Protein AF-A0A7Y5KNK7-F1 (afdb_monomer_lite)

Radius of gyration: 25.95 Å; chains: 1; bounding box: 78×53×106 Å

Sequence (503 aa):
MPRATDPRSALVSPGSLLRAWRRASGLTQAELGEQVHVSAAAVSAWETGARGIPARALDRLDTALGAGGCLVGLSRAIGTSILEPRTRWGHAFHASSGPVWAWIRPQRTGRVHGLARFRVFAFDIDHEVGPEGLFMQAPGLDPNWAVTVHTQTPVWVDFGQGVPPDWLGVPKVSSAALRDVVLSHPSDPMLGLVVDSVRRFAGGSAAALRTRVRGLVDARRWDLLEEQWRRGQDAVVPVAPPGGPRPPRTPEEQRALHRRLRNARGLSQAEAAVAVTELLRDRSVPAIPRGTPPVSKMQIHNYESGRRGRVPHLPALLDRAYDAYGFSCFEPVRTWRVRHDSVATVFPDFWLGPVTLVVRASGEEPEPGPLRLSWRHRRIEVPLPSVPLSSAPLSVGCLRLPDDGDLTVQLPPGWTVDVRMGFDPDAMELITDWVPVSPQAARAVVDRVVCSLGLAVGVSESDLRWAALTGDVGPARCVAAAAPTLPTGSTGRCTSRPQAPRP

pLDDT: mean 81.43, std 17.26, range [32.59, 98.56]

Secondary structure (DSSP, 8-state):
------GGGGGG-HHHHHHHHHHHTT--HHHHHHHTTS-HHHHHHHHTTSSPPPHHHHHHHHHHTT-TTHHHHHHHHHGGGGSPPEEEEEEE--SSSEEEEEEEEESSSEEEEEEEEETTEEEEEEEEE-TT-EEEEEEE--TT-EEEEEEEEEEEEEEEES---GGG---EEESGGGSSEEEPPTTSHHHHHHHHHHHHHTT--HHHHHHHHHTTS-HHHHHHHHHHHHH--------PPTTPPPPP-SHHHHHHHHHHHHHHTT--HHHHHHHHHHHHH-TTSTTSPTTPPPPPHHHHHHHHTT-----TTHHHHHHHHTT-TTSS-EEE--EEEEETTEEEEPPPTT--EEEEEEEEE-SSSPPPEEEEEEETTEEEEEEEP---TTSPPEEEEEEE-TT---EEEE--TTEEEEEEEE--TTSEE-TT-PEESSHHHHHHHHHHHHHHHHHHHH--HHHHHHHHHHS-----S--------------------------

Foldseek 3Di:
DPPLDPLQQLLQALLSVLVVLCVVLVHQLQRLCVQLVHHSVVNVCCNVVVDPQPLSSQVSSCLSSLQLWVSLQSNLQSLPPLDWFFQKDKFQAQDFWFKKKKFKAAPAFAWKFWWKDDFQKIFTGTDRAHRRGEMEMATRLDSFDMIMIGIQHGIDMTMIGGDDDCSSVHHYDYLFQPPGIQGAACVLQQNVLLQVLCCVVVVDDSVVVLVLLPLLFDPVSSVVNVVSRVVDDRPDGNPHPPPTDAFDPDLLVLLVVLVSLCVSSVHQLARLQVQLQVLLVPVLFPPRPPPPDGRGSVLNVCSSVVHDDPDPPVSQSSCVSSSVQQSSFWAWFDWDAPDPQKIKTFDDRSQWHKKKKWKAFADQWFDWDWWWKAFPFKIATDTDDRDGRPDGTAIAMETDGRPRGMIMIGHGPRMDITMTRGDGPRHDYCHRGIHTPDSVSSVVSSVSVSLSSSCSNVAHPVNSSVCSSPVDPPVPVSDPPPDPPDPPPDDDDDDDDDDDDDD

Structure (mmCIF, N/CA/C/O backbone):
data_AF-A0A7Y5KNK7-F1
#
_entry.id   AF-A0A7Y5KNK7-F1
#
loop_
_atom_site.group_PDB
_atom_site.id
_atom_site.type_symbol
_atom_site.label_atom_id
_atom_site.label_alt_id
_atom_site.label_comp_id
_atom_site.label_asym_id
_atom_site.label_entity_id
_atom_site.label_seq_id
_atom_site.pdbx_PDB_ins_code
_atom_site.Cartn_x
_atom_site.Cartn_y
_atom_site.Cartn_z
_atom_site.occupancy
_atom_site.B_iso_or_equiv
_atom_site.auth_seq_id
_atom_site.auth_comp_id
_atom_site.auth_asym_id
_atom_site.auth_atom_id
_atom_site.pdbx_PDB_model_num
ATOM 1 N N . MET A 1 1 ? -23.957 17.417 26.876 1.00 45.84 1 MET A N 1
ATOM 2 C CA . MET A 1 1 ? -23.118 17.498 25.660 1.00 45.84 1 MET A CA 1
ATOM 3 C C . MET A 1 1 ? -21.703 17.065 26.037 1.00 45.84 1 MET A C 1
ATOM 5 O O . MET A 1 1 ? -21.091 17.759 26.844 1.00 45.84 1 MET A O 1
ATOM 9 N N . PRO A 1 2 ? -21.209 15.898 25.591 1.00 48.72 2 PRO A N 1
ATOM 10 C CA . PRO A 1 2 ? -19.827 15.490 25.857 1.00 48.72 2 PRO A CA 1
ATOM 11 C C . PRO A 1 2 ? -18.854 16.536 25.287 1.00 48.72 2 PRO A C 1
ATOM 13 O O . PRO A 1 2 ? -19.079 17.035 24.186 1.00 48.72 2 PRO A O 1
ATOM 16 N N . ARG A 1 3 ? -17.796 16.898 26.035 1.00 59.16 3 ARG A N 1
ATOM 17 C CA . ARG A 1 3 ? -16.738 17.796 25.532 1.00 59.16 3 ARG A CA 1
ATOM 18 C C . ARG A 1 3 ? -16.220 17.243 24.205 1.00 59.16 3 ARG A C 1
ATOM 20 O O . ARG A 1 3 ? -15.841 16.069 24.153 1.00 59.16 3 ARG A O 1
ATOM 27 N N . ALA A 1 4 ? -16.207 18.083 23.167 1.00 65.81 4 ALA A N 1
ATOM 28 C CA . ALA A 1 4 ? -15.580 17.754 21.895 1.00 65.81 4 ALA A CA 1
ATOM 29 C C . ALA A 1 4 ? -14.151 17.292 22.195 1.00 65.81 4 ALA A C 1
ATOM 31 O O . ALA A 1 4 ? -13.359 18.021 22.791 1.00 65.81 4 ALA A O 1
ATOM 32 N N . THR A 1 5 ? -13.878 16.020 21.914 1.00 68.38 5 THR A N 1
ATOM 33 C CA . THR A 1 5 ? -12.533 15.468 22.075 1.00 68.38 5 THR A CA 1
ATOM 34 C C . THR A 1 5 ? -11.665 16.170 21.045 1.00 68.38 5 THR A C 1
ATOM 36 O O . THR A 1 5 ? -12.107 16.289 19.905 1.00 68.38 5 THR A O 1
ATOM 39 N N . ASP A 1 6 ? -10.486 16.660 21.439 1.00 79.88 6 ASP A N 1
ATOM 40 C CA . ASP A 1 6 ? -9.555 17.259 20.483 1.00 79.88 6 ASP A CA 1
ATOM 41 C C . ASP A 1 6 ? -9.329 16.249 19.345 1.00 79.88 6 ASP A C 1
ATOM 43 O O . ASP A 1 6 ? -8.825 15.150 19.620 1.00 79.88 6 ASP A O 1
ATOM 47 N N . PRO A 1 7 ? -9.737 16.562 18.103 1.00 75.62 7 PRO A N 1
ATOM 48 C CA . PRO A 1 7 ? -9.660 15.628 16.985 1.00 75.62 7 PRO A CA 1
ATOM 49 C C . PRO A 1 7 ? -8.226 15.137 16.746 1.00 75.62 7 PRO A C 1
ATOM 51 O O . PRO A 1 7 ? -8.017 13.982 16.374 1.00 75.62 7 PRO A O 1
ATOM 54 N N . ARG A 1 8 ? -7.222 15.947 17.112 1.00 78.38 8 ARG A N 1
ATOM 55 C CA . ARG A 1 8 ? -5.797 15.601 17.006 1.00 78.38 8 ARG A CA 1
ATOM 56 C C . ARG A 1 8 ? -5.381 14.476 17.951 1.00 78.38 8 ARG A C 1
ATOM 58 O O . ARG A 1 8 ? -4.453 13.728 17.656 1.00 78.38 8 ARG A O 1
ATOM 65 N N . SER A 1 9 ? -6.089 14.302 19.069 1.00 87.19 9 SER A N 1
ATOM 66 C CA . SER A 1 9 ? -5.798 13.233 20.032 1.00 87.19 9 SER A CA 1
ATOM 67 C C . SER A 1 9 ? -6.189 11.837 19.526 1.00 87.19 9 SER A C 1
ATOM 69 O O . SER A 1 9 ? -5.680 10.836 20.039 1.00 87.19 9 SER A O 1
ATOM 71 N N . ALA A 1 10 ? -7.061 11.750 18.511 1.00 91.69 10 ALA A N 1
ATOM 72 C CA . ALA A 1 10 ? -7.526 10.477 17.964 1.00 91.69 10 ALA A CA 1
ATOM 73 C C . ALA A 1 10 ? -6.396 9.688 17.284 1.00 91.69 10 ALA A C 1
ATOM 75 O O . ALA A 1 10 ? -6.359 8.467 17.391 1.00 91.69 10 ALA A O 1
ATOM 76 N N . LEU A 1 11 ? -5.439 10.371 16.653 1.00 92.75 11 LEU A N 1
ATOM 77 C CA . LEU A 1 11 ? -4.347 9.746 15.894 1.00 92.75 11 LEU A CA 1
ATOM 78 C C . LEU A 1 11 ? -3.088 9.467 16.731 1.00 92.75 11 LEU A C 1
ATOM 80 O O . LEU A 1 11 ? -2.064 9.059 16.193 1.00 92.75 11 LEU A O 1
ATOM 84 N N . VAL A 1 12 ? -3.164 9.647 18.053 1.00 93.44 12 VAL A N 1
ATOM 85 C CA . VAL A 1 12 ? -2.048 9.379 18.977 1.00 93.44 12 VAL A CA 1
ATOM 86 C C . VAL A 1 12 ? -1.845 7.879 19.197 1.00 93.44 12 VAL A C 1
ATOM 88 O O . VAL A 1 12 ? -0.719 7.418 19.359 1.00 93.44 12 VAL A O 1
ATOM 91 N N . SER A 1 13 ? -2.932 7.104 19.237 1.00 94.62 13 SER A N 1
ATOM 92 C CA . SER A 1 13 ? -2.878 5.658 19.460 1.00 94.62 13 SER A CA 1
ATOM 93 C C . SER A 1 13 ? -4.072 4.950 18.813 1.00 94.62 13 SER A C 1
ATOM 95 O O . SER A 1 13 ? -5.141 5.558 18.701 1.00 94.62 13 SER A O 1
ATOM 97 N N . PRO A 1 14 ? -3.956 3.654 18.466 1.00 95.75 14 PRO A N 1
ATOM 98 C CA . PRO A 1 14 ? -5.100 2.865 18.006 1.00 95.75 14 PRO A CA 1
ATOM 99 C C . PRO A 1 14 ? -6.283 2.862 18.992 1.00 95.75 14 PRO A C 1
ATOM 101 O O . PRO A 1 14 ? -7.438 2.851 18.578 1.00 95.75 14 PRO A O 1
ATOM 104 N N . GLY A 1 15 ? -6.016 2.924 20.303 1.00 97.12 15 GLY A N 1
ATOM 105 C CA . GLY A 1 15 ? -7.059 3.002 21.331 1.00 97.12 15 GLY A CA 1
ATOM 106 C C . GLY A 1 15 ? -7.828 4.328 21.314 1.00 97.12 15 GLY A C 1
ATOM 107 O O . GLY A 1 15 ? -9.061 4.334 21.365 1.00 97.12 15 GLY A O 1
ATOM 108 N N . SER A 1 16 ? -7.117 5.453 21.178 1.00 96.50 16 SER A N 1
ATOM 109 C CA . SER A 1 16 ? -7.729 6.780 21.013 1.00 96.50 16 SER A CA 1
ATOM 110 C C . SER A 1 16 ? -8.581 6.852 19.747 1.00 96.50 16 SER A C 1
ATOM 112 O O . SER A 1 16 ? -9.687 7.396 19.774 1.00 96.50 16 SER A O 1
ATOM 114 N N . LEU A 1 17 ? -8.081 6.261 18.662 1.00 96.88 17 LEU A N 1
ATOM 115 C CA . LEU A 1 17 ? -8.748 6.187 17.371 1.00 96.88 17 LEU A CA 1
ATOM 116 C C . LEU A 1 17 ? -10.054 5.384 17.460 1.00 96.88 17 LEU A C 1
ATOM 118 O O . LEU A 1 17 ? -11.112 5.881 17.070 1.00 96.88 17 LEU A O 1
ATOM 122 N N . LEU A 1 18 ? -10.004 4.189 18.062 1.00 97.62 18 LEU A N 1
ATOM 123 C CA . LEU A 1 18 ? -11.181 3.355 18.325 1.00 97.62 18 LEU A CA 1
ATOM 124 C C . LEU A 1 18 ? -12.228 4.104 19.162 1.00 97.62 18 LEU A C 1
ATOM 126 O O . LEU A 1 18 ? -13.413 4.114 18.825 1.00 97.62 18 LEU A O 1
ATOM 130 N N . ARG A 1 19 ? -11.791 4.779 20.232 1.00 97.44 19 ARG A N 1
ATOM 131 C CA . ARG A 1 19 ? -12.674 5.575 21.092 1.00 97.44 19 ARG A CA 1
ATOM 132 C C . ARG A 1 19 ? -13.377 6.686 20.317 1.00 97.44 19 ARG A C 1
ATOM 134 O O . ARG A 1 19 ? -14.560 6.933 20.555 1.00 97.44 19 ARG A O 1
ATOM 141 N N . ALA A 1 20 ? -12.655 7.376 19.438 1.00 95.88 20 ALA A N 1
ATOM 142 C CA . ALA A 1 20 ? -13.208 8.458 18.635 1.00 95.88 20 ALA A CA 1
ATOM 143 C C . ALA A 1 20 ? -14.276 7.935 17.660 1.00 95.88 20 ALA A C 1
ATOM 145 O O . ALA A 1 20 ? -15.389 8.463 17.650 1.00 95.88 20 ALA A O 1
ATOM 146 N N . TRP A 1 21 ? -13.999 6.834 16.955 1.00 97.19 21 TRP A N 1
ATOM 147 C CA . TRP A 1 21 ? -14.971 6.183 16.070 1.00 97.19 21 TRP A CA 1
ATOM 148 C C . TRP A 1 21 ? -16.224 5.706 16.800 1.00 97.19 21 TRP A C 1
ATOM 150 O O . TRP A 1 21 ? -17.344 5.972 16.359 1.00 97.19 21 TRP A O 1
ATOM 160 N N . ARG A 1 22 ? -16.052 5.041 17.948 1.00 97.94 22 ARG A N 1
ATOM 161 C CA . ARG A 1 22 ? -17.181 4.578 18.760 1.00 97.94 22 ARG A CA 1
ATOM 162 C C . ARG A 1 22 ? -18.076 5.745 19.178 1.00 97.94 22 ARG A C 1
ATOM 164 O O . ARG A 1 22 ? -19.294 5.663 19.047 1.00 97.94 22 ARG A O 1
ATOM 171 N N . ARG A 1 23 ? -17.481 6.840 19.667 1.00 96.19 23 ARG A N 1
ATOM 172 C CA . ARG A 1 23 ? -18.222 8.045 20.077 1.00 96.19 23 ARG A CA 1
ATOM 173 C C . ARG A 1 23 ? -18.937 8.706 18.904 1.00 96.19 23 ARG A C 1
ATOM 175 O O . ARG A 1 23 ? -20.085 9.103 19.066 1.00 96.19 23 ARG A O 1
ATOM 182 N N . ALA A 1 24 ? -18.283 8.800 17.748 1.00 94.50 24 ALA A N 1
ATOM 183 C CA . ALA A 1 24 ? -18.896 9.319 16.527 1.00 94.50 24 ALA A CA 1
ATOM 184 C C . ALA A 1 24 ? -20.089 8.462 16.068 1.00 94.50 24 ALA A C 1
ATOM 186 O O . ALA A 1 24 ? -21.043 8.995 15.512 1.00 94.50 24 ALA A O 1
ATOM 187 N N . SER A 1 25 ? -20.062 7.161 16.369 1.00 95.19 25 SER A N 1
ATOM 188 C CA . SER A 1 25 ? -21.152 6.216 16.089 1.00 95.19 25 SER A CA 1
ATOM 189 C C . SER A 1 25 ? -22.247 6.204 17.166 1.00 95.19 25 SER A C 1
ATOM 191 O O . SER A 1 25 ? -23.197 5.439 17.061 1.00 95.19 25 SER A O 1
ATOM 193 N N . GLY A 1 26 ? -22.122 7.012 18.227 1.00 96.56 26 GLY A N 1
ATOM 194 C CA . GLY A 1 26 ? -23.106 7.083 19.313 1.00 96.56 26 GLY A CA 1
ATOM 195 C C . GLY A 1 26 ? -23.146 5.865 20.242 1.00 96.56 26 GLY A C 1
ATOM 196 O O . GLY A 1 26 ? -24.041 5.785 21.075 1.00 96.56 26 GLY A O 1
ATOM 197 N N . LEU A 1 27 ? -22.184 4.943 20.140 1.00 97.75 27 LEU A N 1
ATOM 198 C CA . LEU A 1 27 ? -22.180 3.699 20.912 1.00 97.75 27 LEU A CA 1
ATOM 199 C C . LEU A 1 27 ? -21.467 3.855 22.262 1.00 97.75 27 LEU A C 1
ATOM 201 O O . LEU A 1 27 ? -20.424 4.508 22.397 1.00 97.75 27 LEU A O 1
ATOM 205 N N . THR A 1 28 ? -21.975 3.180 23.282 1.00 98.00 28 THR A N 1
ATOM 206 C CA . THR A 1 28 ? -21.274 2.914 24.541 1.00 98.00 28 THR A CA 1
ATOM 207 C C . THR A 1 28 ? -20.268 1.769 24.374 1.00 98.00 28 THR A C 1
ATOM 209 O O . THR A 1 28 ? -20.284 1.023 23.396 1.00 98.00 28 THR A O 1
ATOM 212 N N . GLN A 1 29 ? -19.342 1.615 25.329 1.00 98.56 29 GLN A N 1
ATOM 213 C CA . GLN A 1 29 ? -18.392 0.490 25.308 1.00 98.56 29 GLN A CA 1
ATOM 214 C C . GLN A 1 29 ? -19.099 -0.867 25.453 1.00 98.56 29 GLN A C 1
ATOM 216 O O . GLN A 1 29 ? -18.604 -1.861 24.927 1.00 98.56 29 GLN A O 1
ATOM 221 N N . ALA A 1 30 ? -20.233 -0.908 26.163 1.00 98.50 30 ALA A N 1
ATOM 222 C CA . ALA A 1 30 ? -21.031 -2.116 26.339 1.00 98.50 30 ALA A CA 1
ATOM 223 C C . ALA A 1 30 ? -21.720 -2.526 25.036 1.00 98.50 30 ALA A C 1
ATOM 225 O O . ALA A 1 30 ? -21.554 -3.665 24.616 1.00 98.50 30 ALA A O 1
ATOM 226 N N . GLU A 1 31 ? -22.383 -1.586 24.360 1.00 98.50 31 GLU A N 1
ATOM 227 C CA . GLU A 1 31 ? -23.047 -1.843 23.074 1.00 98.50 31 GLU A CA 1
ATOM 228 C C . GLU A 1 31 ? -22.042 -2.263 21.996 1.00 98.50 31 GLU A C 1
ATOM 230 O O . GLU A 1 31 ? -22.262 -3.247 21.294 1.00 98.50 31 GLU A O 1
ATOM 235 N N . LEU A 1 32 ? -20.893 -1.578 21.896 1.00 98.50 32 LEU A N 1
ATOM 236 C CA . LEU A 1 32 ? -19.846 -1.991 20.955 1.00 98.50 32 LEU A CA 1
ATOM 237 C C . LEU A 1 32 ? -19.295 -3.382 21.304 1.00 98.50 32 LEU A C 1
ATOM 239 O O . LEU A 1 32 ? -19.044 -4.188 20.411 1.00 98.50 32 LEU A O 1
ATOM 243 N N . GLY A 1 33 ? -19.109 -3.668 22.597 1.00 98.31 33 GLY A N 1
ATOM 244 C CA . GLY A 1 33 ? -18.670 -4.978 23.075 1.00 98.31 33 GLY A CA 1
ATOM 245 C C . GLY A 1 33 ? -19.639 -6.090 22.676 1.00 98.31 33 GLY A C 1
ATOM 246 O O . GLY A 1 33 ? -19.208 -7.110 22.140 1.00 98.31 33 GLY A O 1
ATOM 247 N N . GLU A 1 34 ? -20.939 -5.866 22.861 1.00 98.12 34 GLU A N 1
ATOM 248 C CA . GLU A 1 34 ? -21.999 -6.789 22.453 1.00 98.12 34 GLU A CA 1
ATOM 249 C C . GLU A 1 34 ? -21.958 -7.066 20.943 1.00 98.12 34 GLU A C 1
ATOM 251 O O . GLU A 1 34 ? -21.903 -8.233 20.544 1.00 98.12 34 GLU A O 1
ATOM 256 N N . GLN A 1 35 ? -21.865 -6.016 20.115 1.00 98.19 35 GLN A N 1
ATOM 257 C CA . GLN A 1 35 ? -21.804 -6.137 18.652 1.00 98.19 35 GLN A CA 1
ATOM 258 C C . GLN A 1 35 ? -20.603 -6.950 18.152 1.00 98.19 35 GLN A C 1
ATOM 260 O O . GLN A 1 35 ? -20.721 -7.676 17.168 1.00 98.19 35 GLN A O 1
ATOM 265 N N . VAL A 1 36 ? -19.446 -6.862 18.820 1.00 97.81 36 VAL A N 1
ATOM 266 C CA . VAL A 1 36 ? -18.234 -7.613 18.429 1.00 97.81 36 VAL A CA 1
ATOM 267 C C . VAL A 1 36 ? -17.960 -8.837 19.306 1.00 97.81 36 VAL A C 1
ATOM 269 O O . VAL A 1 36 ? -16.884 -9.441 19.219 1.00 97.81 36 VAL A O 1
ATOM 272 N N . HIS A 1 37 ? -18.930 -9.236 20.131 1.00 97.38 37 HIS A N 1
ATOM 273 C CA . HIS A 1 37 ? -18.873 -10.393 21.027 1.00 97.38 37 HIS A CA 1
ATOM 274 C C . HIS A 1 37 ? -17.656 -10.392 21.968 1.00 97.38 37 HIS A C 1
ATOM 276 O O . HIS A 1 37 ? -16.908 -11.371 22.057 1.00 97.38 37 HIS A O 1
ATOM 282 N N . VAL A 1 38 ? -17.434 -9.276 22.664 1.00 98.06 38 VAL A N 1
ATOM 283 C CA . VAL A 1 38 ? -16.433 -9.124 23.733 1.00 98.06 38 VAL A CA 1
ATOM 284 C C . VAL A 1 38 ? -17.011 -8.332 24.905 1.00 98.06 38 VAL A C 1
ATOM 286 O O . VAL A 1 38 ? -18.020 -7.648 24.784 1.00 98.06 38 VAL A O 1
ATOM 289 N N . SER A 1 39 ? -16.368 -8.390 26.069 1.00 98.25 39 SER A N 1
ATOM 290 C CA . SER A 1 39 ? -16.826 -7.607 27.218 1.00 98.25 39 SER A CA 1
ATOM 291 C C . SER A 1 39 ? -16.545 -6.109 27.042 1.00 98.25 39 SER A C 1
ATOM 293 O O . SER A 1 39 ? -15.532 -5.714 26.459 1.00 98.25 39 SER A O 1
ATOM 295 N N . ALA A 1 40 ? -17.380 -5.259 27.647 1.00 98.44 40 ALA A N 1
ATOM 296 C CA . ALA A 1 40 ? -17.134 -3.814 27.732 1.00 98.44 40 ALA A CA 1
ATOM 297 C C . ALA A 1 40 ? -15.752 -3.492 28.335 1.00 98.44 40 ALA A C 1
ATOM 299 O O . ALA A 1 40 ? -15.070 -2.559 27.911 1.00 98.44 40 ALA A O 1
ATOM 300 N N . ALA A 1 41 ? -15.304 -4.308 29.297 1.00 98.19 41 ALA A N 1
ATOM 301 C CA . ALA A 1 41 ? -13.981 -4.198 29.903 1.00 98.19 41 ALA A CA 1
ATOM 302 C C . ALA A 1 41 ? -12.845 -4.429 28.890 1.00 98.19 41 ALA A C 1
ATOM 304 O O . ALA A 1 41 ? -11.824 -3.747 28.964 1.00 98.19 41 ALA A O 1
ATOM 305 N N . ALA A 1 42 ? -13.016 -5.343 27.927 1.00 98.31 42 ALA A N 1
ATOM 306 C CA . ALA A 1 42 ? -12.048 -5.541 26.850 1.00 98.31 42 ALA A CA 1
ATOM 307 C C . ALA A 1 42 ? -11.972 -4.311 25.934 1.00 98.31 42 ALA A C 1
ATOM 309 O O . ALA A 1 42 ? -10.871 -3.831 25.673 1.00 98.31 42 ALA A O 1
ATOM 310 N N . VAL A 1 43 ? -13.122 -3.752 25.532 1.00 98.44 43 VAL A N 1
ATOM 311 C CA . VAL A 1 43 ? -13.183 -2.507 24.742 1.00 98.44 43 VAL A CA 1
ATOM 312 C C . VAL A 1 43 ? -12.511 -1.356 25.490 1.00 98.44 43 VAL A C 1
ATOM 314 O O . VAL A 1 43 ? -11.686 -0.648 24.921 1.00 98.44 43 VAL A O 1
ATOM 317 N N . SER A 1 44 ? -12.798 -1.195 26.785 1.00 98.06 44 SER A N 1
ATOM 318 C CA . SER A 1 44 ? -12.144 -0.183 27.619 1.00 98.06 44 SER A CA 1
ATOM 319 C C . SER A 1 44 ? -10.623 -0.360 27.653 1.00 98.06 44 SER A C 1
ATOM 321 O O . SER A 1 44 ? -9.893 0.603 27.423 1.00 98.06 44 SER A O 1
ATOM 323 N N . ALA A 1 45 ? -10.137 -1.589 27.868 1.00 98.06 45 ALA A N 1
ATOM 324 C CA . ALA A 1 45 ? -8.705 -1.887 27.892 1.00 98.06 45 ALA A CA 1
ATOM 325 C C . ALA A 1 45 ? -8.013 -1.599 26.548 1.00 98.06 45 ALA A C 1
ATOM 327 O O . ALA A 1 45 ? -6.851 -1.192 26.533 1.00 98.06 45 ALA A O 1
ATOM 328 N N . TRP A 1 46 ? -8.718 -1.783 25.431 1.00 98.06 46 TRP A N 1
ATOM 329 C CA . TRP A 1 46 ? -8.241 -1.402 24.103 1.00 98.06 46 TRP A CA 1
ATOM 330 C C . TRP A 1 46 ? -8.183 0.113 23.918 1.00 98.06 46 TRP A C 1
ATOM 332 O O . TRP A 1 46 ? -7.162 0.643 23.491 1.00 98.06 46 TRP A O 1
ATOM 342 N N . GLU A 1 47 ? -9.248 0.828 24.283 1.00 98.06 47 GLU A N 1
ATOM 343 C CA . GLU A 1 47 ? -9.321 2.285 24.137 1.00 98.06 47 GLU A CA 1
ATOM 344 C C . GLU A 1 47 ? -8.307 3.042 24.996 1.00 98.06 47 GLU A C 1
ATOM 346 O O . GLU A 1 47 ? -7.906 4.152 24.651 1.00 98.06 47 GLU A O 1
ATOM 351 N N . THR A 1 48 ? -7.929 2.487 26.148 1.00 96.94 48 THR A N 1
ATOM 352 C CA . THR A 1 48 ? -6.905 3.069 27.026 1.00 96.94 48 THR A CA 1
ATOM 353 C C . THR A 1 48 ? -5.489 2.653 26.643 1.00 96.94 48 THR A C 1
ATOM 355 O O . THR A 1 48 ? -4.538 3.182 27.211 1.00 96.94 48 THR A O 1
ATOM 358 N N . GLY A 1 49 ? -5.332 1.704 25.714 1.00 95.62 49 GLY A N 1
ATOM 359 C CA . GLY A 1 49 ? -4.040 1.111 25.375 1.00 95.62 49 GLY A CA 1
ATOM 360 C C . GLY A 1 49 ? -3.485 0.164 26.446 1.00 95.62 49 GLY A C 1
ATOM 361 O O . GLY A 1 49 ? -2.369 -0.32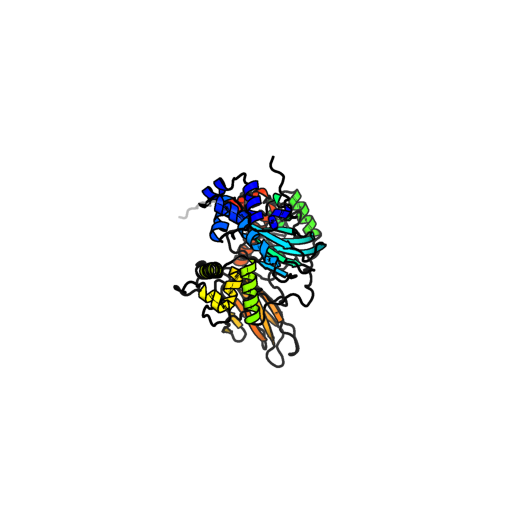4 26.292 1.00 95.62 49 GLY A O 1
ATOM 362 N N . ALA A 1 50 ? -4.248 -0.146 27.504 1.00 96.50 50 ALA A N 1
ATOM 363 C CA . ALA A 1 50 ? -3.854 -1.131 28.516 1.00 96.50 50 ALA A CA 1
ATOM 364 C C . ALA A 1 50 ? -3.660 -2.535 27.915 1.00 96.50 50 ALA A C 1
ATOM 366 O O . ALA A 1 50 ? -2.904 -3.354 28.438 1.00 96.50 50 ALA A O 1
ATOM 367 N N . ARG A 1 51 ? -4.342 -2.818 26.800 1.00 95.94 51 ARG A N 1
ATOM 368 C CA . ARG A 1 51 ? -4.134 -4.005 25.972 1.00 95.94 51 ARG A CA 1
ATOM 369 C C . ARG A 1 51 ? -4.193 -3.614 24.496 1.00 95.94 51 ARG A C 1
ATOM 371 O O . ARG A 1 51 ? -5.066 -2.851 24.102 1.00 95.94 51 ARG A O 1
ATOM 378 N N . GLY A 1 52 ? -3.308 -4.176 23.671 1.00 93.31 52 GLY A N 1
ATOM 379 C CA . GLY A 1 52 ? -3.396 -4.029 22.214 1.00 93.31 52 GLY A CA 1
ATOM 380 C C . GLY A 1 52 ? -4.677 -4.655 21.650 1.00 93.31 52 GLY A C 1
ATOM 381 O O . GLY A 1 52 ? -5.187 -5.633 22.205 1.00 93.31 52 GLY A O 1
ATOM 382 N N . ILE A 1 53 ? -5.194 -4.096 20.555 1.00 95.62 53 ILE A N 1
ATOM 383 C CA . ILE A 1 53 ? -6.357 -4.635 19.839 1.00 95.62 53 ILE A CA 1
ATOM 384 C C . ILE A 1 53 ? -5.879 -5.827 18.996 1.00 95.62 53 ILE A C 1
ATOM 386 O O . ILE A 1 53 ? -5.053 -5.623 18.108 1.00 95.62 53 ILE A O 1
ATOM 390 N N . PRO A 1 54 ? -6.360 -7.062 19.232 1.00 93.81 54 PRO A N 1
ATOM 391 C CA . PRO A 1 54 ? -6.010 -8.197 18.378 1.00 93.81 54 PRO A CA 1
ATOM 392 C C . PRO A 1 54 ? -6.465 -7.964 16.932 1.00 93.81 54 PRO A C 1
ATOM 394 O O . PRO A 1 54 ? -7.564 -7.445 16.735 1.00 93.81 54 PRO A O 1
ATOM 397 N N . ALA A 1 55 ? -5.705 -8.421 15.930 1.00 89.75 55 ALA A N 1
ATOM 398 C CA . ALA A 1 55 ? -6.031 -8.169 14.517 1.00 89.75 55 ALA A CA 1
ATOM 399 C C . ALA A 1 55 ? -7.477 -8.570 14.147 1.00 89.75 55 ALA A C 1
ATOM 401 O O . ALA A 1 55 ? -8.246 -7.757 13.648 1.00 89.75 55 ALA A O 1
ATOM 402 N N . ARG A 1 56 ? -7.908 -9.776 14.540 1.00 91.31 56 ARG A N 1
ATOM 403 C CA . ARG A 1 56 ? -9.287 -10.256 14.307 1.00 91.31 56 ARG A CA 1
ATOM 404 C C . ARG A 1 56 ? -10.365 -9.448 15.033 1.00 91.31 56 ARG A C 1
ATOM 406 O O . ARG A 1 56 ? -11.530 -9.473 14.648 1.00 91.31 56 ARG A O 1
ATOM 413 N N . ALA A 1 57 ? -10.027 -8.817 16.157 1.00 95.81 57 ALA A N 1
ATOM 414 C CA . ALA A 1 57 ? -10.959 -7.925 16.836 1.00 95.81 57 ALA A CA 1
ATOM 415 C C . ALA A 1 57 ? -11.062 -6.596 16.087 1.00 95.81 57 ALA A C 1
ATOM 417 O O . ALA A 1 57 ? -12.165 -6.083 15.950 1.00 95.81 57 ALA A O 1
ATOM 418 N N . LEU A 1 58 ? -9.945 -6.089 15.561 1.00 95.75 58 LEU A N 1
ATOM 419 C CA . LEU A 1 58 ? -9.903 -4.864 14.771 1.00 95.75 58 LEU A CA 1
ATOM 420 C C . LEU A 1 58 ? -10.774 -4.962 13.509 1.00 95.75 58 LEU A C 1
ATOM 422 O O . LEU A 1 58 ? -11.545 -4.044 13.261 1.00 95.75 58 LEU A O 1
ATOM 426 N N . ASP A 1 59 ? -10.746 -6.089 12.790 1.00 94.19 59 ASP A N 1
ATOM 427 C CA . ASP A 1 59 ? -11.599 -6.299 11.604 1.00 94.19 59 ASP A CA 1
ATOM 428 C C . ASP A 1 59 ? -13.102 -6.294 11.955 1.00 94.19 59 ASP A C 1
ATOM 430 O O . ASP A 1 59 ? -13.929 -5.700 11.257 1.00 94.19 59 ASP A O 1
ATOM 434 N N . ARG A 1 60 ? -13.473 -6.919 13.084 1.00 96.88 60 ARG A N 1
ATOM 435 C CA . ARG A 1 60 ? -14.861 -6.919 13.582 1.00 96.88 60 ARG A CA 1
ATOM 436 C C . ARG A 1 60 ? -15.305 -5.534 14.041 1.00 96.88 60 ARG A C 1
ATOM 438 O O . ARG A 1 60 ? -16.447 -5.164 13.801 1.00 96.88 60 ARG A O 1
ATOM 445 N N . LEU A 1 61 ? -14.415 -4.781 14.688 1.00 97.88 61 LEU A N 1
ATOM 446 C CA . LEU A 1 61 ? -14.667 -3.399 15.096 1.00 97.88 61 LEU A CA 1
ATOM 447 C C . LEU A 1 61 ? -14.858 -2.493 13.880 1.00 97.88 61 LEU A C 1
ATOM 449 O O . LEU A 1 61 ? -15.789 -1.699 13.871 1.00 97.88 61 LEU A O 1
ATOM 453 N N . ASP A 1 62 ? -14.019 -2.634 12.854 1.00 97.12 62 ASP A N 1
ATOM 454 C CA . ASP A 1 62 ? -14.134 -1.875 11.607 1.00 97.12 62 ASP A CA 1
ATOM 455 C C . ASP A 1 62 ? -15.485 -2.126 10.923 1.00 97.12 62 ASP A C 1
ATOM 457 O O . ASP A 1 62 ? -16.189 -1.175 10.583 1.00 97.12 62 ASP A O 1
ATOM 461 N N . THR A 1 63 ? -15.899 -3.395 10.854 1.00 95.38 63 THR A N 1
ATOM 462 C CA . THR A 1 63 ? -17.212 -3.789 10.325 1.00 95.38 63 THR A CA 1
ATOM 463 C C . THR A 1 63 ? -18.359 -3.218 11.167 1.00 95.38 63 THR A C 1
ATOM 465 O O . THR A 1 63 ? -19.257 -2.578 10.627 1.00 95.38 63 THR A O 1
ATOM 468 N N . ALA A 1 64 ? -18.328 -3.406 12.493 1.00 96.75 64 ALA A N 1
ATOM 469 C CA . ALA A 1 64 ? -19.385 -2.949 13.402 1.00 96.75 64 ALA A CA 1
ATOM 470 C C . ALA A 1 64 ? -19.545 -1.419 13.417 1.00 96.75 64 ALA A C 1
ATOM 472 O O . ALA A 1 64 ? -20.648 -0.906 13.581 1.00 96.75 64 ALA A O 1
ATOM 473 N N . LEU A 1 65 ? -18.446 -0.688 13.216 1.00 96.50 65 LEU A N 1
ATOM 474 C CA . LEU A 1 65 ? -18.421 0.775 13.181 1.00 96.50 65 LEU A CA 1
ATOM 475 C C . LEU A 1 65 ? -18.609 1.343 11.766 1.00 96.50 65 LEU A C 1
ATOM 477 O O . LEU A 1 65 ? -18.555 2.561 11.596 1.00 96.50 65 LEU A O 1
ATOM 481 N N . GLY A 1 66 ? -18.800 0.490 10.753 1.00 94.81 66 GLY A N 1
ATOM 482 C CA . GLY A 1 66 ? -18.973 0.921 9.369 1.00 94.81 66 GLY A CA 1
ATOM 483 C C . GLY A 1 66 ? -17.778 1.717 8.831 1.00 94.81 66 GLY A C 1
ATOM 484 O O . GLY A 1 66 ? -17.950 2.703 8.117 1.00 94.81 66 GLY A O 1
ATOM 485 N N . ALA A 1 67 ? -16.555 1.347 9.213 1.00 94.62 67 ALA A N 1
ATOM 486 C CA . ALA A 1 67 ? -15.356 2.093 8.835 1.00 94.62 67 ALA A CA 1
ATOM 487 C C . ALA A 1 67 ? -14.808 1.715 7.443 1.00 94.62 67 ALA A C 1
ATOM 489 O O . ALA A 1 67 ? -13.980 2.451 6.900 1.00 94.62 67 ALA A O 1
ATOM 490 N N . GLY A 1 68 ? -15.277 0.612 6.846 1.00 91.94 68 GLY A N 1
ATOM 491 C CA . GLY A 1 68 ? -14.958 0.222 5.466 1.00 91.94 68 GLY A CA 1
ATOM 492 C C . GLY A 1 68 ? -13.461 -0.005 5.225 1.00 91.94 68 GLY A C 1
ATOM 493 O O . GLY A 1 68 ? -12.922 0.424 4.208 1.00 91.94 68 GLY A O 1
ATOM 494 N N . GLY A 1 69 ? -12.769 -0.591 6.201 1.00 93.56 69 GLY A N 1
ATOM 495 C CA . GLY A 1 69 ? -11.324 -0.829 6.226 1.00 93.56 69 GLY A CA 1
ATOM 496 C C . GLY A 1 69 ? -10.492 0.335 6.777 1.00 93.56 69 GLY A C 1
ATOM 497 O O . GLY A 1 69 ? -9.294 0.167 7.038 1.00 93.56 69 GLY A O 1
ATOM 498 N N . CYS A 1 70 ? -11.088 1.516 6.979 1.00 95.69 70 CYS A N 1
ATOM 499 C CA . CYS A 1 70 ? -10.352 2.709 7.394 1.00 95.69 70 CYS A CA 1
ATOM 500 C C . CYS A 1 70 ? -9.830 2.608 8.828 1.00 95.69 70 CYS A C 1
ATOM 502 O O . CYS A 1 70 ? -8.698 3.021 9.094 1.00 95.69 70 CYS A O 1
ATOM 504 N N . LEU A 1 71 ? -10.598 2.017 9.749 1.00 96.69 71 LEU A N 1
ATOM 505 C CA . LEU A 1 71 ? -10.158 1.846 11.133 1.00 96.69 71 LEU A CA 1
ATOM 506 C C . LEU A 1 71 ? -8.991 0.861 11.201 1.00 96.69 71 LEU A C 1
ATOM 508 O O . LEU A 1 71 ? -8.018 1.129 11.913 1.00 96.69 71 LEU A O 1
ATOM 512 N N . VAL A 1 72 ? -9.045 -0.231 10.431 1.00 94.94 72 VAL A N 1
ATOM 513 C CA . VAL A 1 72 ? -7.928 -1.184 10.329 1.00 94.94 72 VAL A CA 1
ATOM 514 C C . VAL A 1 72 ? -6.675 -0.488 9.795 1.00 94.94 72 VAL A C 1
ATOM 516 O O . VAL A 1 72 ? -5.615 -0.549 10.426 1.00 94.94 72 VAL A O 1
ATOM 519 N N . GLY A 1 73 ? -6.796 0.200 8.655 1.00 94.44 73 GLY A N 1
ATOM 520 C CA . GLY A 1 73 ? -5.668 0.850 7.992 1.00 94.44 73 GLY A CA 1
ATOM 521 C C . GLY A 1 73 ? -5.036 1.958 8.840 1.00 94.44 73 GLY A C 1
ATOM 522 O O . GLY A 1 73 ? -3.819 1.968 9.023 1.00 94.44 73 GLY A O 1
ATOM 523 N N . LEU A 1 74 ? -5.838 2.847 9.439 1.00 96.06 74 LEU A N 1
ATOM 524 C CA . LEU A 1 74 ? -5.315 3.918 10.294 1.00 96.06 74 LEU A CA 1
ATOM 525 C C . LEU A 1 74 ? -4.690 3.373 11.579 1.00 96.06 74 LEU A C 1
ATOM 527 O O . LEU A 1 74 ? -3.621 3.834 11.979 1.00 96.06 74 LEU A O 1
ATOM 531 N N . SER A 1 75 ? -5.290 2.353 12.199 1.00 95.00 75 SER A N 1
ATOM 532 C CA . SER A 1 75 ? -4.708 1.719 13.391 1.00 95.00 75 SER A CA 1
ATOM 533 C C . SER A 1 75 ? -3.323 1.137 13.102 1.00 95.00 75 SER A C 1
ATOM 535 O O . SER A 1 75 ? -2.416 1.274 13.922 1.00 95.00 75 SER A O 1
ATOM 537 N N . ARG A 1 76 ? -3.132 0.543 11.915 1.00 92.62 76 ARG A N 1
ATOM 538 C CA . ARG A 1 76 ? -1.824 0.060 11.447 1.00 92.62 76 ARG A CA 1
ATOM 539 C C . ARG A 1 76 ? -0.862 1.195 11.091 1.00 92.62 76 ARG A C 1
ATOM 541 O O . ARG A 1 76 ? 0.345 1.013 11.232 1.00 92.62 76 ARG A O 1
ATOM 548 N N . ALA A 1 77 ? -1.366 2.329 10.607 1.00 93.56 77 ALA A N 1
ATOM 549 C CA . ALA A 1 77 ? -0.564 3.474 10.173 1.00 93.56 77 ALA A CA 1
ATOM 550 C C . ALA A 1 77 ? -0.001 4.318 11.331 1.00 93.56 77 ALA A C 1
ATOM 552 O O . ALA A 1 77 ? 1.080 4.906 11.221 1.00 93.56 77 ALA A O 1
ATOM 553 N N . ILE A 1 78 ? -0.711 4.384 12.463 1.00 92.81 78 ILE A N 1
ATOM 554 C CA . ILE A 1 78 ? -0.290 5.185 13.625 1.00 92.81 78 ILE A CA 1
ATOM 555 C C . ILE A 1 78 ? 1.113 4.777 14.114 1.00 92.81 78 ILE A C 1
ATOM 557 O O . ILE A 1 78 ? 1.902 5.648 14.470 1.00 92.81 78 ILE A O 1
ATOM 561 N N . GLY A 1 79 ? 1.476 3.491 14.056 1.00 82.38 79 GLY A N 1
ATOM 562 C CA . GLY A 1 79 ? 2.784 3.008 14.517 1.00 82.38 79 GLY A CA 1
ATOM 563 C C . GLY A 1 79 ? 3.935 3.089 13.501 1.00 82.38 79 GLY A C 1
ATOM 564 O O . GLY A 1 79 ? 5.076 2.795 13.855 1.00 82.38 79 GLY A O 1
ATOM 565 N N . THR A 1 80 ? 3.684 3.486 12.247 1.00 83.38 80 THR A N 1
ATOM 566 C CA . THR A 1 80 ? 4.665 3.384 11.143 1.00 83.38 80 THR A CA 1
ATOM 567 C C . THR A 1 80 ? 5.728 4.482 11.108 1.00 83.38 80 THR A C 1
ATOM 569 O O . THR A 1 80 ? 6.701 4.360 10.364 1.00 83.38 80 THR A O 1
ATOM 572 N N . SER A 1 81 ? 5.609 5.531 11.925 1.00 79.62 81 SER A N 1
ATOM 573 C CA . SER A 1 81 ? 6.598 6.623 11.996 1.00 79.62 81 SER A CA 1
ATOM 574 C C . SER A 1 81 ? 7.997 6.165 12.434 1.00 79.62 81 SER A C 1
ATOM 576 O O . SER A 1 81 ? 8.956 6.924 12.345 1.00 79.62 81 SER A O 1
ATOM 578 N N . ILE A 1 82 ? 8.140 4.907 12.864 1.00 75.88 82 ILE A N 1
ATOM 579 C CA . ILE A 1 82 ? 9.432 4.285 13.170 1.00 75.88 82 ILE A CA 1
ATOM 580 C C . ILE A 1 82 ? 10.253 3.905 11.927 1.00 75.88 82 ILE A C 1
ATOM 582 O O . ILE A 1 82 ? 11.413 3.510 12.062 1.00 75.88 82 ILE A O 1
ATOM 586 N N . LEU A 1 83 ? 9.654 3.933 10.732 1.00 82.06 83 LEU A N 1
ATOM 587 C CA . LEU A 1 83 ? 10.386 3.737 9.483 1.00 82.06 83 LEU A CA 1
ATOM 588 C C . LEU A 1 83 ? 11.156 5.001 9.111 1.00 82.06 83 LEU A C 1
ATOM 590 O O . LEU A 1 83 ? 10.864 6.092 9.588 1.00 82.06 83 LEU A O 1
ATOM 594 N N . GLU A 1 84 ? 12.131 4.868 8.223 1.00 90.25 84 GLU A N 1
ATOM 595 C CA . GLU A 1 84 ? 12.807 6.039 7.672 1.00 90.25 84 GLU A CA 1
ATOM 596 C C . GLU A 1 84 ? 11.859 6.766 6.702 1.00 90.25 84 GLU A C 1
ATOM 598 O O . GLU A 1 84 ? 11.241 6.110 5.853 1.00 90.25 84 GLU A O 1
ATOM 603 N N . PRO A 1 85 ? 11.701 8.098 6.823 1.00 93.19 85 PRO A N 1
ATOM 604 C CA . PRO A 1 85 ? 10.914 8.865 5.872 1.00 93.19 85 PRO A CA 1
ATOM 605 C C . PRO A 1 85 ? 11.590 8.824 4.498 1.00 93.19 85 PRO A C 1
ATOM 607 O O . PRO A 1 85 ? 12.815 8.798 4.384 1.00 93.19 85 PRO A O 1
ATOM 610 N N . ARG A 1 86 ? 10.789 8.818 3.436 1.00 93.19 86 ARG A N 1
ATOM 611 C CA . ARG A 1 86 ? 11.245 8.684 2.046 1.00 93.19 86 ARG A CA 1
ATOM 612 C C . ARG A 1 86 ? 10.526 9.680 1.158 1.00 93.19 86 ARG A C 1
ATOM 614 O O . ARG A 1 86 ? 9.461 10.179 1.506 1.00 93.19 86 ARG A O 1
ATOM 621 N N . THR A 1 87 ? 11.103 9.937 -0.003 1.00 92.81 87 THR A N 1
ATOM 622 C CA . THR A 1 87 ? 10.514 10.786 -1.045 1.00 92.81 87 THR A CA 1
ATOM 623 C C . THR A 1 87 ? 9.648 10.008 -2.023 1.00 92.81 87 THR A C 1
ATOM 625 O O . THR A 1 87 ? 8.986 10.605 -2.860 1.00 92.81 87 THR A O 1
ATOM 628 N N . ARG A 1 88 ? 9.661 8.673 -1.953 1.00 91.75 88 ARG A N 1
ATOM 629 C CA . ARG A 1 88 ? 8.885 7.797 -2.830 1.00 91.75 88 ARG A CA 1
ATOM 630 C C . ARG A 1 88 ? 8.210 6.714 -2.012 1.00 91.75 88 ARG A C 1
ATOM 632 O O . ARG A 1 88 ? 8.866 5.971 -1.279 1.00 91.75 88 ARG A O 1
ATOM 639 N N . TRP A 1 89 ? 6.902 6.635 -2.175 1.00 93.38 89 TRP A N 1
ATOM 640 C CA . TRP A 1 89 ? 6.046 5.649 -1.546 1.00 93.38 89 TRP A CA 1
ATOM 641 C C . TRP A 1 89 ? 5.103 5.082 -2.586 1.00 93.38 89 TRP A C 1
ATOM 643 O O . TRP A 1 89 ? 4.726 5.768 -3.534 1.00 93.38 89 TRP A O 1
ATOM 653 N N . GLY A 1 90 ? 4.690 3.842 -2.387 1.00 91.19 90 GLY A N 1
ATOM 654 C CA . GLY A 1 90 ? 3.583 3.303 -3.143 1.00 91.19 90 GLY A CA 1
ATOM 655 C C . GLY A 1 90 ? 2.884 2.196 -2.389 1.00 91.19 90 GLY A C 1
ATOM 656 O O . GLY A 1 90 ? 3.389 1.710 -1.376 1.00 91.19 90 GLY A O 1
ATOM 657 N N . HIS A 1 91 ? 1.714 1.830 -2.883 1.00 91.00 91 HIS A N 1
ATOM 658 C CA . HIS A 1 91 ? 0.958 0.683 -2.419 1.00 91.00 91 HIS A CA 1
ATOM 659 C C . HIS A 1 91 ? 0.036 0.206 -3.533 1.00 91.00 91 HIS A C 1
ATOM 661 O O . HIS A 1 91 ? -0.649 1.015 -4.155 1.00 91.00 91 HIS A O 1
ATOM 667 N N . ALA A 1 92 ? 0.005 -1.100 -3.781 1.00 87.12 92 ALA A N 1
ATOM 668 C CA . ALA A 1 92 ? -0.956 -1.706 -4.689 1.00 87.12 92 ALA A CA 1
ATOM 669 C C . ALA A 1 92 ? -2.090 -2.309 -3.859 1.00 87.12 92 ALA A C 1
ATOM 671 O O . ALA A 1 92 ? -1.866 -3.185 -3.028 1.00 87.12 92 ALA A O 1
ATOM 672 N N . PHE A 1 93 ? -3.302 -1.804 -4.068 1.00 85.50 93 PHE A N 1
ATOM 673 C CA . PHE A 1 93 ? -4.495 -2.306 -3.398 1.00 85.50 93 PHE A CA 1
ATOM 674 C C . PHE A 1 93 ? -5.018 -3.511 -4.158 1.00 85.50 93 PHE A C 1
ATOM 676 O O . PHE A 1 93 ? -5.217 -3.400 -5.354 1.00 85.50 93 PHE A O 1
ATOM 683 N N . HIS A 1 94 ? -5.277 -4.631 -3.488 1.00 76.69 94 HIS A N 1
ATOM 684 C CA . HIS A 1 94 ? -5.696 -5.868 -4.167 1.00 76.69 94 HIS A CA 1
ATOM 685 C C . HIS A 1 94 ? -7.100 -6.347 -3.812 1.00 76.69 94 HIS A C 1
ATOM 687 O O . HIS A 1 94 ? -7.561 -7.337 -4.371 1.00 76.69 94 HIS A O 1
ATOM 693 N N . ALA A 1 95 ? -7.775 -5.674 -2.880 1.00 71.00 95 ALA A N 1
ATOM 694 C CA . ALA A 1 95 ? -9.141 -6.030 -2.514 1.00 71.00 95 ALA A CA 1
ATOM 695 C C . ALA A 1 95 ? -10.160 -5.513 -3.545 1.00 71.00 95 ALA A C 1
ATOM 697 O O . ALA A 1 95 ? -9.804 -4.878 -4.539 1.00 71.00 95 ALA A O 1
ATOM 698 N N . SER A 1 96 ? -11.441 -5.767 -3.273 1.00 68.31 96 SER A N 1
ATOM 699 C CA . SER A 1 96 ? -12.567 -5.168 -3.990 1.00 68.31 96 SER A CA 1
ATOM 700 C C . SER A 1 96 ? -12.391 -3.658 -4.159 1.00 68.31 96 SER A C 1
ATOM 702 O O . SER A 1 96 ? -11.854 -2.977 -3.283 1.00 68.31 96 SER A O 1
ATOM 704 N N . SER A 1 97 ? -12.866 -3.141 -5.291 1.00 75.12 97 SER A N 1
ATOM 705 C CA . SER A 1 97 ? -12.928 -1.705 -5.548 1.00 75.12 97 SER A CA 1
ATOM 706 C C . SER A 1 97 ? -13.584 -0.964 -4.381 1.00 75.12 97 SER A C 1
ATOM 708 O O . SER A 1 97 ? -14.544 -1.457 -3.794 1.00 75.12 97 SER A O 1
ATOM 710 N N . GLY A 1 98 ? -13.097 0.227 -4.061 1.00 83.81 98 GLY A N 1
ATOM 711 C CA . GLY A 1 98 ? -13.591 1.026 -2.939 1.00 83.81 98 GLY A CA 1
ATOM 712 C C . GLY A 1 98 ? -12.664 2.204 -2.669 1.00 83.81 98 GLY A C 1
ATOM 713 O O . GLY A 1 98 ? -11.574 2.236 -3.225 1.00 83.81 98 GLY A O 1
ATOM 714 N N . PRO A 1 99 ? -13.052 3.207 -1.872 1.00 87.69 99 PRO A N 1
ATOM 715 C CA . PRO A 1 99 ? -12.172 4.333 -1.579 1.00 87.69 99 PRO A CA 1
ATOM 716 C C . PRO A 1 99 ? -10.869 3.872 -0.931 1.00 87.69 99 PRO A C 1
ATOM 718 O O . PRO A 1 99 ? -10.837 2.937 -0.131 1.00 87.69 99 PRO A O 1
ATOM 721 N N . VAL A 1 100 ? -9.797 4.562 -1.286 1.00 91.88 100 VAL A N 1
ATOM 722 C CA . VAL A 1 100 ? -8.474 4.390 -0.710 1.00 91.88 100 VAL A CA 1
ATOM 723 C C . VAL A 1 100 ? -7.934 5.734 -0.270 1.00 91.88 100 VAL A C 1
ATOM 725 O O . VAL A 1 100 ? -8.344 6.792 -0.757 1.00 91.88 100 VAL A O 1
ATOM 728 N N . TRP A 1 101 ? -6.978 5.692 0.641 1.00 94.88 101 TRP A N 1
ATOM 729 C CA . TRP A 1 101 ? -6.297 6.877 1.117 1.00 94.88 101 TRP A CA 1
ATOM 730 C C . TRP A 1 101 ? -4.794 6.651 1.238 1.00 94.88 101 TRP A C 1
ATOM 732 O O . TRP A 1 101 ? -4.326 5.523 1.405 1.00 94.88 101 TRP A O 1
ATOM 742 N N . ALA A 1 102 ? -4.053 7.753 1.167 1.00 95.62 102 ALA A N 1
ATOM 743 C CA . ALA A 1 102 ? -2.660 7.855 1.568 1.00 95.62 102 ALA A CA 1
ATOM 744 C C . ALA A 1 102 ? -2.544 8.907 2.681 1.00 95.62 102 ALA A C 1
ATOM 746 O O . ALA A 1 102 ? -3.041 10.021 2.534 1.00 95.62 102 ALA A O 1
ATOM 747 N N . TRP A 1 103 ? -1.908 8.566 3.798 1.00 97.19 103 TRP A N 1
ATOM 748 C CA . TRP A 1 103 ? -1.675 9.474 4.917 1.00 97.19 103 TRP A CA 1
ATOM 749 C C . TRP A 1 103 ? -0.233 9.958 4.899 1.00 97.19 103 TRP A C 1
ATOM 751 O O . TRP A 1 103 ? 0.682 9.224 5.270 1.00 97.19 103 TRP A O 1
ATOM 761 N N . ILE A 1 104 ? -0.043 11.189 4.443 1.00 96.56 104 ILE A N 1
ATOM 762 C CA . ILE A 1 104 ? 1.253 11.817 4.210 1.00 96.56 104 ILE A CA 1
ATOM 763 C C . ILE A 1 104 ? 1.633 12.609 5.458 1.00 96.56 104 ILE A C 1
ATOM 765 O O . ILE A 1 104 ? 0.944 13.550 5.840 1.00 96.56 104 ILE A O 1
ATOM 769 N N . ARG A 1 105 ? 2.731 12.235 6.112 1.00 96.06 105 ARG A N 1
ATOM 770 C CA . ARG A 1 105 ? 3.184 12.844 7.367 1.00 96.06 105 ARG A CA 1
ATOM 771 C C . ARG A 1 105 ? 4.604 13.373 7.198 1.00 96.06 105 ARG A C 1
ATOM 773 O O . ARG A 1 105 ? 5.509 12.574 6.946 1.00 96.06 105 ARG A O 1
ATOM 780 N N . PRO A 1 106 ? 4.836 14.687 7.314 1.00 94.75 106 PRO A N 1
ATOM 781 C CA . PRO A 1 106 ? 6.171 15.227 7.155 1.00 94.75 106 PRO A CA 1
ATOM 782 C C . PRO A 1 106 ? 7.023 14.933 8.392 1.00 94.75 106 PRO A C 1
ATOM 784 O O . PRO A 1 106 ? 6.517 14.839 9.510 1.00 94.75 106 PRO A O 1
ATOM 787 N N . GLN A 1 107 ? 8.340 14.822 8.204 1.00 91.38 107 GLN A N 1
ATOM 788 C CA . GLN A 1 107 ? 9.270 14.645 9.326 1.00 91.38 107 GLN A CA 1
ATOM 789 C C . GLN A 1 107 ? 9.249 15.833 10.300 1.00 91.38 107 GLN A C 1
ATOM 791 O O . GLN A 1 107 ? 9.489 15.678 11.497 1.00 91.38 107 GLN A O 1
ATOM 796 N N . ARG A 1 108 ? 8.982 17.028 9.772 1.00 92.62 108 ARG A N 1
ATOM 797 C CA . ARG A 1 108 ? 8.832 18.283 10.507 1.00 92.62 108 ARG A CA 1
ATOM 798 C C . ARG A 1 108 ? 7.638 19.023 9.927 1.00 92.62 108 ARG A C 1
ATOM 800 O O . ARG A 1 108 ? 7.460 18.989 8.715 1.00 92.62 108 ARG A O 1
ATOM 807 N N . THR A 1 109 ? 6.870 19.706 10.770 1.00 94.94 109 THR A N 1
ATOM 808 C CA . THR A 1 109 ? 5.808 20.609 10.312 1.00 94.94 109 THR A CA 1
ATOM 809 C C . THR A 1 109 ? 6.341 21.567 9.252 1.00 94.94 109 THR A C 1
ATOM 811 O O . THR A 1 109 ? 7.415 22.148 9.432 1.00 94.94 109 THR A O 1
ATOM 814 N N . GLY A 1 110 ? 5.585 21.736 8.173 1.00 95.19 110 GLY A N 1
ATOM 815 C CA . GLY A 1 110 ? 5.906 22.667 7.101 1.00 95.19 110 GLY A CA 1
ATOM 816 C C . GLY A 1 110 ? 5.292 22.251 5.773 1.00 95.19 110 GLY A C 1
ATOM 817 O O . GLY A 1 110 ? 4.502 21.306 5.693 1.00 95.19 110 GLY A O 1
ATOM 818 N N . ARG A 1 111 ? 5.687 22.961 4.720 1.00 95.44 111 ARG A N 1
ATOM 819 C CA . ARG A 1 111 ? 5.176 22.743 3.373 1.00 95.44 111 ARG A CA 1
ATOM 820 C C . ARG A 1 111 ? 5.661 21.424 2.776 1.00 95.44 111 ARG A C 1
ATOM 822 O O . ARG A 1 111 ? 6.864 21.164 2.706 1.00 95.44 111 ARG A O 1
ATOM 829 N N . VAL A 1 112 ? 4.723 20.598 2.323 1.00 94.44 112 VAL A N 1
ATOM 830 C CA . VAL A 1 112 ? 4.992 19.383 1.551 1.00 94.44 112 VAL A CA 1
ATOM 831 C C . VAL A 1 112 ? 4.662 19.667 0.097 1.00 94.44 112 VAL A C 1
ATOM 833 O O . VAL A 1 112 ? 3.520 19.982 -0.226 1.00 94.44 112 VAL A O 1
ATOM 836 N N . HIS A 1 113 ? 5.676 19.511 -0.751 1.00 93.06 113 HIS A N 1
ATOM 837 C CA . HIS A 1 113 ? 5.562 19.576 -2.201 1.00 93.06 113 HIS A CA 1
ATOM 838 C C . HIS A 1 113 ? 5.742 18.187 -2.805 1.00 93.06 113 HIS A C 1
ATOM 840 O O . HIS A 1 113 ? 6.711 17.486 -2.481 1.00 93.06 113 HIS A O 1
ATOM 846 N N . GLY A 1 114 ? 4.843 17.784 -3.693 1.00 91.81 114 GLY A N 1
ATOM 847 C CA . GLY A 1 114 ? 4.897 16.465 -4.294 1.00 91.81 114 GLY A CA 1
ATOM 848 C C . GLY A 1 114 ? 3.807 16.190 -5.314 1.00 91.81 114 GLY A C 1
ATOM 849 O O . GLY A 1 114 ? 3.000 17.039 -5.643 1.00 91.81 114 GLY A O 1
ATOM 850 N N . LEU A 1 115 ? 3.788 14.956 -5.790 1.00 90.31 115 LEU A N 1
ATOM 851 C CA . LEU A 1 115 ? 2.802 14.428 -6.705 1.00 90.31 115 LEU A CA 1
ATOM 852 C C . LEU A 1 115 ? 2.367 13.065 -6.191 1.00 90.31 115 LEU A C 1
ATOM 854 O O . LEU A 1 115 ? 3.193 12.161 -6.043 1.00 90.31 115 LEU A O 1
ATOM 858 N N . ALA A 1 116 ? 1.078 12.893 -5.948 1.00 90.62 116 ALA A N 1
ATOM 859 C CA . ALA A 1 116 ? 0.519 11.569 -5.759 1.00 90.62 116 ALA A CA 1
ATOM 860 C C . ALA A 1 116 ? -0.192 11.114 -7.025 1.00 90.62 116 ALA A C 1
ATOM 862 O O . ALA A 1 116 ? -0.880 11.898 -7.666 1.00 90.62 116 ALA A O 1
ATOM 863 N N . ARG A 1 117 ? -0.021 9.852 -7.407 1.00 86.56 117 ARG A N 1
ATOM 864 C CA . ARG A 1 117 ? -0.632 9.285 -8.606 1.00 86.56 117 ARG A CA 1
ATOM 865 C C . ARG A 1 117 ? -1.582 8.167 -8.253 1.00 86.56 117 ARG A C 1
ATOM 867 O O . ARG A 1 117 ? -1.273 7.283 -7.457 1.00 86.56 117 ARG A O 1
ATOM 874 N N . PHE A 1 118 ? -2.722 8.202 -8.922 1.00 81.19 118 PHE A N 1
ATOM 875 C CA . PHE A 1 118 ? -3.734 7.169 -8.918 1.00 81.19 118 PHE A CA 1
ATOM 876 C C . PHE A 1 118 ? -4.109 6.871 -10.375 1.00 81.19 118 PHE A C 1
ATOM 878 O O . PHE A 1 118 ? -4.989 7.508 -10.952 1.00 81.19 118 PHE A O 1
ATOM 885 N N . ARG A 1 119 ? -3.436 5.903 -11.006 1.00 77.00 119 ARG A N 1
ATOM 886 C CA . ARG A 1 119 ? -3.576 5.632 -12.453 1.00 77.00 119 ARG A CA 1
ATOM 887 C C . ARG A 1 119 ? -3.303 6.889 -13.300 1.00 77.00 119 ARG A C 1
ATOM 889 O O . ARG A 1 119 ? -2.216 7.443 -13.237 1.00 77.00 119 ARG A O 1
ATOM 896 N N . VAL A 1 120 ? -4.301 7.308 -14.086 1.00 66.88 120 VAL A N 1
ATOM 897 C CA . VAL A 1 120 ? -4.306 8.498 -14.949 1.00 66.88 120 VAL A CA 1
ATOM 898 C C . VAL A 1 120 ? -4.561 9.796 -14.178 1.00 66.88 120 VAL A C 1
ATOM 900 O O . VAL A 1 120 ? -4.480 10.873 -14.760 1.00 66.88 120 VAL A O 1
ATOM 903 N N . PHE A 1 121 ? -4.900 9.707 -12.890 1.00 72.94 121 PHE A N 1
ATOM 904 C CA . PHE A 1 121 ? -5.041 10.871 -12.029 1.00 72.94 121 PHE A CA 1
ATOM 905 C C . PHE A 1 121 ? -3.730 11.151 -11.330 1.00 72.94 121 PHE A C 1
ATOM 907 O O . PHE A 1 121 ? -3.068 10.232 -10.836 1.00 72.94 121 PHE A O 1
ATOM 914 N N . ALA A 1 122 ? -3.415 12.428 -11.214 1.00 81.62 122 ALA A N 1
ATOM 915 C CA . ALA A 1 122 ? -2.434 12.890 -10.270 1.00 81.62 122 ALA A CA 1
ATOM 916 C C . ALA A 1 122 ? -3.060 13.929 -9.335 1.00 81.62 122 ALA A C 1
ATOM 918 O O . ALA A 1 122 ? -4.079 14.546 -9.636 1.00 81.62 122 ALA A O 1
ATOM 919 N N . PHE A 1 123 ? -2.454 14.089 -8.173 1.00 84.62 123 PHE A N 1
ATOM 920 C CA . PHE A 1 123 ? -2.781 15.105 -7.193 1.00 84.62 123 PHE A CA 1
ATOM 921 C C . PHE A 1 123 ? -1.497 15.867 -6.956 1.00 84.62 123 PHE A C 1
ATOM 923 O O . PHE A 1 123 ? -0.510 15.277 -6.501 1.00 84.62 123 PHE A O 1
ATOM 930 N N . ASP A 1 124 ? -1.505 17.145 -7.313 1.00 85.00 124 ASP A N 1
ATOM 931 C CA . ASP A 1 124 ? -0.434 18.032 -6.896 1.00 85.00 124 ASP A CA 1
ATOM 932 C C . ASP A 1 124 ? -0.562 18.229 -5.387 1.00 85.00 124 ASP A C 1
ATOM 934 O O . ASP A 1 124 ? -1.631 18.556 -4.868 1.00 85.00 124 ASP A O 1
ATOM 938 N N . ILE A 1 125 ? 0.511 17.926 -4.672 1.00 90.00 125 ILE A N 1
ATOM 939 C CA . ILE A 1 125 ? 0.572 18.089 -3.230 1.00 90.00 125 ILE A CA 1
ATOM 940 C C . ILE A 1 125 ? 1.336 19.376 -3.008 1.00 90.00 125 ILE A C 1
ATOM 942 O O . ILE A 1 125 ? 2.553 19.396 -3.153 1.00 90.00 125 ILE A O 1
ATOM 946 N N . ASP A 1 126 ? 0.623 20.428 -2.632 1.00 91.31 126 ASP A N 1
ATOM 947 C CA . ASP A 1 126 ? 1.221 21.693 -2.230 1.00 91.31 126 ASP A CA 1
ATOM 948 C C . ASP A 1 126 ? 0.493 22.254 -1.000 1.00 91.31 126 ASP A C 1
ATOM 950 O O . ASP A 1 126 ? -0.412 23.084 -1.098 1.00 91.31 126 ASP A O 1
ATOM 954 N N . HIS A 1 127 ? 0.851 21.740 0.179 1.00 93.25 127 HIS A N 1
ATOM 955 C CA . HIS A 1 127 ? 0.149 22.047 1.427 1.00 93.25 127 HIS A CA 1
ATOM 956 C C . HIS A 1 127 ? 1.108 22.317 2.581 1.00 93.25 127 HIS A C 1
ATOM 958 O O . HIS A 1 127 ? 2.121 21.638 2.730 1.00 93.25 127 HIS A O 1
ATOM 964 N N . GLU A 1 128 ? 0.745 23.259 3.451 1.00 95.31 128 GLU A N 1
ATOM 965 C CA . GLU A 1 128 ? 1.308 23.347 4.800 1.00 95.31 128 GLU A CA 1
ATOM 966 C C . GLU A 1 128 ? 0.754 22.193 5.637 1.00 95.31 128 GLU A C 1
ATOM 968 O O . GLU A 1 128 ? -0.455 22.105 5.862 1.00 95.31 128 GLU A O 1
ATOM 973 N N . VAL A 1 129 ? 1.633 21.289 6.067 1.00 94.62 129 VAL A N 1
ATOM 974 C CA . VAL A 1 129 ? 1.245 20.061 6.760 1.00 94.62 129 VAL A CA 1
ATOM 975 C C . VAL A 1 129 ? 1.770 20.079 8.193 1.00 94.62 129 VAL A C 1
ATOM 977 O O . VAL A 1 129 ? 2.974 20.202 8.439 1.00 94.62 129 VAL A O 1
ATOM 980 N N . GLY A 1 130 ? 0.848 19.957 9.150 1.00 93.94 130 GLY A N 1
ATOM 981 C CA . GLY A 1 130 ? 1.139 19.838 10.574 1.00 93.94 130 GLY A CA 1
ATOM 982 C C . GLY A 1 130 ? 1.594 18.435 10.999 1.00 93.94 130 GLY A C 1
ATOM 983 O O . GLY A 1 130 ? 1.751 17.536 10.167 1.00 93.94 130 GLY A O 1
ATOM 984 N N . PRO A 1 131 ? 1.795 18.208 12.311 1.00 91.38 131 PRO A N 1
ATOM 985 C CA . PRO A 1 131 ? 2.127 16.883 12.846 1.00 91.38 131 PRO A CA 1
ATOM 986 C C . PRO A 1 131 ? 1.026 15.837 12.600 1.00 91.38 131 PRO A C 1
ATOM 988 O O . PRO A 1 131 ? 1.302 14.639 12.597 1.00 91.38 131 PRO A O 1
ATOM 991 N N . GLU A 1 132 ? -0.217 16.271 12.387 1.00 93.12 132 GLU A N 1
ATOM 992 C CA . GLU A 1 132 ? -1.351 15.415 12.037 1.00 93.12 132 GLU A CA 1
ATOM 993 C C . GLU A 1 132 ? -1.282 14.847 10.610 1.00 93.12 132 GLU A C 1
ATOM 995 O O . GLU A 1 132 ? -1.958 13.861 10.309 1.00 93.12 132 GLU A O 1
ATOM 1000 N N . GLY A 1 133 ? -0.441 15.417 9.744 1.00 95.75 133 GLY A N 1
ATOM 1001 C CA . GLY A 1 133 ? -0.296 14.992 8.357 1.00 95.75 133 GLY A CA 1
ATOM 1002 C C . GLY A 1 133 ? -1.380 15.531 7.420 1.00 95.75 133 GLY A C 1
ATOM 1003 O O . GLY A 1 133 ? -2.116 16.462 7.731 1.00 95.75 133 GLY A O 1
ATOM 1004 N N . LEU A 1 134 ? -1.445 14.930 6.239 1.00 96.19 134 LEU A N 1
ATOM 1005 C CA . LEU A 1 134 ? -2.374 15.226 5.156 1.00 96.19 134 LEU A CA 1
ATOM 1006 C C . LEU A 1 134 ? -2.942 13.902 4.652 1.00 96.19 134 LEU A C 1
ATOM 1008 O O . LEU A 1 134 ? -2.180 12.982 4.346 1.00 96.19 134 LEU A O 1
ATOM 1012 N N . PHE A 1 135 ? -4.261 13.793 4.533 1.00 95.62 135 PHE A N 1
ATOM 1013 C CA . PHE A 1 135 ? -4.852 12.684 3.793 1.00 95.62 135 PHE A CA 1
ATOM 1014 C C . PHE A 1 135 ? -4.977 13.042 2.322 1.00 95.62 135 PHE A C 1
ATOM 1016 O O . PHE A 1 135 ? -5.520 14.080 1.972 1.00 95.62 135 PHE A O 1
ATOM 1023 N N . MET A 1 136 ? -4.544 12.140 1.458 1.00 94.12 136 MET A N 1
ATOM 1024 C CA . MET A 1 136 ? -5.009 12.082 0.084 1.00 94.12 136 MET A CA 1
ATOM 1025 C C . MET A 1 136 ? -6.050 10.970 -0.014 1.00 94.12 136 MET A C 1
ATOM 1027 O O . MET A 1 136 ? -5.798 9.866 0.461 1.00 94.12 136 MET A O 1
ATOM 1031 N N . GLN A 1 137 ? -7.188 11.232 -0.646 1.00 91.25 137 GLN A N 1
ATOM 1032 C CA . GLN A 1 137 ? -8.248 10.255 -0.867 1.00 91.25 137 GLN A CA 1
ATOM 1033 C C . GLN A 1 137 ? -8.573 10.132 -2.355 1.00 91.25 137 GLN A C 1
ATOM 1035 O O . GLN A 1 137 ? -8.771 11.125 -3.054 1.00 91.25 137 GLN A O 1
ATOM 1040 N N . ALA A 1 138 ? -8.676 8.893 -2.824 1.00 86.62 138 ALA A N 1
ATOM 1041 C CA . ALA A 1 138 ? -9.051 8.576 -4.194 1.00 86.62 138 ALA A CA 1
ATOM 1042 C C . ALA A 1 138 ? -9.967 7.345 -4.210 1.00 86.62 138 ALA A C 1
ATOM 1044 O O . ALA A 1 138 ? -9.905 6.512 -3.305 1.00 86.62 138 ALA A O 1
ATOM 1045 N N . PRO A 1 139 ? -10.829 7.173 -5.215 1.00 81.88 139 PRO A N 1
ATOM 1046 C CA . PRO A 1 139 ? -11.511 5.909 -5.414 1.00 81.88 139 PRO A CA 1
ATOM 1047 C C . PRO A 1 139 ? -10.489 4.842 -5.842 1.00 81.88 139 PRO A C 1
ATOM 1049 O O . PRO A 1 139 ? -9.761 5.010 -6.814 1.00 81.88 139 PRO A O 1
ATOM 1052 N N . GLY A 1 140 ? -10.447 3.719 -5.133 1.00 77.38 140 GLY A N 1
ATOM 1053 C CA . GLY A 1 140 ? -9.726 2.500 -5.498 1.00 77.38 140 GLY A CA 1
ATOM 1054 C C . GLY A 1 140 ? -10.464 1.769 -6.612 1.00 77.38 140 GLY A C 1
ATOM 1055 O O . GLY A 1 140 ? -11.261 0.871 -6.361 1.00 77.38 140 GLY A O 1
ATOM 1056 N N . LEU A 1 141 ? -10.258 2.216 -7.846 1.00 67.81 141 LEU A N 1
ATOM 1057 C CA . LEU A 1 141 ? -11.084 1.819 -8.995 1.00 67.81 141 LEU A CA 1
ATOM 1058 C C . LEU A 1 141 ? -10.611 0.545 -9.684 1.00 67.81 141 LEU A C 1
ATOM 1060 O O . LEU A 1 141 ? -11.379 -0.110 -10.382 1.00 67.81 141 LEU A O 1
ATOM 1064 N N . ASP A 1 142 ? -9.334 0.220 -9.523 1.00 68.19 142 ASP A N 1
ATOM 1065 C CA . ASP A 1 142 ? -8.731 -0.954 -10.126 1.00 68.19 142 ASP A CA 1
ATOM 1066 C C . ASP A 1 142 ? -7.733 -1.557 -9.133 1.00 68.19 142 ASP A C 1
ATOM 1068 O O . ASP A 1 142 ? -6.752 -0.884 -8.802 1.00 68.19 142 ASP A O 1
ATOM 1072 N N . PRO A 1 143 ? -7.945 -2.806 -8.675 1.00 63.75 143 PRO A N 1
ATOM 1073 C CA . PRO A 1 143 ? -7.015 -3.496 -7.778 1.00 63.75 143 PRO A CA 1
ATOM 1074 C C . PRO A 1 143 ? -5.652 -3.800 -8.430 1.00 63.75 143 PRO A C 1
ATOM 1076 O O . PRO A 1 143 ? -4.743 -4.383 -7.837 1.00 63.75 143 PRO A O 1
ATOM 1079 N N . ASN A 1 144 ? -5.506 -3.428 -9.699 1.00 65.31 144 ASN A N 1
ATOM 1080 C CA . ASN A 1 144 ? -4.311 -3.640 -10.485 1.00 65.31 144 ASN A CA 1
ATOM 1081 C C . ASN A 1 144 ? -3.505 -2.350 -10.652 1.00 65.31 144 ASN A C 1
ATOM 1083 O O . ASN A 1 144 ? -2.763 -2.237 -11.618 1.00 65.31 144 ASN A O 1
ATOM 1087 N N . TRP A 1 145 ? -3.669 -1.329 -9.812 1.00 75.62 145 TRP A N 1
ATOM 1088 C CA . TRP A 1 145 ? -2.826 -0.138 -9.910 1.00 75.62 145 TRP A CA 1
ATOM 1089 C C . TRP A 1 145 ? -2.344 0.321 -8.552 1.00 75.62 145 TRP A C 1
ATOM 1091 O O . TRP A 1 145 ? -3.085 0.349 -7.570 1.00 75.62 145 TRP A O 1
ATOM 1101 N N . ALA A 1 146 ? -1.067 0.680 -8.520 1.00 84.75 146 ALA A N 1
ATOM 1102 C CA . ALA A 1 146 ? -0.489 1.269 -7.342 1.00 84.75 146 ALA A CA 1
ATOM 1103 C C . ALA A 1 146 ? -0.909 2.727 -7.212 1.00 84.75 146 ALA A C 1
ATOM 1105 O O . ALA A 1 146 ? -0.983 3.468 -8.194 1.00 84.75 146 ALA A O 1
ATOM 1106 N N . VAL A 1 147 ? -1.132 3.124 -5.970 1.00 89.31 147 VAL A N 1
ATOM 1107 C CA . VAL A 1 147 ? -1.100 4.520 -5.568 1.00 89.31 147 VAL A CA 1
ATOM 1108 C C . VAL A 1 147 ? 0.339 4.842 -5.253 1.00 89.31 147 VAL A C 1
ATOM 1110 O O . VAL A 1 147 ? 0.932 4.149 -4.429 1.00 89.31 147 VAL A O 1
ATOM 1113 N N . THR A 1 148 ? 0.906 5.853 -5.900 1.00 90.75 148 THR A N 1
ATOM 1114 C CA . THR A 1 148 ? 2.265 6.314 -5.599 1.00 90.75 148 THR A CA 1
ATOM 1115 C C . THR A 1 148 ? 2.236 7.731 -5.059 1.00 90.75 148 THR A C 1
ATOM 1117 O O . THR A 1 148 ? 1.351 8.516 -5.384 1.00 90.75 148 THR A O 1
ATOM 1120 N N . VAL A 1 149 ? 3.188 8.058 -4.191 1.00 93.25 149 VAL A N 1
ATOM 1121 C CA . VAL A 1 149 ? 3.378 9.400 -3.639 1.00 93.25 149 VAL A CA 1
ATOM 1122 C C . VAL A 1 149 ? 4.851 9.751 -3.778 1.00 93.25 149 VAL A C 1
ATOM 1124 O O . VAL A 1 149 ? 5.716 9.053 -3.243 1.00 93.25 149 VAL A O 1
ATOM 1127 N N . HIS A 1 150 ? 5.124 10.828 -4.508 1.00 92.12 150 HIS A N 1
ATOM 1128 C CA . HIS A 1 150 ? 6.453 11.360 -4.772 1.00 92.12 150 HIS A CA 1
ATOM 1129 C C . HIS A 1 150 ? 6.553 12.746 -4.145 1.00 92.12 150 HIS A C 1
ATOM 1131 O O . HIS A 1 150 ? 5.808 13.635 -4.528 1.00 92.12 150 HIS A O 1
ATOM 1137 N N . THR A 1 151 ? 7.460 12.966 -3.205 1.00 93.75 151 THR A N 1
ATOM 1138 C CA . THR A 1 151 ? 7.632 14.264 -2.537 1.00 93.75 151 THR A CA 1
ATOM 1139 C C . THR A 1 151 ? 9.050 14.785 -2.713 1.00 93.75 151 THR A C 1
ATOM 1141 O O . THR A 1 151 ? 9.997 14.018 -2.883 1.00 93.75 151 THR A O 1
ATOM 1144 N N . GLN A 1 152 ? 9.218 16.106 -2.663 1.00 91.50 152 GLN A N 1
ATOM 1145 C CA . GLN A 1 152 ? 10.539 16.743 -2.693 1.00 91.50 152 GLN A CA 1
ATOM 1146 C C . GLN A 1 152 ? 11.326 16.473 -1.405 1.00 91.50 152 GLN A C 1
ATOM 1148 O O . GLN A 1 152 ? 12.536 16.247 -1.437 1.00 91.50 152 GLN A O 1
ATOM 1153 N N . THR A 1 153 ? 10.634 16.470 -0.266 1.00 92.12 153 THR A N 1
ATOM 1154 C CA . THR A 1 153 ? 11.209 16.207 1.055 1.00 92.12 153 THR A CA 1
ATOM 1155 C C . THR A 1 153 ? 10.802 14.821 1.558 1.00 92.12 153 THR A C 1
ATOM 1157 O O . THR A 1 153 ? 9.717 14.341 1.222 1.00 92.12 153 THR A O 1
ATOM 1160 N N . PRO A 1 154 ? 11.647 14.132 2.346 1.00 93.81 154 PRO A N 1
ATOM 1161 C CA . PRO A 1 154 ? 11.272 12.856 2.940 1.00 93.81 154 PRO A CA 1
ATOM 1162 C C . PRO A 1 154 ? 10.049 12.979 3.862 1.00 93.81 154 PRO A C 1
ATOM 1164 O O . PRO A 1 154 ? 10.027 13.789 4.789 1.00 93.81 154 PRO A O 1
ATOM 1167 N N . VAL A 1 155 ? 9.054 12.125 3.634 1.00 95.38 155 VAL A N 1
ATOM 1168 C CA . VAL A 1 155 ? 7.821 12.013 4.429 1.00 95.38 155 VAL A CA 1
ATOM 1169 C C . VAL A 1 155 ? 7.584 10.553 4.818 1.00 95.38 155 VAL A C 1
ATOM 1171 O O . VAL A 1 155 ? 8.185 9.648 4.236 1.00 95.38 155 VAL A O 1
ATOM 1174 N N . TRP A 1 156 ? 6.695 10.298 5.771 1.00 95.62 156 TRP A N 1
ATOM 1175 C CA . TRP A 1 156 ? 6.075 8.984 5.939 1.00 95.62 156 TRP A CA 1
ATOM 1176 C C . TRP A 1 156 ? 4.771 8.936 5.160 1.00 95.62 156 TRP A C 1
ATOM 1178 O O . TRP A 1 156 ? 3.992 9.887 5.219 1.00 95.62 156 TRP A O 1
ATOM 1188 N N . VAL A 1 157 ? 4.515 7.828 4.468 1.00 95.56 157 VAL A N 1
ATOM 1189 C CA . VAL A 1 157 ? 3.215 7.584 3.843 1.00 95.56 157 VAL A CA 1
ATOM 1190 C C . VAL A 1 157 ? 2.719 6.209 4.237 1.00 95.56 157 VAL A C 1
ATOM 1192 O O . VAL A 1 157 ? 3.417 5.209 4.080 1.00 95.56 157 VAL A O 1
ATOM 1195 N N . ASP A 1 158 ? 1.488 6.168 4.719 1.00 95.69 158 ASP A N 1
ATOM 1196 C CA . ASP A 1 158 ? 0.742 4.932 4.888 1.00 95.69 158 ASP A CA 1
ATOM 1197 C C . ASP A 1 158 ? -0.450 4.922 3.960 1.00 95.69 158 ASP A C 1
ATOM 1199 O O . ASP A 1 158 ? -0.992 5.970 3.625 1.00 95.69 158 ASP A O 1
ATOM 1203 N N . PHE A 1 159 ? -0.866 3.730 3.570 1.00 94.75 159 PHE A N 1
ATOM 1204 C CA . PHE A 1 159 ? -1.969 3.532 2.654 1.00 94.75 159 PHE A CA 1
ATOM 1205 C C . PHE A 1 159 ? -3.026 2.672 3.329 1.00 94.75 159 PHE A C 1
ATOM 1207 O O . PHE A 1 159 ? -2.708 1.809 4.151 1.00 94.75 159 PHE A O 1
ATOM 1214 N N . GLY A 1 160 ? -4.283 2.896 2.978 1.00 93.81 160 GLY A N 1
ATOM 1215 C CA . GLY A 1 160 ? -5.373 2.065 3.456 1.00 93.81 160 GLY A CA 1
ATOM 1216 C C . GLY A 1 160 ? -6.645 2.258 2.652 1.00 93.81 160 GLY A C 1
ATOM 1217 O O . GLY A 1 160 ? -6.692 3.031 1.697 1.00 93.81 160 GLY A O 1
ATOM 1218 N N . GLN A 1 161 ? -7.665 1.502 3.034 1.00 92.62 161 GLN A N 1
ATOM 1219 C CA . GLN A 1 161 ? -8.981 1.508 2.402 1.00 92.62 161 GLN A CA 1
ATOM 1220 C C . GLN A 1 161 ? -9.987 2.293 3.241 1.00 92.62 161 GLN A C 1
ATOM 1222 O O . GLN A 1 161 ? -9.731 2.601 4.406 1.00 92.62 161 GLN A O 1
ATOM 1227 N N . GLY A 1 162 ? -11.123 2.628 2.641 1.00 92.25 162 GLY A N 1
ATOM 1228 C CA . GLY A 1 162 ? -12.197 3.370 3.285 1.00 92.25 162 GLY A CA 1
ATOM 1229 C C . GLY A 1 162 ? -12.035 4.883 3.157 1.00 92.25 162 GLY A C 1
ATOM 1230 O O . GLY A 1 162 ? -11.226 5.392 2.380 1.00 92.25 162 GLY A O 1
ATOM 1231 N N . VAL A 1 163 ? -12.840 5.619 3.920 1.00 92.75 163 VAL A N 1
ATOM 1232 C CA . VAL A 1 163 ? -12.850 7.087 3.922 1.00 92.75 163 VAL A CA 1
ATOM 1233 C C . VAL A 1 163 ? -12.410 7.580 5.296 1.00 92.75 163 VAL A C 1
ATOM 1235 O O . VAL A 1 163 ? -13.152 7.368 6.259 1.00 92.75 163 VAL A O 1
ATOM 1238 N N . PRO A 1 164 ? -11.250 8.254 5.420 1.00 94.62 164 PRO A N 1
ATOM 1239 C CA . PRO A 1 164 ? -10.880 8.912 6.664 1.00 94.62 164 PRO A CA 1
ATOM 1240 C C . PRO A 1 164 ? -11.989 9.892 7.068 1.00 94.62 164 PRO A C 1
ATOM 1242 O O . PRO A 1 164 ? -12.374 10.732 6.251 1.00 94.62 164 PRO A O 1
ATOM 1245 N N . PRO A 1 165 ? -12.547 9.813 8.284 1.00 93.62 165 PRO A N 1
ATOM 1246 C CA . PRO A 1 165 ? -13.670 10.662 8.665 1.00 93.62 165 PRO A CA 1
ATOM 1247 C C . PRO A 1 165 ? -13.260 12.121 8.914 1.00 93.62 165 PRO A C 1
ATOM 1249 O O . PRO A 1 165 ? -12.145 12.406 9.342 1.00 93.62 165 PRO A O 1
ATOM 1252 N N . ASP A 1 166 ? -14.159 13.076 8.651 1.00 91.81 166 ASP A N 1
ATOM 1253 C CA . ASP A 1 166 ? -13.889 14.523 8.826 1.00 91.81 166 ASP A CA 1
ATOM 1254 C C . ASP A 1 166 ? -13.606 14.919 10.270 1.00 91.81 166 ASP A C 1
ATOM 1256 O O . ASP A 1 166 ? -12.824 15.831 10.527 1.00 91.81 166 ASP A O 1
ATOM 1260 N N . TRP A 1 167 ? -14.201 14.204 11.226 1.00 93.12 167 TRP A N 1
ATOM 1261 C CA . TRP A 1 167 ? -14.007 14.478 12.646 1.00 93.12 167 TRP A CA 1
ATOM 1262 C C . TRP A 1 167 ? -12.571 14.227 13.119 1.00 93.12 167 TRP A C 1
ATOM 1264 O O . TRP A 1 167 ? -12.252 14.606 14.240 1.00 93.12 167 TRP A O 1
ATOM 1274 N N . LEU A 1 168 ? -11.692 13.634 12.298 1.00 93.19 168 LEU A N 1
ATOM 1275 C CA . LEU A 1 168 ? -10.254 13.570 12.585 1.00 93.19 168 LEU A CA 1
ATOM 1276 C C . LEU A 1 168 ? -9.571 14.939 12.497 1.00 93.19 168 LEU A C 1
ATOM 1278 O O . LEU A 1 168 ? -8.475 15.097 13.025 1.00 93.19 168 LEU A O 1
ATOM 1282 N N . GLY A 1 169 ? -10.190 15.924 11.836 1.00 92.31 169 GLY A N 1
ATOM 1283 C CA . GLY A 1 169 ? -9.645 17.278 11.712 1.00 92.31 169 GLY A CA 1
ATOM 1284 C C . GLY A 1 169 ? -8.317 17.359 10.951 1.00 92.31 169 GLY A C 1
ATOM 1285 O O . GLY A 1 169 ? -7.634 18.375 11.044 1.00 92.31 169 GLY A O 1
ATOM 1286 N N . VAL A 1 170 ? -7.941 16.301 10.227 1.00 94.12 170 VAL A N 1
ATOM 1287 C CA . VAL A 1 170 ? -6.750 16.268 9.371 1.00 94.12 170 VAL A CA 1
ATOM 1288 C C . VAL A 1 170 ? -7.114 16.858 8.009 1.00 94.12 170 VAL A C 1
ATOM 1290 O O . VAL A 1 170 ? -8.145 16.456 7.455 1.00 94.12 170 VAL A O 1
ATOM 1293 N N . PRO A 1 171 ? -6.303 17.777 7.454 1.00 93.75 171 PRO A N 1
ATOM 1294 C CA . PRO A 1 171 ? -6.482 18.267 6.093 1.00 93.75 171 PRO A CA 1
ATOM 1295 C C . PRO A 1 171 ? -6.598 17.118 5.088 1.00 93.75 171 PRO A C 1
ATOM 1297 O O . PRO A 1 171 ? -5.952 16.076 5.241 1.00 93.75 171 PRO A O 1
ATOM 1300 N N . LYS A 1 172 ? -7.420 17.307 4.052 1.00 91.75 172 LYS A N 1
ATOM 1301 C CA . LYS A 1 172 ? -7.628 16.300 3.011 1.00 91.75 172 LYS A CA 1
ATOM 1302 C C . LYS A 1 172 ? -7.530 16.913 1.625 1.00 91.75 172 LYS A C 1
ATOM 1304 O O . LYS A 1 172 ? -8.103 17.968 1.380 1.00 91.75 172 LYS A O 1
ATOM 1309 N N . VAL A 1 173 ? -6.862 16.187 0.747 1.00 89.44 173 VAL A N 1
ATOM 1310 C CA . VAL A 1 173 ? -6.884 16.322 -0.706 1.00 89.44 173 VAL A CA 1
ATOM 1311 C C . VAL A 1 173 ? -7.723 15.170 -1.227 1.00 89.44 173 VAL A C 1
ATOM 1313 O O . VAL A 1 173 ? -7.491 14.019 -0.852 1.00 89.44 173 VAL A O 1
ATOM 1316 N N . SER A 1 174 ? -8.726 15.449 -2.049 1.00 84.44 174 SER A N 1
ATOM 1317 C CA . SER A 1 174 ? -9.636 14.404 -2.517 1.00 84.44 174 SER A CA 1
ATOM 1318 C C . SER A 1 174 ? -9.903 14.514 -4.003 1.00 84.44 174 SER A C 1
ATOM 1320 O O . SER A 1 174 ? -10.059 15.602 -4.554 1.00 84.44 174 SER A O 1
ATOM 1322 N N . SER A 1 175 ? -10.051 13.364 -4.660 1.00 74.31 175 SER A N 1
ATOM 1323 C CA . SER A 1 175 ? -10.615 13.347 -6.011 1.00 74.31 175 SER A CA 1
ATOM 1324 C C . SER A 1 175 ? -12.082 13.755 -6.040 1.00 74.31 175 SER A C 1
ATOM 1326 O O . SER A 1 175 ? -12.599 14.091 -7.105 1.00 74.31 175 SER A O 1
ATOM 1328 N N . ALA A 1 176 ? -12.771 13.699 -4.894 1.00 69.19 176 ALA A N 1
ATOM 1329 C CA . ALA A 1 176 ? -14.174 14.059 -4.803 1.00 69.19 176 ALA A CA 1
ATOM 1330 C C . ALA A 1 176 ? -14.372 15.509 -5.271 1.00 69.19 176 ALA A C 1
ATOM 1332 O O . ALA A 1 176 ? -13.728 16.440 -4.793 1.00 69.19 176 ALA A O 1
ATOM 1333 N N . ALA A 1 177 ? -15.279 15.693 -6.232 1.00 63.00 177 ALA A N 1
ATOM 1334 C CA . ALA A 1 177 ? -15.559 16.977 -6.878 1.00 63.00 177 ALA A CA 1
ATOM 1335 C C . ALA A 1 177 ? -14.383 17.623 -7.645 1.00 63.00 177 ALA A C 1
ATOM 1337 O O . ALA A 1 177 ? -14.505 18.790 -8.018 1.00 63.00 177 ALA A O 1
ATOM 1338 N N . LEU A 1 178 ? -13.301 16.879 -7.920 1.00 64.19 178 LEU A N 1
ATOM 1339 C CA . LEU A 1 178 ? -12.177 17.284 -8.781 1.00 64.19 178 LEU A CA 1
ATOM 1340 C C . LEU A 1 178 ? -11.460 18.577 -8.376 1.00 64.19 178 LEU A C 1
ATOM 1342 O O . LEU A 1 178 ? -10.798 19.195 -9.205 1.00 64.19 178 LEU A O 1
ATOM 1346 N N . ARG A 1 179 ? -11.599 19.016 -7.123 1.00 65.38 179 ARG A N 1
ATOM 1347 C CA . ARG A 1 179 ? -10.999 20.283 -6.681 1.00 65.38 179 ARG A CA 1
ATOM 1348 C C . ARG A 1 179 ? -9.478 20.233 -6.714 1.00 65.38 179 ARG A C 1
ATOM 1350 O O . ARG A 1 179 ? -8.855 21.197 -7.144 1.00 65.38 179 ARG A O 1
ATOM 1357 N N . ASP A 1 180 ? -8.931 19.088 -6.321 1.00 69.25 180 ASP A N 1
ATOM 1358 C CA . ASP A 1 180 ? -7.498 18.911 -6.094 1.00 69.25 180 ASP A CA 1
ATOM 1359 C C . ASP A 1 180 ? -6.861 17.932 -7.097 1.00 69.25 180 ASP A C 1
ATOM 1361 O O . ASP A 1 180 ? -5.693 17.563 -6.982 1.00 69.25 180 ASP A O 1
ATOM 1365 N N . VAL A 1 181 ? -7.641 17.460 -8.075 1.00 69.88 181 VAL A N 1
ATOM 1366 C CA . VAL A 1 181 ? -7.145 16.563 -9.123 1.00 69.88 181 VAL A CA 1
ATOM 1367 C C . VAL A 1 181 ? -6.416 17.397 -10.156 1.00 69.88 181 VAL A C 1
ATOM 1369 O O . VAL A 1 181 ? -6.960 18.379 -10.648 1.00 69.88 181 VAL A O 1
ATOM 1372 N N . VAL A 1 182 ? -5.218 16.966 -10.528 1.00 67.19 182 VAL A N 1
ATOM 1373 C CA . VAL A 1 182 ? -4.528 17.415 -11.732 1.00 67.19 182 VAL A CA 1
ATOM 1374 C C . VAL A 1 182 ? -4.546 16.251 -12.713 1.00 67.19 182 VAL A C 1
ATOM 1376 O O . VAL A 1 182 ? -4.079 15.149 -12.420 1.00 67.19 182 VAL A O 1
ATOM 1379 N N . LEU A 1 183 ? -5.112 16.470 -13.896 1.00 63.44 183 LEU A N 1
ATOM 1380 C CA . LEU A 1 183 ? -4.962 15.495 -14.968 1.00 63.44 183 LEU A CA 1
ATOM 1381 C C . LEU A 1 183 ? -3.500 15.500 -15.423 1.00 63.44 183 LEU A C 1
ATOM 1383 O O . LEU A 1 183 ? -3.000 16.526 -15.885 1.00 63.44 183 LEU A O 1
ATOM 1387 N N . SER A 1 184 ? -2.826 14.356 -15.297 1.00 57.50 184 SER A N 1
ATOM 1388 C CA . SER A 1 184 ? -1.512 14.130 -15.904 1.00 57.50 184 SER A CA 1
ATOM 1389 C C . SER A 1 184 ? -1.587 14.475 -17.398 1.00 57.50 184 SER A C 1
ATOM 1391 O O . SER A 1 184 ? -2.556 14.112 -18.065 1.00 57.50 184 SER A O 1
ATOM 1393 N N . HIS A 1 185 ? -0.607 15.219 -17.917 1.00 53.03 185 HIS A N 1
ATOM 1394 C CA . HIS A 1 185 ? -0.639 15.806 -19.262 1.00 53.03 185 HIS A CA 1
ATOM 1395 C C . HIS A 1 185 ? -0.804 14.752 -20.390 1.00 53.03 185 HIS A C 1
ATOM 1397 O O . HIS A 1 185 ? -0.368 13.615 -20.237 1.00 53.03 185 HIS A O 1
ATOM 1403 N N . PRO A 1 186 ? -1.376 15.101 -21.563 1.00 41.19 186 PRO A N 1
ATOM 1404 C CA . PRO A 1 186 ? -1.490 14.233 -22.750 1.00 41.19 186 PRO A CA 1
ATOM 1405 C C . PRO A 1 186 ? -0.186 13.682 -23.360 1.00 41.19 186 PRO A C 1
ATOM 1407 O O . PRO A 1 186 ? -0.273 12.843 -24.256 1.00 41.19 186 PRO A O 1
ATOM 1410 N N . SER A 1 187 ? 0.990 14.143 -22.924 1.00 44.41 187 SER A N 1
ATOM 1411 C CA . SER A 1 187 ? 2.294 13.529 -23.242 1.00 44.41 187 SER A CA 1
ATOM 1412 C C . SER A 1 187 ? 2.513 12.227 -22.473 1.00 44.41 187 SER A C 1
ATOM 1414 O O . SER A 1 187 ? 3.341 11.428 -22.901 1.00 44.41 187 SER A O 1
ATOM 1416 N N . ASP A 1 188 ? 1.762 12.002 -21.386 1.00 52.84 188 ASP A N 1
ATOM 1417 C CA . ASP A 1 188 ? 1.670 10.717 -20.706 1.00 52.84 188 ASP A CA 1
ATOM 1418 C C . ASP A 1 188 ? 1.257 9.672 -21.754 1.00 52.84 188 ASP A C 1
ATOM 1420 O O . ASP A 1 188 ? 0.134 9.741 -22.280 1.00 52.84 188 ASP A O 1
ATOM 1424 N N . PRO A 1 189 ? 2.144 8.724 -22.108 1.00 51.81 189 PRO A N 1
ATOM 1425 C CA . PRO A 1 189 ? 1.873 7.756 -23.155 1.00 51.81 189 PRO A CA 1
ATOM 1426 C C . PRO A 1 189 ? 0.607 6.957 -22.876 1.00 51.81 189 PRO A C 1
ATOM 1428 O O . PRO A 1 189 ? -0.056 6.564 -23.826 1.00 51.81 189 PRO A O 1
ATOM 1431 N N . MET A 1 190 ? 0.208 6.768 -21.615 1.00 47.56 190 MET A N 1
ATOM 1432 C CA . MET A 1 190 ? -1.046 6.114 -21.257 1.00 47.56 190 MET A CA 1
ATOM 1433 C C . MET A 1 190 ? -2.264 7.000 -21.505 1.00 47.56 190 MET A C 1
ATOM 1435 O O . MET A 1 190 ? -3.273 6.487 -21.985 1.00 47.56 190 MET A O 1
ATOM 1439 N N . LEU A 1 191 ? -2.206 8.312 -21.257 1.00 50.94 191 LEU A N 1
ATOM 1440 C CA . LEU A 1 191 ? -3.306 9.207 -21.634 1.00 50.94 191 LEU A CA 1
ATOM 1441 C C . LEU A 1 191 ? -3.383 9.350 -23.158 1.00 50.94 191 LEU A C 1
ATOM 1443 O O . LEU A 1 191 ? -4.469 9.233 -23.722 1.00 50.94 191 LEU A O 1
ATOM 1447 N N . GLY A 1 192 ? -2.241 9.515 -23.829 1.00 51.31 192 GLY A N 1
ATOM 1448 C CA . GLY A 1 192 ? -2.129 9.506 -25.287 1.00 51.31 192 GLY A CA 1
ATOM 1449 C C . GLY A 1 192 ? -2.654 8.205 -25.888 1.00 51.31 192 GLY A C 1
ATOM 1450 O O . GLY A 1 192 ? -3.435 8.234 -26.831 1.00 51.31 192 GLY A O 1
ATOM 1451 N N . LEU A 1 193 ? -2.339 7.060 -25.285 1.00 50.00 193 LEU A N 1
ATOM 1452 C CA . LEU A 1 193 ? -2.793 5.751 -25.732 1.00 50.00 193 LEU A CA 1
ATOM 1453 C C . LEU A 1 193 ? -4.251 5.479 -25.392 1.00 50.00 193 LEU A C 1
ATOM 1455 O O . LEU A 1 193 ? -4.927 4.849 -26.196 1.00 50.00 193 LEU A O 1
ATOM 1459 N N . VAL A 1 194 ? -4.773 5.942 -24.258 1.00 51.16 194 VAL A N 1
ATOM 1460 C CA . VAL A 1 194 ? -6.211 5.893 -23.965 1.00 51.16 194 VAL A CA 1
ATOM 1461 C C . VAL A 1 194 ? -6.951 6.770 -24.968 1.00 51.16 194 VAL A C 1
ATOM 1463 O O . VAL A 1 194 ? -7.903 6.306 -25.584 1.00 51.16 194 VAL A O 1
ATOM 1466 N N . VAL A 1 195 ? -6.481 7.993 -25.216 1.00 51.72 195 VAL A N 1
ATOM 1467 C CA . VAL A 1 195 ? -7.051 8.914 -26.206 1.00 51.72 195 VAL A CA 1
ATOM 1468 C C . VAL A 1 195 ? -6.971 8.327 -27.619 1.00 51.72 195 VAL A C 1
ATOM 1470 O O . VAL A 1 195 ? -7.973 8.336 -28.329 1.00 51.72 195 VAL A O 1
ATOM 1473 N N . ASP A 1 196 ? -5.839 7.759 -28.027 1.00 51.12 196 ASP A N 1
ATOM 1474 C CA . ASP A 1 196 ? -5.624 7.192 -29.362 1.00 51.12 196 ASP A CA 1
ATOM 1475 C C . ASP A 1 196 ? -6.307 5.838 -29.551 1.00 51.12 196 ASP A C 1
ATOM 1477 O O . ASP A 1 196 ? -6.845 5.561 -30.624 1.00 51.12 196 ASP A O 1
ATOM 1481 N N . SER A 1 197 ? -6.359 5.004 -28.514 1.00 49.12 197 SER A N 1
ATOM 1482 C CA . SER A 1 197 ? -7.136 3.763 -28.527 1.00 49.12 197 SER A CA 1
ATOM 1483 C C . SER A 1 197 ? -8.623 4.082 -28.587 1.00 49.12 197 SER A C 1
ATOM 1485 O O . SER A 1 197 ? -9.323 3.494 -29.404 1.00 49.12 197 SER A O 1
ATOM 1487 N N . VAL A 1 198 ? -9.109 5.070 -27.827 1.00 48.09 198 VAL A N 1
ATOM 1488 C CA . VAL A 1 198 ? -10.492 5.560 -27.945 1.00 48.09 198 VAL A CA 1
ATOM 1489 C C . VAL A 1 198 ? -10.759 6.125 -29.343 1.00 48.09 198 VAL A C 1
ATOM 1491 O O . VAL A 1 198 ? -11.780 5.776 -29.933 1.00 48.09 198 VAL A O 1
ATOM 1494 N N . ARG A 1 199 ? -9.855 6.943 -29.906 1.00 51.34 199 ARG A N 1
ATOM 1495 C CA . ARG A 1 199 ? -9.974 7.493 -31.273 1.00 51.34 199 ARG A CA 1
ATOM 1496 C C . ARG A 1 199 ? -10.123 6.385 -32.317 1.00 51.34 199 ARG A C 1
ATOM 1498 O O . ARG A 1 199 ? -11.004 6.462 -33.170 1.00 51.34 199 ARG A O 1
ATOM 1505 N N . ARG A 1 200 ? -9.304 5.330 -32.226 1.00 53.19 200 ARG A N 1
ATOM 1506 C CA . ARG A 1 200 ? -9.362 4.172 -33.138 1.00 53.19 200 ARG A CA 1
ATOM 1507 C C . ARG A 1 200 ? -10.614 3.315 -32.928 1.00 53.19 200 ARG A C 1
ATOM 1509 O O . ARG A 1 200 ? -11.164 2.817 -33.903 1.00 53.19 200 ARG A O 1
ATOM 1516 N N . PHE A 1 201 ? -11.076 3.147 -31.688 1.00 47.62 201 PHE A N 1
ATOM 1517 C CA . PHE A 1 201 ? -12.208 2.269 -31.362 1.00 47.62 201 PHE A CA 1
ATOM 1518 C C . PHE A 1 201 ? -13.591 2.898 -31.546 1.00 47.62 201 PHE A C 1
ATOM 1520 O O . PHE A 1 201 ? -14.544 2.176 -31.826 1.00 47.62 201 PHE A O 1
ATOM 1527 N N . ALA A 1 202 ? -13.724 4.216 -31.389 1.00 44.31 202 ALA A N 1
ATOM 1528 C CA . ALA A 1 202 ? -15.006 4.915 -31.508 1.00 44.31 202 ALA A CA 1
ATOM 1529 C C . ALA A 1 202 ? -15.308 5.414 -32.934 1.00 44.31 202 ALA A C 1
ATOM 1531 O O . ALA A 1 202 ? -16.306 6.101 -33.134 1.00 44.31 202 ALA A O 1
ATOM 1532 N N . GLY A 1 203 ? -14.436 5.131 -33.911 1.00 51.25 203 GLY A N 1
ATOM 1533 C CA . GLY A 1 203 ? -14.540 5.675 -35.270 1.00 51.25 203 GLY A CA 1
ATOM 1534 C C . GLY A 1 203 ? -14.499 7.210 -35.334 1.00 51.25 203 GLY A C 1
ATOM 1535 O O . GLY A 1 203 ? -14.970 7.785 -36.310 1.00 51.25 203 GLY A O 1
ATOM 1536 N N . GLY A 1 204 ? -13.995 7.889 -34.294 1.00 47.91 204 GLY A N 1
ATOM 1537 C CA . GLY A 1 204 ? -14.309 9.293 -34.023 1.00 47.91 204 GLY A CA 1
ATOM 1538 C C . GLY A 1 204 ? -13.141 10.117 -33.480 1.00 47.91 204 GLY A C 1
ATOM 1539 O O . GLY A 1 204 ? -12.244 9.621 -32.801 1.00 47.91 204 GLY A O 1
ATOM 1540 N N . SER A 1 205 ? -13.184 11.411 -33.798 1.00 55.47 205 SER A N 1
ATOM 1541 C CA . SER A 1 205 ? -12.203 12.439 -33.441 1.00 55.47 205 SER A CA 1
ATOM 1542 C C . SER A 1 205 ? -12.107 12.682 -31.925 1.00 55.47 205 SER A C 1
ATOM 1544 O O . SER A 1 205 ? -12.940 12.220 -31.146 1.00 55.47 205 SER A O 1
ATOM 1546 N N . ALA A 1 206 ? -11.121 13.475 -31.482 1.00 52.31 206 ALA A N 1
ATOM 1547 C CA . ALA A 1 206 ? -10.989 13.906 -30.082 1.00 52.31 206 ALA A CA 1
ATOM 1548 C C . ALA A 1 206 ? -12.287 14.507 -29.491 1.00 52.31 206 ALA A C 1
ATOM 1550 O O . ALA A 1 206 ? -12.502 14.441 -28.281 1.00 52.31 206 ALA A O 1
ATOM 1551 N N . ALA A 1 207 ? -13.172 15.040 -30.342 1.00 58.31 207 ALA A N 1
ATOM 1552 C CA . ALA A 1 207 ? -14.482 15.536 -29.945 1.00 58.31 207 ALA A CA 1
ATOM 1553 C C . ALA A 1 207 ? -15.394 14.430 -29.383 1.00 58.31 207 ALA A C 1
ATOM 1555 O O . ALA A 1 207 ? -16.080 14.679 -28.403 1.00 58.31 207 ALA A O 1
ATOM 1556 N N . ALA A 1 208 ? -15.366 13.203 -29.918 1.00 57.25 208 ALA A N 1
ATOM 1557 C CA . ALA A 1 208 ? -16.245 12.116 -29.469 1.00 57.25 208 ALA A CA 1
ATOM 1558 C C . ALA A 1 208 ? -15.909 11.626 -28.048 1.00 57.25 208 ALA A C 1
ATOM 1560 O O . ALA A 1 208 ? -16.810 11.411 -27.234 1.00 57.25 208 ALA A O 1
ATOM 1561 N N . LEU A 1 209 ? -14.616 11.503 -27.717 1.00 58.09 209 LEU A N 1
ATOM 1562 C CA . LEU A 1 209 ? -14.175 11.212 -26.348 1.00 58.09 209 LEU A CA 1
ATOM 1563 C C . LEU A 1 209 ? -14.550 12.357 -25.405 1.00 58.09 209 LEU A C 1
ATOM 1565 O O . LEU A 1 209 ? -15.107 12.098 -24.342 1.00 58.09 209 LEU A O 1
ATOM 1569 N N . ARG A 1 210 ? -14.304 13.613 -25.809 1.00 61.34 210 ARG A N 1
ATOM 1570 C CA . ARG A 1 210 ? -14.720 14.783 -25.023 1.00 61.34 210 ARG A CA 1
ATOM 1571 C C . ARG A 1 210 ? -16.221 14.776 -24.764 1.00 61.34 210 ARG A C 1
ATOM 1573 O O . ARG A 1 210 ? -16.614 14.952 -23.625 1.00 61.34 210 ARG A O 1
ATOM 1580 N N . THR A 1 211 ? -17.054 14.495 -25.765 1.00 66.88 211 THR A N 1
ATOM 1581 C CA . THR A 1 211 ? -18.509 14.373 -25.596 1.00 66.88 211 THR A CA 1
ATOM 1582 C C . THR A 1 211 ? -18.875 13.267 -24.612 1.00 66.88 211 THR A C 1
ATOM 1584 O O . THR A 1 211 ? -19.747 13.467 -23.772 1.00 66.88 211 THR A O 1
ATOM 1587 N N . ARG A 1 212 ? -18.198 12.113 -24.672 1.00 63.81 212 ARG A N 1
ATOM 1588 C CA . ARG A 1 212 ? -18.472 10.996 -23.764 1.00 63.81 212 ARG A CA 1
ATOM 1589 C C . ARG A 1 212 ? -18.073 11.316 -22.326 1.00 63.81 212 ARG A C 1
ATOM 1591 O O . ARG A 1 212 ? -18.884 11.091 -21.441 1.00 63.81 212 ARG A O 1
ATOM 1598 N N . VAL A 1 213 ? -16.881 11.873 -22.094 1.00 64.19 213 VAL A N 1
ATOM 1599 C CA . VAL A 1 213 ? -16.445 12.279 -20.746 1.00 64.19 213 VAL A CA 1
ATOM 1600 C C . VAL A 1 213 ? -17.289 13.448 -20.236 1.00 64.19 213 VAL A C 1
ATOM 1602 O O . VAL A 1 213 ? -17.730 13.407 -19.096 1.00 64.19 213 VAL A O 1
ATOM 1605 N N . ARG A 1 214 ? -17.627 14.426 -21.085 1.00 69.12 214 ARG A N 1
ATOM 1606 C CA . ARG A 1 214 ? -18.581 15.496 -20.759 1.00 69.12 214 ARG A CA 1
ATOM 1607 C C . ARG A 1 214 ? -19.952 14.949 -20.361 1.00 69.12 214 ARG A C 1
ATOM 1609 O O . ARG A 1 214 ? -20.605 15.539 -19.519 1.00 69.12 214 ARG A O 1
ATOM 1616 N N . GLY A 1 215 ? -20.382 13.825 -20.931 1.00 67.38 215 GLY A N 1
ATOM 1617 C CA . GLY A 1 215 ? -21.618 13.145 -20.538 1.00 67.38 215 GLY A CA 1
ATOM 1618 C C . GLY A 1 215 ? -21.552 12.425 -19.185 1.00 67.38 215 GLY A C 1
ATOM 1619 O O . GLY A 1 215 ? -22.599 12.087 -18.641 1.00 67.38 215 GLY A O 1
ATOM 1620 N N . LEU A 1 216 ? -20.355 12.185 -18.635 1.00 61.88 216 LEU A N 1
ATOM 1621 C CA . LEU A 1 216 ? -20.166 11.531 -17.330 1.00 61.88 216 LEU A CA 1
ATOM 1622 C C . LEU A 1 216 ? -20.184 12.520 -16.157 1.00 61.88 216 LEU A C 1
ATOM 1624 O O . LEU A 1 216 ? -20.195 12.096 -15.003 1.00 61.88 216 LEU A O 1
ATOM 1628 N N . VAL A 1 217 ? -20.127 13.822 -16.436 1.00 62.22 217 VAL A N 1
ATOM 1629 C CA . VAL A 1 217 ? -19.817 14.857 -15.447 1.00 62.22 217 VAL A CA 1
ATOM 1630 C C . VAL A 1 217 ? -20.738 16.054 -15.666 1.00 62.22 217 VAL A C 1
ATOM 1632 O O . VAL A 1 217 ? -21.143 16.324 -16.793 1.00 62.22 217 VAL A O 1
ATOM 1635 N N . ASP A 1 218 ? -21.102 16.787 -14.614 1.00 74.12 218 ASP A N 1
ATOM 1636 C CA . ASP A 1 218 ? -21.878 18.014 -14.816 1.00 74.12 218 ASP A CA 1
ATOM 1637 C C . ASP A 1 218 ? -21.060 19.073 -15.582 1.00 74.12 218 ASP A C 1
ATOM 1639 O O . ASP A 1 218 ? -19.826 19.053 -15.587 1.00 74.12 218 ASP A O 1
ATOM 1643 N N . ALA A 1 219 ? -21.748 20.007 -16.247 1.00 72.19 219 ALA A N 1
ATOM 1644 C CA . ALA A 1 219 ? -21.105 21.000 -17.110 1.00 72.19 219 ALA A CA 1
ATOM 1645 C C . ALA A 1 219 ? -20.024 21.816 -16.379 1.00 72.19 219 ALA A C 1
ATOM 1647 O O . ALA A 1 219 ? -18.964 22.066 -16.940 1.00 72.19 219 ALA A O 1
ATOM 1648 N N . ARG A 1 220 ? -20.248 22.153 -15.103 1.00 74.06 220 ARG A N 1
ATOM 1649 C CA . ARG A 1 220 ? -19.293 22.927 -14.304 1.00 74.06 220 ARG A CA 1
ATOM 1650 C C . ARG A 1 220 ? -18.021 22.125 -14.020 1.00 74.06 220 ARG A C 1
ATOM 1652 O O . ARG A 1 220 ? -16.926 22.674 -14.101 1.00 74.06 220 ARG A O 1
ATOM 1659 N N . ARG A 1 221 ? -18.150 20.838 -13.682 1.00 67.00 221 ARG A N 1
ATOM 1660 C CA . ARG A 1 221 ? -17.006 19.926 -13.501 1.00 67.00 221 ARG A CA 1
ATOM 1661 C C . ARG A 1 221 ? -16.241 19.715 -14.803 1.00 67.00 221 ARG A C 1
ATOM 1663 O O . ARG A 1 221 ? -15.014 19.668 -14.779 1.00 67.00 221 ARG A O 1
ATOM 1670 N N . TRP A 1 222 ? -16.950 19.620 -15.928 1.00 72.44 222 TRP A N 1
ATOM 1671 C CA . TRP A 1 222 ? -16.318 19.530 -17.243 1.00 72.44 222 TRP A CA 1
ATOM 1672 C C . TRP A 1 222 ? -15.474 20.765 -17.558 1.00 72.44 222 TRP A C 1
ATOM 1674 O O . TRP A 1 222 ? -14.327 20.618 -17.969 1.00 72.44 222 TRP A O 1
ATOM 1684 N N . ASP A 1 223 ? -16.010 21.963 -17.327 1.00 75.12 223 ASP A N 1
ATOM 1685 C CA . ASP A 1 223 ? -15.302 23.209 -17.629 1.00 75.12 223 ASP A CA 1
ATOM 1686 C C . ASP A 1 223 ? -13.995 23.325 -16.825 1.00 75.12 223 ASP A C 1
ATOM 1688 O O . ASP A 1 223 ? -12.966 23.712 -17.379 1.00 75.12 223 ASP A O 1
ATOM 1692 N N . LEU A 1 224 ? -14.001 22.898 -15.554 1.00 69.00 224 LEU A N 1
ATOM 1693 C CA . LEU A 1 224 ? -12.797 22.823 -14.717 1.00 69.00 224 LEU A CA 1
ATOM 1694 C C . LEU A 1 224 ? -11.764 21.830 -15.269 1.00 69.00 224 LEU A C 1
ATOM 1696 O O . LEU A 1 224 ? -10.587 22.171 -15.372 1.00 69.00 224 LEU A O 1
ATOM 1700 N N . LEU A 1 225 ? -12.191 20.623 -15.658 1.00 67.38 225 LEU A N 1
ATOM 1701 C CA . LEU A 1 225 ? -11.300 19.626 -16.266 1.00 67.38 225 LEU A CA 1
ATOM 1702 C C . LEU A 1 225 ? -10.716 20.118 -17.589 1.00 67.38 225 LEU A C 1
ATOM 1704 O O . LEU A 1 225 ? -9.534 19.920 -17.855 1.00 67.38 225 LEU A O 1
ATOM 1708 N N . GLU A 1 226 ? -11.533 20.743 -18.435 1.00 70.81 226 GLU A N 1
ATOM 1709 C CA . GLU A 1 226 ? -11.097 21.249 -19.732 1.00 70.81 226 GLU A CA 1
ATOM 1710 C C . GLU A 1 226 ? -10.119 22.415 -19.573 1.00 70.81 226 GLU A C 1
ATOM 1712 O O . GLU A 1 226 ? -9.136 22.505 -20.311 1.00 70.81 226 GLU A O 1
ATOM 1717 N N . GLU A 1 227 ? -10.351 23.282 -18.592 1.00 72.31 227 GLU A N 1
ATOM 1718 C CA . GLU A 1 227 ? -9.427 24.346 -18.237 1.00 72.31 227 GLU A CA 1
ATOM 1719 C C . GLU A 1 227 ? -8.101 23.797 -17.699 1.00 72.31 227 GLU A C 1
ATOM 1721 O O . GLU A 1 227 ? -7.044 24.216 -18.169 1.00 72.31 227 GLU A O 1
ATOM 1726 N N . GLN A 1 228 ? -8.132 22.825 -16.785 1.00 66.50 228 GLN A N 1
ATOM 1727 C CA . GLN A 1 228 ? -6.922 22.158 -16.298 1.00 66.50 228 GLN A CA 1
ATOM 1728 C C . GLN A 1 228 ? -6.158 21.459 -17.423 1.00 66.50 228 GLN A C 1
ATOM 1730 O O . GLN A 1 228 ? -4.948 21.627 -17.529 1.00 66.50 228 GLN A O 1
ATOM 1735 N N . TRP A 1 229 ? -6.856 20.742 -18.307 1.00 68.12 229 TRP A N 1
ATOM 1736 C CA . TRP A 1 229 ? -6.248 20.105 -19.475 1.00 68.12 229 TRP A CA 1
ATOM 1737 C C . TRP A 1 229 ? -5.572 21.143 -20.372 1.00 68.12 229 TRP A C 1
ATOM 1739 O O . TRP A 1 229 ? -4.448 20.945 -20.824 1.00 68.12 229 TRP A O 1
ATOM 1749 N N . ARG A 1 230 ? -6.244 22.271 -20.627 1.00 68.31 230 ARG A N 1
ATOM 1750 C CA . ARG A 1 230 ? -5.723 23.354 -21.471 1.00 68.31 230 ARG A CA 1
ATOM 1751 C C . ARG A 1 230 ? -4.519 24.051 -20.843 1.00 68.31 230 ARG A C 1
ATOM 1753 O O . ARG A 1 230 ? -3.627 24.472 -21.570 1.00 68.31 230 ARG A O 1
ATOM 1760 N N . ARG A 1 231 ? -4.511 24.184 -19.516 1.00 64.75 231 ARG A N 1
ATOM 1761 C CA . ARG A 1 231 ? -3.398 24.748 -18.741 1.00 64.75 231 ARG A CA 1
ATOM 1762 C C . ARG A 1 231 ? -2.257 23.760 -18.519 1.00 64.75 231 ARG A C 1
ATOM 1764 O O . ARG A 1 231 ? -1.217 24.208 -18.051 1.00 64.75 231 ARG A O 1
ATOM 1771 N N . GLY A 1 232 ? -2.470 22.470 -18.794 1.00 55.94 232 GLY A N 1
ATOM 1772 C CA . GLY A 1 232 ? -1.606 21.367 -18.391 1.00 55.94 232 GLY A CA 1
ATOM 1773 C C . GLY A 1 232 ? -0.131 21.671 -18.613 1.00 55.94 232 GLY A C 1
ATOM 1774 O O . GLY A 1 232 ? 0.371 21.583 -19.727 1.00 55.94 232 GLY A O 1
ATOM 1775 N N . GLN A 1 233 ? 0.551 22.030 -17.532 1.00 56.03 233 GLN A N 1
ATOM 1776 C CA . GLN A 1 233 ? 1.988 21.868 -17.418 1.00 56.03 233 GLN A CA 1
ATOM 1777 C C . GLN A 1 233 ? 2.202 20.400 -17.058 1.00 56.03 233 GLN A C 1
ATOM 1779 O O . GLN A 1 233 ? 1.420 19.847 -16.278 1.00 56.03 233 GLN A O 1
ATOM 1784 N N . ASP A 1 234 ? 3.208 19.749 -17.646 1.00 57.09 234 ASP A N 1
ATOM 1785 C CA . ASP A 1 234 ? 3.596 18.408 -17.212 1.00 57.09 234 ASP A CA 1
ATOM 1786 C C . ASP A 1 234 ? 3.754 18.447 -15.691 1.00 57.09 234 ASP A C 1
ATOM 1788 O O . ASP A 1 234 ? 4.528 19.254 -15.173 1.00 57.09 234 ASP A O 1
ATOM 1792 N N . ALA A 1 235 ? 2.983 17.625 -14.970 1.00 61.47 235 ALA A N 1
ATOM 1793 C CA . ALA A 1 235 ? 3.173 17.473 -13.538 1.00 61.47 235 ALA A CA 1
ATOM 1794 C C . ALA A 1 235 ? 4.592 16.938 -13.348 1.00 61.47 235 ALA A C 1
ATOM 1796 O O . ALA A 1 235 ? 4.865 15.755 -13.583 1.00 61.47 235 ALA A O 1
ATOM 1797 N N . VAL A 1 236 ? 5.516 17.841 -13.022 1.00 67.19 236 VAL A N 1
ATOM 1798 C CA . VAL A 1 236 ? 6.932 17.517 -12.937 1.00 67.19 236 VAL A CA 1
ATOM 1799 C C . VAL A 1 236 ? 7.077 16.588 -11.752 1.00 67.19 236 VAL A C 1
ATOM 1801 O O . VAL A 1 236 ? 6.902 16.997 -10.606 1.00 67.19 236 VAL A O 1
ATOM 1804 N N . VAL A 1 237 ? 7.387 15.321 -12.030 1.00 71.75 237 VAL A N 1
ATOM 1805 C CA . VAL A 1 237 ? 7.752 14.381 -10.974 1.00 71.75 237 VAL A CA 1
ATOM 1806 C C . VAL A 1 237 ? 8.946 14.986 -10.263 1.00 71.75 237 VAL A C 1
ATOM 1808 O O . VAL A 1 237 ? 9.976 15.192 -10.914 1.00 71.75 237 VAL A O 1
ATOM 1811 N N . PRO A 1 238 ? 8.848 15.267 -8.956 1.00 74.12 238 PRO A N 1
ATOM 1812 C CA . PRO A 1 238 ? 10.000 15.731 -8.219 1.00 74.12 238 PRO A CA 1
ATOM 1813 C C . PRO A 1 238 ? 11.139 14.734 -8.416 1.00 74.12 238 PRO A C 1
ATOM 1815 O O . PRO A 1 238 ? 10.995 13.538 -8.131 1.00 74.12 238 PRO A O 1
ATOM 1818 N N . VAL A 1 239 ? 12.268 15.213 -8.936 1.00 74.75 239 VAL A N 1
ATOM 1819 C CA . VAL A 1 239 ? 13.478 14.398 -8.986 1.00 74.75 239 VAL A CA 1
ATOM 1820 C C . VAL A 1 239 ? 13.861 14.150 -7.536 1.00 74.75 239 VAL A C 1
ATOM 1822 O O . VAL A 1 239 ? 14.133 15.089 -6.787 1.00 74.75 239 VAL A O 1
ATOM 1825 N N . ALA A 1 240 ? 13.806 12.886 -7.118 1.00 70.50 240 ALA A N 1
ATOM 1826 C CA . ALA A 1 240 ? 14.176 12.529 -5.762 1.00 70.50 240 ALA A CA 1
ATOM 1827 C C . ALA A 1 240 ? 15.636 12.956 -5.539 1.00 70.50 240 ALA A C 1
ATOM 1829 O O . ALA A 1 240 ? 16.477 12.671 -6.398 1.00 70.50 240 ALA A O 1
ATOM 1830 N N . PRO A 1 241 ? 15.954 13.630 -4.421 1.00 76.56 241 PRO A N 1
ATOM 1831 C CA . PRO A 1 241 ? 17.330 13.964 -4.116 1.00 76.56 241 PRO A CA 1
ATOM 1832 C C . PRO A 1 241 ? 18.156 12.669 -4.062 1.00 76.56 241 PRO A C 1
ATOM 1834 O O . PRO A 1 241 ? 17.680 11.658 -3.525 1.00 76.56 241 PRO A O 1
ATOM 1837 N N . PRO A 1 242 ? 19.379 12.668 -4.618 1.00 74.75 242 PRO A N 1
ATOM 1838 C CA . PRO A 1 242 ? 20.256 11.512 -4.524 1.00 74.75 242 PRO A CA 1
ATOM 1839 C C . PRO A 1 242 ? 20.494 11.162 -3.048 1.00 74.75 242 PRO A C 1
ATOM 1841 O O . PRO A 1 242 ? 20.697 12.045 -2.217 1.00 74.75 242 PRO A O 1
ATOM 1844 N N . GLY A 1 243 ? 20.469 9.867 -2.718 1.00 76.62 243 GLY A N 1
ATOM 1845 C CA . GLY A 1 243 ? 20.741 9.385 -1.357 1.00 76.62 243 GLY A CA 1
ATOM 1846 C C . GLY A 1 243 ? 19.519 9.162 -0.460 1.00 76.62 243 GLY A C 1
ATOM 1847 O O . GLY A 1 243 ? 19.678 9.071 0.755 1.00 76.62 243 GLY A O 1
ATOM 1848 N N . GLY A 1 244 ? 18.311 9.040 -1.021 1.00 80.12 244 GLY A N 1
ATOM 1849 C CA . GLY A 1 244 ? 17.152 8.553 -0.264 1.00 80.12 244 GLY A CA 1
ATOM 1850 C C . GLY A 1 244 ? 17.383 7.156 0.350 1.00 80.12 244 GLY A C 1
ATOM 1851 O O . GLY A 1 244 ? 18.263 6.421 -0.115 1.00 80.12 244 GLY A O 1
ATOM 1852 N N . PRO A 1 245 ? 16.600 6.759 1.375 1.00 85.81 245 PRO A N 1
ATOM 1853 C CA . PRO A 1 245 ? 16.720 5.443 1.994 1.00 85.81 245 PRO A CA 1
ATOM 1854 C C . PRO A 1 245 ? 16.661 4.336 0.951 1.00 85.81 245 PRO A C 1
ATOM 1856 O O . PRO A 1 245 ? 15.738 4.272 0.133 1.00 85.81 245 PRO A O 1
ATOM 1859 N N . ARG A 1 246 ? 17.665 3.463 0.982 1.00 88.81 246 ARG A N 1
ATOM 1860 C CA . ARG A 1 246 ? 17.764 2.336 0.062 1.00 88.81 246 ARG A CA 1
ATOM 1861 C C . ARG A 1 246 ? 17.111 1.095 0.671 1.00 88.81 246 ARG A C 1
ATOM 1863 O O . ARG A 1 246 ? 17.167 0.921 1.889 1.00 88.81 246 ARG A O 1
ATOM 1870 N N . PRO A 1 247 ? 16.521 0.223 -0.162 1.00 89.12 247 PRO A N 1
ATOM 1871 C CA . PRO A 1 247 ? 16.117 -1.107 0.260 1.00 89.12 247 PRO A CA 1
ATOM 1872 C C . PRO A 1 247 ? 17.283 -1.824 0.951 1.00 89.12 247 PRO A C 1
ATOM 1874 O O . PRO A 1 247 ? 18.441 -1.611 0.563 1.00 89.12 247 PRO A O 1
ATOM 1877 N N . PRO A 1 248 ? 17.002 -2.681 1.947 1.00 92.38 248 PRO A N 1
ATOM 1878 C CA . PRO A 1 248 ? 18.036 -3.449 2.624 1.00 92.38 248 PRO A CA 1
ATOM 1879 C C . PRO A 1 248 ? 18.806 -4.292 1.602 1.00 92.38 248 PRO A C 1
ATOM 1881 O O . PRO A 1 248 ? 18.204 -4.987 0.781 1.00 92.38 248 PRO A O 1
ATOM 1884 N N . ARG A 1 249 ? 20.139 -4.228 1.643 1.00 88.69 249 ARG A N 1
ATOM 1885 C CA . ARG A 1 249 ? 21.016 -4.945 0.700 1.00 88.69 249 ARG A CA 1
ATOM 1886 C C . ARG A 1 249 ? 21.580 -6.225 1.294 1.00 88.69 249 ARG A C 1
ATOM 1888 O O . ARG A 1 249 ? 22.019 -7.098 0.548 1.00 88.69 249 ARG A O 1
ATOM 1895 N N . THR A 1 250 ? 21.561 -6.343 2.618 1.00 93.06 250 THR A N 1
ATOM 1896 C CA . THR A 1 250 ? 21.968 -7.558 3.324 1.00 93.06 250 THR A CA 1
ATOM 1897 C C . THR A 1 250 ? 20.759 -8.286 3.918 1.00 93.06 250 THR A C 1
ATOM 1899 O O . THR A 1 250 ? 19.774 -7.651 4.318 1.00 93.06 250 THR A O 1
ATOM 1902 N N . PRO A 1 251 ? 20.811 -9.625 4.037 1.00 93.69 251 PRO A N 1
ATOM 1903 C CA . PRO A 1 251 ? 19.793 -10.381 4.761 1.00 93.69 251 PRO A CA 1
ATOM 1904 C C . PRO A 1 251 ? 19.591 -9.891 6.206 1.00 93.69 251 PRO A C 1
ATOM 1906 O O . PRO A 1 251 ? 18.483 -9.959 6.733 1.00 93.69 251 PRO A O 1
ATOM 1909 N N . GLU A 1 252 ? 20.642 -9.406 6.868 1.00 95.25 252 GLU A N 1
ATOM 1910 C CA . GLU A 1 252 ? 20.613 -8.862 8.229 1.00 95.25 252 GLU A CA 1
ATOM 1911 C C . GLU A 1 252 ? 19.780 -7.576 8.315 1.00 95.25 252 GLU A C 1
ATOM 1913 O O . GLU A 1 252 ? 18.874 -7.492 9.152 1.00 95.25 252 GLU A O 1
ATOM 1918 N N . GLU A 1 253 ? 20.052 -6.605 7.436 1.00 94.81 253 GLU A N 1
ATOM 1919 C CA . GLU A 1 253 ? 19.285 -5.356 7.318 1.00 94.81 253 GLU A CA 1
ATOM 1920 C C . GLU A 1 253 ? 17.819 -5.645 7.006 1.00 94.81 253 GLU A C 1
ATOM 1922 O O . GLU A 1 253 ? 16.921 -5.052 7.607 1.00 94.81 253 GLU A O 1
ATOM 1927 N N . GLN A 1 254 ? 17.573 -6.602 6.109 1.00 95.06 254 GLN A N 1
ATOM 1928 C CA . GLN A 1 254 ? 16.230 -6.992 5.704 1.00 95.06 254 GLN A CA 1
ATOM 1929 C C . GLN A 1 254 ? 15.427 -7.548 6.881 1.00 95.06 254 GLN A C 1
ATOM 1931 O O . GLN A 1 254 ? 14.333 -7.065 7.175 1.00 95.06 254 GLN A O 1
ATOM 1936 N N . ARG A 1 255 ? 16.003 -8.496 7.629 1.00 95.75 255 ARG A N 1
ATOM 1937 C CA . ARG A 1 255 ? 15.382 -9.042 8.844 1.00 95.75 255 ARG A CA 1
ATOM 1938 C C . ARG A 1 255 ? 15.121 -7.961 9.885 1.00 95.75 255 ARG A C 1
ATOM 1940 O O . ARG A 1 255 ? 14.075 -7.968 10.532 1.00 95.75 255 ARG A O 1
ATOM 1947 N N . ALA A 1 256 ? 16.069 -7.042 10.075 1.00 95.12 256 ALA A N 1
ATOM 1948 C CA . ALA A 1 256 ? 15.908 -5.935 11.010 1.00 95.12 256 ALA A CA 1
ATOM 1949 C C . ALA A 1 256 ? 14.760 -5.007 10.592 1.00 95.12 256 ALA A C 1
ATOM 1951 O O . ALA A 1 256 ? 13.945 -4.629 11.437 1.00 95.12 256 ALA A O 1
ATOM 1952 N N . LEU A 1 257 ? 14.651 -4.690 9.299 1.00 94.50 257 LEU A N 1
ATOM 1953 C CA . LEU A 1 257 ? 13.545 -3.915 8.748 1.00 94.50 257 LEU A CA 1
ATOM 1954 C C . LEU A 1 257 ? 12.203 -4.636 8.924 1.00 94.50 257 LEU A C 1
ATOM 1956 O O . LEU A 1 257 ? 11.264 -4.016 9.409 1.00 94.50 257 LEU A O 1
ATOM 1960 N N . HIS A 1 258 ? 12.113 -5.936 8.634 1.00 95.94 258 HIS A N 1
ATOM 1961 C CA . HIS A 1 258 ? 10.889 -6.720 8.848 1.00 95.94 258 HIS A CA 1
ATOM 1962 C C . HIS A 1 258 ? 10.467 -6.788 10.314 1.00 95.94 258 HIS A C 1
ATOM 1964 O O . HIS A 1 258 ? 9.287 -6.609 10.601 1.00 95.94 258 HIS A O 1
ATOM 1970 N N . ARG A 1 259 ? 11.405 -6.960 11.257 1.00 96.44 259 ARG A N 1
ATOM 1971 C CA . ARG A 1 259 ? 11.094 -6.878 12.698 1.00 96.44 259 ARG A CA 1
ATOM 1972 C C . ARG A 1 259 ? 10.533 -5.509 13.077 1.00 96.44 259 ARG A C 1
ATOM 1974 O O . ARG A 1 259 ? 9.558 -5.442 13.825 1.00 96.44 259 ARG A O 1
ATOM 1981 N N . ARG A 1 260 ? 11.147 -4.426 12.576 1.00 94.81 260 ARG A N 1
ATOM 1982 C CA . ARG A 1 260 ? 10.668 -3.054 12.801 1.00 94.81 260 ARG A CA 1
ATOM 1983 C C . ARG A 1 260 ? 9.263 -2.889 12.229 1.00 94.81 260 ARG A C 1
ATOM 1985 O O . ARG A 1 260 ? 8.368 -2.571 12.994 1.00 94.81 260 ARG A O 1
ATOM 1992 N N . LEU A 1 261 ? 9.051 -3.200 10.950 1.00 94.38 261 LEU A N 1
ATOM 1993 C CA . LEU A 1 261 ? 7.742 -3.155 10.286 1.00 94.38 261 LEU A CA 1
ATOM 1994 C C . LEU A 1 261 ? 6.677 -3.930 11.065 1.00 94.38 261 LEU A C 1
ATOM 1996 O O . LEU A 1 261 ? 5.635 -3.373 11.393 1.00 94.38 261 LEU A O 1
ATOM 2000 N N . ARG A 1 262 ? 6.960 -5.179 11.445 1.00 95.62 262 ARG A N 1
ATOM 2001 C CA . ARG A 1 262 ? 6.034 -6.004 12.225 1.00 95.62 262 ARG A CA 1
ATOM 2002 C C . ARG A 1 262 ? 5.624 -5.321 13.533 1.00 95.62 262 ARG A C 1
ATOM 2004 O O . ARG A 1 262 ? 4.437 -5.240 13.839 1.00 95.62 262 ARG A O 1
ATOM 2011 N N . ASN A 1 263 ? 6.600 -4.816 14.289 1.00 93.44 263 ASN A N 1
ATOM 2012 C CA . ASN A 1 263 ? 6.345 -4.110 15.545 1.00 93.44 263 ASN A CA 1
ATOM 2013 C C . ASN A 1 263 ? 5.588 -2.788 15.315 1.00 93.44 263 ASN A C 1
ATOM 2015 O O . ASN A 1 263 ? 4.674 -2.487 16.076 1.00 93.44 263 ASN A O 1
ATOM 2019 N N . ALA A 1 264 ? 5.921 -2.043 14.254 1.00 90.88 264 ALA A N 1
ATOM 2020 C CA . ALA A 1 264 ? 5.242 -0.807 13.845 1.00 90.88 264 ALA A CA 1
ATOM 2021 C C . ALA A 1 264 ? 3.749 -1.037 13.598 1.00 90.88 264 ALA A C 1
ATOM 2023 O O . ALA A 1 264 ? 2.905 -0.246 13.999 1.00 90.88 264 ALA A O 1
ATOM 2024 N N . ARG A 1 265 ? 3.432 -2.163 12.953 1.00 90.56 265 ARG A N 1
ATOM 2025 C CA . ARG A 1 265 ? 2.068 -2.584 12.627 1.00 90.56 265 ARG A CA 1
ATOM 2026 C C . ARG A 1 265 ? 1.336 -3.222 13.813 1.00 90.56 265 ARG A C 1
ATOM 2028 O O . ARG A 1 265 ? 0.199 -3.653 13.653 1.00 90.56 265 ARG A O 1
ATOM 2035 N N . GLY A 1 266 ? 1.978 -3.318 14.981 1.00 90.12 266 GLY A N 1
ATOM 2036 C CA . GLY A 1 266 ? 1.410 -3.950 16.172 1.00 90.12 266 GLY A CA 1
ATOM 2037 C C . GLY A 1 266 ? 1.207 -5.461 16.036 1.00 90.12 266 GLY A C 1
ATOM 2038 O O . GLY A 1 266 ? 0.417 -6.034 16.779 1.00 90.12 266 GLY A O 1
ATOM 2039 N N . LEU A 1 267 ? 1.899 -6.114 15.097 1.00 92.31 267 LEU A N 1
ATOM 2040 C CA . LEU A 1 267 ? 1.712 -7.532 14.812 1.00 92.31 267 LEU A CA 1
ATOM 2041 C C . LEU A 1 267 ? 2.614 -8.402 15.695 1.00 92.31 267 LEU A C 1
ATOM 2043 O O . LEU A 1 267 ? 3.832 -8.211 15.803 1.00 92.31 267 LEU A O 1
ATOM 2047 N N . SER A 1 268 ? 2.037 -9.445 16.278 1.00 95.00 268 SER A N 1
ATOM 2048 C CA . SER A 1 268 ? 2.812 -10.546 16.843 1.00 95.00 268 SER A CA 1
ATOM 2049 C C . SER A 1 268 ? 3.416 -11.422 15.736 1.00 95.00 268 SER A C 1
ATOM 2051 O O . SER A 1 268 ? 2.960 -11.443 14.594 1.00 95.00 268 SER A O 1
ATOM 2053 N N . GLN A 1 269 ? 4.430 -12.223 16.075 1.00 97.38 269 GLN A N 1
ATOM 2054 C CA . GLN A 1 269 ? 4.977 -13.221 15.143 1.00 97.38 269 GLN A CA 1
ATOM 2055 C C . GLN A 1 269 ? 3.930 -14.262 14.708 1.00 97.38 269 GLN A C 1
ATOM 2057 O O . GLN A 1 269 ? 4.043 -14.825 13.625 1.00 97.38 269 GLN A O 1
ATOM 2062 N N . ALA A 1 270 ? 2.924 -14.536 15.547 1.00 96.56 270 ALA A N 1
ATOM 2063 C CA . ALA A 1 270 ? 1.839 -15.450 15.204 1.00 96.56 270 ALA A CA 1
ATOM 2064 C C . ALA A 1 270 ? 0.885 -14.823 14.179 1.00 96.56 270 ALA A C 1
ATOM 2066 O O . ALA A 1 270 ? 0.526 -15.483 13.212 1.00 96.56 270 ALA A O 1
ATOM 2067 N N . GLU A 1 271 ? 0.526 -13.549 14.352 1.00 94.81 271 GLU A N 1
ATOM 2068 C CA . GLU A 1 271 ? -0.313 -12.819 13.392 1.00 94.81 271 GLU A CA 1
ATOM 2069 C C . GLU A 1 271 ? 0.399 -12.632 12.051 1.00 94.81 271 GLU A C 1
ATOM 2071 O O . GLU A 1 271 ? -0.205 -12.875 11.012 1.00 94.81 271 GLU A O 1
ATOM 2076 N N . ALA A 1 272 ? 1.699 -12.318 12.058 1.00 96.19 272 ALA A N 1
ATOM 2077 C CA . ALA A 1 272 ? 2.497 -12.279 10.832 1.00 96.19 272 ALA A CA 1
ATOM 2078 C C . ALA A 1 272 ? 2.505 -13.638 10.107 1.00 96.19 272 ALA A C 1
ATOM 2080 O O . ALA A 1 272 ? 2.369 -13.698 8.888 1.00 96.19 272 ALA A O 1
ATOM 2081 N N . ALA A 1 273 ? 2.612 -14.743 10.852 1.00 96.62 273 ALA A N 1
ATOM 2082 C CA . ALA A 1 273 ? 2.563 -16.087 10.283 1.00 96.62 273 ALA A CA 1
ATOM 2083 C C . ALA A 1 273 ? 1.192 -16.412 9.659 1.00 96.62 273 ALA A C 1
ATOM 2085 O O . ALA A 1 273 ? 1.132 -17.042 8.601 1.00 96.62 273 ALA A O 1
ATOM 2086 N N . VAL A 1 274 ? 0.098 -15.955 10.282 1.00 94.88 274 VAL A N 1
ATOM 2087 C CA . VAL A 1 274 ? -1.263 -16.067 9.733 1.00 94.88 274 VAL A CA 1
ATOM 2088 C C . VAL A 1 274 ? -1.391 -15.256 8.444 1.00 94.88 274 VAL A C 1
ATOM 2090 O O . VAL A 1 274 ? -1.775 -15.837 7.434 1.00 94.88 274 VAL A O 1
ATOM 2093 N N . ALA A 1 275 ? -0.978 -13.986 8.439 1.00 93.25 275 ALA A N 1
ATOM 2094 C CA . ALA A 1 275 ? -1.041 -13.125 7.255 1.00 93.25 275 ALA A CA 1
ATOM 2095 C C . ALA A 1 275 ? -0.242 -13.706 6.072 1.00 93.25 275 ALA A C 1
ATOM 2097 O O . ALA A 1 275 ? -0.738 -13.795 4.951 1.00 93.25 275 ALA A O 1
ATOM 2098 N N . VAL A 1 276 ? 0.973 -14.204 6.326 1.00 95.25 276 VAL A N 1
ATOM 2099 C CA . VAL A 1 276 ? 1.778 -14.895 5.304 1.00 95.25 276 VAL A CA 1
ATOM 2100 C C . VAL A 1 276 ? 1.095 -16.179 4.816 1.00 95.25 276 VAL A C 1
ATOM 2102 O O . VAL A 1 276 ? 1.114 -16.483 3.626 1.00 95.25 276 VAL A O 1
ATOM 2105 N N . THR A 1 277 ? 0.480 -16.944 5.719 1.00 94.06 277 THR A N 1
ATOM 2106 C CA . THR A 1 277 ? -0.260 -18.160 5.354 1.00 94.06 277 THR A CA 1
ATOM 2107 C C . THR A 1 277 ? -1.476 -17.845 4.485 1.00 94.06 277 THR A C 1
ATOM 2109 O O . THR A 1 277 ? -1.789 -18.619 3.586 1.00 94.06 277 THR A O 1
ATOM 2112 N N . GLU A 1 278 ? -2.166 -16.736 4.738 1.00 91.19 278 GLU A N 1
ATOM 2113 C CA . GLU A 1 278 ? -3.306 -16.284 3.937 1.00 91.19 278 GLU A CA 1
ATOM 2114 C C . GLU A 1 278 ? -2.873 -15.898 2.522 1.00 91.19 278 GLU A C 1
ATOM 2116 O O . GLU A 1 278 ? -3.481 -16.377 1.567 1.00 91.19 278 GLU A O 1
ATOM 2121 N N . LEU A 1 279 ? -1.755 -15.179 2.371 1.00 89.88 279 LEU A N 1
ATOM 2122 C CA . LEU A 1 279 ? -1.163 -14.885 1.058 1.00 89.88 279 LEU A CA 1
ATOM 2123 C C . LEU A 1 279 ? -0.800 -16.152 0.270 1.00 89.88 279 LEU A C 1
ATOM 2125 O O . LEU A 1 279 ? -0.926 -16.179 -0.949 1.00 89.88 279 LEU A O 1
ATOM 2129 N N . LEU A 1 280 ? -0.371 -17.217 0.956 1.00 89.00 280 LEU A N 1
ATOM 2130 C CA . LEU A 1 280 ? -0.097 -18.513 0.325 1.00 89.00 280 LEU A CA 1
ATOM 2131 C C . LEU A 1 280 ? -1.365 -19.310 -0.017 1.00 89.00 280 LEU A C 1
ATOM 2133 O O . LEU A 1 280 ? -1.309 -20.254 -0.805 1.00 89.00 280 LEU A O 1
ATOM 2137 N N . ARG A 1 281 ? -2.494 -18.996 0.624 1.00 85.94 281 ARG A N 1
ATOM 2138 C CA . ARG A 1 281 ? -3.780 -19.674 0.417 1.00 85.94 281 ARG A CA 1
ATOM 2139 C C . ARG A 1 281 ? -4.652 -18.991 -0.614 1.00 85.94 281 ARG A C 1
ATOM 2141 O O . ARG A 1 281 ? -5.589 -19.642 -1.076 1.00 85.94 281 ARG A O 1
ATOM 2148 N N . ASP A 1 282 ? -4.397 -17.722 -0.913 1.00 77.94 282 ASP A N 1
ATOM 2149 C CA . ASP A 1 282 ? -5.177 -16.961 -1.874 1.00 77.94 282 ASP A CA 1
ATOM 2150 C C . ASP A 1 282 ? -5.176 -17.689 -3.229 1.00 77.94 282 ASP A C 1
ATOM 2152 O O . ASP A 1 282 ? -4.171 -17.782 -3.931 1.00 77.94 282 ASP A O 1
ATOM 2156 N N . ARG A 1 283 ? -6.324 -18.307 -3.537 1.00 56.94 283 ARG A N 1
ATOM 2157 C CA . ARG A 1 283 ? -6.529 -19.190 -4.695 1.00 56.94 283 ARG A CA 1
ATOM 2158 C C . ARG A 1 283 ? -6.786 -18.426 -5.982 1.00 56.94 283 ARG A C 1
ATOM 2160 O O . ARG A 1 283 ? -6.921 -19.065 -7.023 1.00 56.94 283 ARG A O 1
ATOM 2167 N N . SER A 1 284 ? -6.857 -17.096 -5.924 1.00 56.47 284 SER A N 1
ATOM 2168 C CA . SER A 1 284 ? -6.857 -16.262 -7.128 1.00 56.47 284 SER A CA 1
ATOM 2169 C C . SER A 1 284 ? -5.573 -16.438 -7.949 1.00 56.47 284 SER A C 1
ATOM 2171 O O . SER A 1 284 ? -5.485 -15.924 -9.060 1.00 56.47 284 SER A O 1
ATOM 2173 N N . VAL A 1 285 ? -4.610 -17.221 -7.442 1.00 51.47 285 VAL A N 1
ATOM 2174 C CA . VAL A 1 285 ? -3.310 -17.388 -8.053 1.00 51.47 285 VAL A CA 1
ATOM 2175 C C . VAL A 1 285 ? -2.882 -18.880 -8.185 1.00 51.47 285 VAL A C 1
ATOM 2177 O O . VAL A 1 285 ? -2.779 -19.594 -7.183 1.00 51.47 285 VAL A O 1
ATOM 2180 N N . PRO A 1 286 ? -2.716 -19.411 -9.417 1.00 49.97 286 PRO A N 1
ATOM 2181 C CA . PRO A 1 286 ? -2.663 -20.851 -9.730 1.00 49.97 286 PRO A CA 1
ATOM 2182 C C . PRO A 1 286 ? -1.349 -21.648 -9.487 1.00 49.97 286 PRO A C 1
ATOM 2184 O O . PRO A 1 286 ? -1.320 -22.834 -9.816 1.00 49.97 286 PRO A O 1
ATOM 2187 N N . ALA A 1 287 ? -0.275 -21.096 -8.918 1.00 56.16 287 ALA A N 1
ATOM 2188 C CA . ALA A 1 287 ? 1.077 -21.683 -8.967 1.00 56.16 287 ALA A CA 1
ATOM 2189 C C . ALA A 1 287 ? 1.626 -22.243 -7.642 1.00 56.16 287 ALA A C 1
ATOM 2191 O O . ALA A 1 287 ? 2.706 -22.839 -7.634 1.00 56.16 287 ALA A O 1
ATOM 2192 N N . ILE A 1 288 ? 0.929 -22.089 -6.511 1.00 63.22 288 ILE A N 1
ATOM 2193 C CA . ILE A 1 288 ? 1.406 -22.659 -5.239 1.00 63.22 288 ILE A CA 1
ATOM 2194 C C . ILE A 1 288 ? 1.062 -24.158 -5.198 1.00 63.22 288 ILE A C 1
ATOM 2196 O O . ILE A 1 288 ? -0.110 -24.516 -5.363 1.00 63.22 288 ILE A O 1
ATOM 2200 N N . PRO A 1 289 ? 2.041 -25.060 -4.960 1.00 70.88 289 PRO A N 1
ATOM 2201 C CA . PRO A 1 289 ? 1.768 -26.485 -4.830 1.00 70.88 289 PRO A CA 1
ATOM 2202 C C . PRO A 1 289 ? 0.662 -26.729 -3.801 1.00 70.88 289 PRO A C 1
ATOM 2204 O O . PRO A 1 289 ? 0.768 -26.309 -2.644 1.00 70.88 289 PRO A O 1
ATOM 2207 N N . ARG A 1 290 ? -0.408 -27.423 -4.207 1.00 72.75 290 ARG A N 1
ATOM 2208 C CA . ARG A 1 290 ? -1.467 -27.830 -3.275 1.00 72.75 290 ARG A CA 1
ATOM 2209 C C . ARG A 1 290 ? -0.822 -28.562 -2.096 1.00 72.75 290 ARG A C 1
ATOM 2211 O O . ARG A 1 290 ? -0.171 -29.583 -2.289 1.00 72.75 290 ARG A O 1
ATOM 2218 N N . GLY A 1 291 ? -1.008 -28.029 -0.889 1.00 80.19 291 GLY A N 1
ATOM 2219 C CA . GLY A 1 291 ? -0.454 -28.608 0.336 1.00 80.19 291 GLY A CA 1
ATOM 2220 C C . GLY A 1 291 ? 0.795 -27.922 0.892 1.00 80.19 291 GLY A C 1
ATOM 2221 O O . GLY A 1 291 ? 1.405 -28.482 1.800 1.00 80.19 291 GLY A O 1
ATOM 2222 N N . THR A 1 292 ? 1.179 -26.725 0.424 1.00 83.75 292 THR A N 1
ATOM 2223 C CA . THR A 1 292 ? 2.173 -25.918 1.155 1.00 83.75 292 THR A CA 1
ATOM 2224 C C . THR A 1 292 ? 1.725 -25.752 2.617 1.00 83.75 292 THR A C 1
ATOM 2226 O O . THR A 1 292 ? 0.614 -25.267 2.861 1.00 83.75 292 THR A O 1
ATOM 2229 N N . PRO A 1 293 ? 2.535 -26.189 3.602 1.00 89.69 293 PRO A N 1
ATOM 2230 C CA . PRO A 1 293 ? 2.147 -26.121 5.002 1.00 89.69 293 PRO A CA 1
ATOM 2231 C C . PRO A 1 293 ? 1.999 -24.658 5.443 1.00 89.69 293 PRO A C 1
ATOM 2233 O O . PRO A 1 293 ? 2.719 -23.793 4.936 1.00 89.69 293 PRO A O 1
ATOM 2236 N N . PRO A 1 294 ? 1.091 -24.367 6.392 1.00 94.44 294 PRO A N 1
ATOM 2237 C CA . PRO A 1 294 ? 0.944 -23.020 6.924 1.00 94.44 294 PRO A CA 1
ATOM 2238 C C . PRO A 1 294 ? 2.259 -22.551 7.548 1.00 94.44 294 PRO A C 1
ATOM 2240 O O . PRO A 1 294 ? 2.975 -23.328 8.188 1.00 94.44 294 PRO A O 1
ATOM 2243 N N . VAL A 1 295 ? 2.560 -21.265 7.389 1.00 95.56 295 VAL A N 1
ATOM 2244 C CA . VAL A 1 295 ? 3.706 -20.655 8.055 1.00 95.56 295 VAL A CA 1
ATOM 2245 C C . VAL A 1 295 ? 3.398 -20.558 9.545 1.00 95.56 295 VAL A C 1
ATOM 2247 O O . VAL A 1 295 ? 2.346 -20.088 9.970 1.00 95.56 295 VAL A O 1
ATOM 2250 N N . SER A 1 296 ? 4.326 -21.049 10.354 1.00 96.81 296 SER A N 1
ATOM 2251 C CA . SER A 1 296 ? 4.240 -21.069 11.810 1.00 96.81 296 SER A CA 1
ATOM 2252 C C . SER A 1 296 ? 4.907 -19.843 12.432 1.00 96.81 296 SER A C 1
ATOM 2254 O O . SER A 1 296 ? 5.872 -19.290 11.897 1.00 96.81 296 SER A O 1
ATOM 2256 N N . LYS A 1 297 ? 4.475 -19.481 13.647 1.00 97.25 297 LYS A N 1
ATOM 2257 C CA . LYS A 1 297 ? 5.153 -18.481 14.494 1.00 97.25 297 LYS A CA 1
ATOM 2258 C C . LYS A 1 297 ? 6.662 -18.752 14.611 1.00 97.25 297 LYS A C 1
ATOM 2260 O O . LYS A 1 297 ? 7.460 -17.820 14.572 1.00 97.25 297 LYS A O 1
ATOM 2265 N N . MET A 1 298 ? 7.055 -20.023 14.748 1.00 97.19 298 MET A N 1
ATOM 2266 C CA . MET A 1 298 ? 8.460 -20.421 14.890 1.00 97.19 298 MET A CA 1
ATOM 2267 C C . MET A 1 298 ? 9.275 -20.131 13.622 1.00 97.19 298 MET A C 1
ATOM 2269 O O . MET A 1 298 ? 10.433 -19.743 13.723 1.00 97.19 298 MET A O 1
ATOM 2273 N N . GLN A 1 299 ? 8.688 -20.263 12.429 1.00 97.19 299 GLN A N 1
ATOM 2274 C CA . GLN A 1 299 ? 9.369 -19.900 11.181 1.00 97.19 299 GLN A CA 1
ATOM 2275 C C . GLN A 1 299 ? 9.600 -18.390 11.079 1.00 97.19 299 GLN A C 1
ATOM 2277 O O . GLN A 1 299 ? 10.697 -17.990 10.695 1.00 97.19 299 GLN A O 1
ATOM 2282 N N . ILE A 1 300 ? 8.632 -17.564 11.500 1.00 97.81 300 ILE A N 1
ATOM 2283 C CA . ILE A 1 300 ? 8.821 -16.107 11.605 1.00 97.81 300 ILE A CA 1
ATOM 2284 C C . ILE A 1 300 ? 9.935 -15.783 12.605 1.00 97.81 300 ILE A C 1
ATOM 2286 O O . ILE A 1 300 ? 10.845 -15.025 12.288 1.00 97.81 300 ILE A O 1
ATOM 2290 N N . HIS A 1 301 ? 9.923 -16.410 13.784 1.00 97.00 301 HIS A N 1
ATOM 2291 C CA . HIS A 1 301 ? 10.977 -16.232 14.786 1.00 97.00 301 HIS A CA 1
ATOM 2292 C C . HIS A 1 301 ? 12.366 -16.637 14.270 1.00 97.00 301 HIS A C 1
ATOM 2294 O O . HIS A 1 301 ? 13.340 -15.906 14.460 1.00 97.00 301 HIS A O 1
ATOM 2300 N N . ASN A 1 302 ? 12.475 -17.790 13.607 1.00 96.81 302 ASN A N 1
ATOM 2301 C CA . ASN A 1 302 ? 13.734 -18.269 13.044 1.00 96.81 302 ASN A CA 1
ATOM 2302 C C . ASN A 1 302 ? 14.249 -17.317 11.965 1.00 96.81 302 ASN A C 1
ATOM 2304 O O . ASN A 1 302 ? 15.413 -16.928 12.023 1.00 96.81 302 ASN A O 1
ATOM 2308 N N . TYR A 1 303 ? 13.375 -16.877 11.054 1.00 96.50 303 TYR A N 1
ATOM 2309 C CA . TYR A 1 303 ? 13.721 -15.859 10.070 1.00 96.50 303 TYR A CA 1
ATOM 2310 C C . TYR A 1 303 ? 14.240 -14.607 10.760 1.00 96.50 303 TYR A C 1
ATOM 2312 O O . TYR A 1 303 ? 15.378 -14.233 10.534 1.00 96.50 303 TYR A O 1
ATOM 2320 N N . GLU A 1 304 ? 13.473 -14.015 11.672 1.00 96.62 304 GLU A N 1
ATOM 2321 C CA . GLU A 1 304 ? 13.836 -12.773 12.352 1.00 96.62 304 GLU A CA 1
ATOM 2322 C C . GLU A 1 304 ? 15.116 -12.879 13.192 1.00 96.62 304 GLU A C 1
ATOM 2324 O O . GLU A 1 304 ? 15.808 -11.880 13.356 1.00 96.62 304 GLU A O 1
ATOM 2329 N N . SER A 1 305 ? 15.467 -14.062 13.699 1.00 96.69 305 SER A N 1
ATOM 2330 C CA . SER A 1 305 ? 16.704 -14.307 14.460 1.00 96.69 305 SER A CA 1
ATOM 2331 C C . SER A 1 305 ? 17.908 -14.686 13.588 1.00 96.69 305 SER A C 1
ATOM 2333 O O . SER A 1 305 ? 18.997 -14.896 14.115 1.00 96.69 305 SER A O 1
ATOM 2335 N N . GLY A 1 306 ? 17.743 -14.771 12.263 1.00 95.50 306 GLY A N 1
ATOM 2336 C CA . GLY A 1 306 ? 18.800 -15.194 11.338 1.00 95.50 306 GLY A CA 1
ATOM 2337 C C . GLY A 1 306 ? 19.054 -16.705 11.325 1.00 95.50 306 GLY A C 1
ATOM 2338 O O . GLY A 1 306 ? 20.016 -17.165 10.712 1.00 95.50 306 GLY A O 1
ATOM 2339 N N . ARG A 1 307 ? 18.196 -17.501 11.972 1.00 95.88 307 ARG A N 1
ATOM 2340 C CA . ARG A 1 307 ? 18.236 -18.965 11.894 1.00 95.88 307 ARG A CA 1
ATOM 2341 C C . ARG A 1 307 ? 17.643 -19.424 10.563 1.00 95.88 307 ARG A C 1
ATOM 2343 O O . ARG A 1 307 ? 16.650 -18.882 10.080 1.00 95.88 307 ARG A O 1
ATOM 2350 N N . ARG A 1 308 ? 18.231 -20.462 9.963 1.00 84.06 308 ARG A N 1
ATOM 2351 C CA . ARG A 1 308 ? 17.780 -20.993 8.666 1.00 84.06 308 ARG A CA 1
ATOM 2352 C C . ARG A 1 308 ? 16.376 -21.601 8.787 1.00 84.06 308 ARG A C 1
ATOM 2354 O O . ARG A 1 308 ? 16.220 -22.715 9.276 1.00 84.06 308 ARG A O 1
ATOM 2361 N N . GLY A 1 309 ? 15.364 -20.880 8.311 1.00 75.81 309 GLY A N 1
ATOM 2362 C CA . GLY A 1 309 ? 14.018 -21.394 8.058 1.00 75.81 309 GLY A CA 1
ATOM 2363 C C . GLY A 1 309 ? 13.804 -21.606 6.560 1.00 75.81 309 GLY A C 1
ATOM 2364 O O . GLY A 1 309 ? 14.141 -20.736 5.763 1.00 75.81 309 GLY A O 1
ATOM 2365 N N . ARG A 1 310 ? 13.254 -22.757 6.159 1.00 83.88 310 ARG A N 1
ATOM 2366 C CA . ARG A 1 310 ? 12.897 -23.032 4.757 1.00 83.88 310 ARG A CA 1
ATOM 2367 C C . ARG A 1 310 ? 11.442 -22.637 4.505 1.00 83.88 310 ARG A C 1
ATOM 2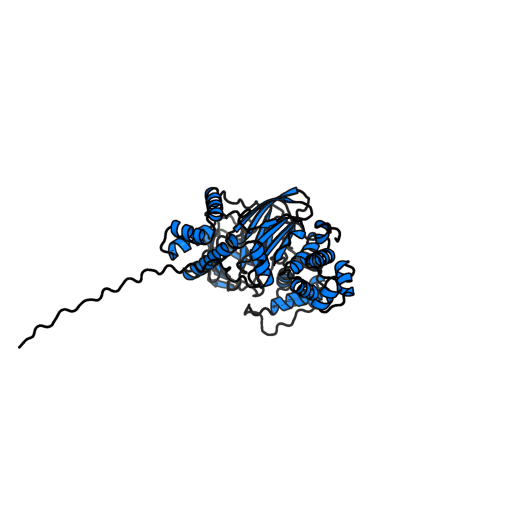369 O O . ARG A 1 310 ? 10.562 -23.490 4.520 1.00 83.88 310 ARG A O 1
ATOM 2376 N N . VAL A 1 311 ? 11.192 -21.346 4.314 1.00 92.06 311 VAL A N 1
ATOM 2377 C CA . VAL A 1 311 ? 9.958 -20.861 3.681 1.00 92.06 311 VAL A CA 1
ATOM 2378 C C . VAL A 1 311 ? 10.393 -20.120 2.415 1.00 92.06 311 VAL A C 1
ATOM 2380 O O . VAL A 1 311 ? 11.055 -19.087 2.539 1.00 92.06 311 VAL A O 1
ATOM 2383 N N . PRO A 1 312 ? 10.122 -20.665 1.215 1.00 90.81 312 PRO A N 1
ATOM 2384 C CA . PRO A 1 312 ? 10.474 -20.010 -0.041 1.00 90.81 312 PRO A CA 1
ATOM 2385 C C . PRO A 1 312 ? 9.902 -18.595 -0.094 1.00 90.81 312 PRO A C 1
ATOM 2387 O O . PRO A 1 312 ? 8.745 -18.393 0.268 1.00 90.81 312 PRO A O 1
ATOM 2390 N N . HIS A 1 313 ? 10.718 -17.630 -0.521 1.00 93.06 313 HIS A N 1
ATOM 2391 C CA . HIS A 1 313 ? 10.320 -16.229 -0.681 1.00 93.06 313 HIS A CA 1
ATOM 2392 C C . HIS A 1 313 ? 9.693 -15.582 0.568 1.00 93.06 313 HIS A C 1
ATOM 2394 O O . HIS A 1 313 ? 8.898 -14.648 0.463 1.00 93.06 313 HIS A O 1
ATOM 2400 N N . LEU A 1 314 ? 10.042 -16.054 1.773 1.00 95.12 314 LEU A N 1
ATOM 2401 C CA . LEU A 1 314 ? 9.545 -15.461 3.017 1.00 95.12 314 LEU A CA 1
ATOM 2402 C C . LEU A 1 314 ? 9.761 -13.940 3.100 1.00 95.12 314 LEU A C 1
ATOM 2404 O O . LEU A 1 314 ? 8.839 -13.262 3.547 1.00 95.12 314 LEU A O 1
ATOM 2408 N N . PRO A 1 315 ? 10.896 -13.365 2.652 1.00 95.44 315 PRO A N 1
ATOM 2409 C CA . PRO A 1 315 ? 11.051 -11.917 2.664 1.00 95.44 315 PRO A CA 1
ATOM 2410 C C . PRO A 1 315 ? 10.024 -11.181 1.794 1.00 95.44 315 PRO A C 1
ATOM 2412 O O . PRO A 1 315 ? 9.496 -10.157 2.218 1.00 95.44 315 PRO A O 1
ATOM 2415 N N . ALA A 1 316 ? 9.712 -11.712 0.608 1.00 94.94 316 ALA A N 1
ATOM 2416 C CA . ALA A 1 316 ? 8.690 -11.164 -0.281 1.00 94.94 316 ALA A CA 1
ATOM 2417 C C . ALA A 1 316 ? 7.276 -11.305 0.312 1.00 94.94 316 ALA A C 1
ATOM 2419 O O . ALA A 1 316 ? 6.471 -10.380 0.241 1.00 94.94 316 ALA A O 1
ATOM 2420 N N . LEU A 1 317 ? 6.982 -12.438 0.958 1.00 95.38 317 LEU A N 1
ATOM 2421 C CA . LEU A 1 317 ? 5.717 -12.656 1.666 1.00 95.38 317 LEU A CA 1
ATOM 2422 C C . LEU A 1 317 ? 5.540 -11.697 2.850 1.00 95.38 317 LEU A C 1
ATOM 2424 O O . LEU A 1 317 ? 4.442 -11.193 3.068 1.00 95.38 317 LEU A O 1
ATOM 2428 N N . LEU A 1 318 ? 6.604 -11.437 3.614 1.00 96.25 318 LEU A N 1
ATOM 2429 C CA . LEU A 1 318 ? 6.571 -10.493 4.733 1.00 96.25 318 LEU A CA 1
ATOM 2430 C C . LEU A 1 318 ? 6.448 -9.050 4.257 1.00 96.25 318 LEU A C 1
ATOM 2432 O O . LEU A 1 318 ? 5.707 -8.282 4.858 1.00 96.25 318 LEU A O 1
ATOM 2436 N N . ASP A 1 319 ? 7.121 -8.694 3.164 1.00 95.50 319 ASP A N 1
ATOM 2437 C CA . ASP A 1 319 ? 6.957 -7.388 2.531 1.00 95.50 319 ASP A CA 1
ATOM 2438 C C . ASP A 1 319 ? 5.485 -7.114 2.185 1.00 95.50 319 ASP A C 1
ATOM 2440 O O . ASP A 1 319 ? 4.940 -6.077 2.566 1.00 95.50 319 ASP A O 1
ATOM 2444 N N . ARG A 1 320 ? 4.822 -8.099 1.567 1.00 93.06 320 ARG A N 1
ATOM 2445 C CA . ARG A 1 320 ? 3.387 -8.071 1.262 1.00 93.06 320 ARG A CA 1
ATOM 2446 C C . ARG A 1 320 ? 2.535 -8.007 2.530 1.00 93.06 320 ARG A C 1
ATOM 2448 O O . ARG A 1 320 ? 1.679 -7.143 2.635 1.00 93.06 320 ARG A O 1
ATOM 2455 N N . ALA A 1 321 ? 2.790 -8.877 3.507 1.00 93.44 321 ALA A N 1
ATOM 2456 C CA . ALA A 1 321 ? 2.018 -8.938 4.752 1.00 93.44 321 ALA A CA 1
ATOM 2457 C C . ALA A 1 321 ? 2.134 -7.666 5.612 1.00 93.44 321 ALA A C 1
ATOM 2459 O O . ALA A 1 321 ? 1.273 -7.410 6.453 1.00 93.44 321 ALA A O 1
ATOM 2460 N N . TYR A 1 322 ? 3.205 -6.888 5.436 1.00 93.62 322 TYR A N 1
ATOM 2461 C CA . TYR A 1 322 ? 3.442 -5.634 6.154 1.00 93.62 322 TYR A CA 1
ATOM 2462 C C . TYR A 1 322 ? 3.119 -4.381 5.331 1.00 93.62 322 TYR A C 1
ATOM 2464 O O . TYR A 1 322 ? 3.365 -3.269 5.814 1.00 93.62 322 TYR A O 1
ATOM 2472 N N . ASP A 1 323 ? 2.579 -4.556 4.120 1.00 90.75 323 ASP A N 1
ATOM 2473 C CA . ASP A 1 323 ? 2.248 -3.489 3.176 1.00 90.75 323 ASP A CA 1
ATOM 2474 C C . ASP A 1 323 ? 3.457 -2.588 2.845 1.00 90.75 323 ASP A C 1
ATOM 2476 O O . ASP A 1 323 ? 3.343 -1.366 2.761 1.00 90.75 323 ASP A O 1
ATOM 2480 N N . ALA A 1 324 ? 4.643 -3.186 2.677 1.00 91.94 324 ALA A N 1
ATOM 2481 C CA . ALA A 1 324 ? 5.898 -2.465 2.435 1.00 91.94 324 ALA A CA 1
ATOM 2482 C C . ALA A 1 324 ? 6.176 -2.156 0.947 1.00 91.94 324 ALA A C 1
ATOM 2484 O O . ALA A 1 324 ? 7.170 -1.492 0.639 1.00 91.94 324 ALA A O 1
ATOM 2485 N N . TYR A 1 325 ? 5.294 -2.601 0.042 1.00 91.81 325 TYR A N 1
ATOM 2486 C CA . TYR A 1 325 ? 5.307 -2.302 -1.398 1.00 91.81 325 TYR A CA 1
ATOM 2487 C C . TYR A 1 325 ? 6.670 -2.539 -2.066 1.00 91.81 325 TYR A C 1
ATOM 2489 O O . TYR A 1 325 ? 7.216 -1.708 -2.786 1.00 91.81 325 TYR A O 1
ATOM 2497 N N . GLY A 1 326 ? 7.268 -3.683 -1.773 1.00 92.81 326 GLY A N 1
ATOM 2498 C CA . GLY A 1 326 ? 8.560 -4.110 -2.280 1.00 92.81 326 GLY A CA 1
ATOM 2499 C C . GLY A 1 326 ? 9.759 -3.341 -1.758 1.00 92.81 326 GLY A C 1
ATOM 2500 O O . GLY A 1 326 ? 10.862 -3.608 -2.211 1.00 92.81 326 GLY A O 1
ATOM 2501 N N . PHE A 1 327 ? 9.613 -2.420 -0.807 1.00 92.44 327 PHE A N 1
ATOM 2502 C CA . PHE A 1 327 ? 10.776 -1.736 -0.241 1.00 92.44 327 PHE A CA 1
ATOM 2503 C C . PHE A 1 327 ? 11.611 -2.629 0.681 1.00 92.44 327 PHE A C 1
ATOM 2505 O O . PHE A 1 327 ? 12.812 -2.424 0.834 1.00 92.44 327 PHE A O 1
ATOM 2512 N N . SER A 1 328 ? 10.983 -3.609 1.327 1.00 93.06 328 SER A N 1
ATOM 2513 C CA . SER A 1 328 ? 11.656 -4.528 2.246 1.00 93.06 328 SER A CA 1
ATOM 2514 C C . SER A 1 328 ? 12.052 -5.849 1.582 1.00 93.06 328 SER A C 1
ATOM 2516 O O . SER A 1 328 ? 12.645 -6.716 2.224 1.00 93.06 328 SER A O 1
ATOM 2518 N N . CYS A 1 329 ? 11.762 -6.010 0.292 1.00 91.88 329 CYS A N 1
ATOM 2519 C CA . CYS A 1 329 ? 12.142 -7.163 -0.508 1.00 91.88 329 CYS A CA 1
ATOM 2520 C C . CYS A 1 329 ? 12.956 -6.710 -1.719 1.00 91.88 329 CYS A C 1
ATOM 2522 O O . CYS A 1 329 ? 12.543 -5.816 -2.440 1.00 91.88 329 CYS A O 1
ATOM 2524 N N . PHE A 1 330 ? 14.108 -7.336 -1.947 1.00 92.19 330 PHE A N 1
ATOM 2525 C CA . PHE A 1 330 ? 14.870 -7.172 -3.180 1.00 92.19 330 PHE A CA 1
ATOM 2526 C C . PHE A 1 330 ? 15.468 -8.522 -3.574 1.00 92.19 330 PHE A C 1
ATOM 2528 O O . PHE A 1 330 ? 16.659 -8.782 -3.410 1.00 92.19 330 PHE A O 1
ATOM 2535 N N . GLU A 1 331 ? 14.589 -9.437 -3.977 1.00 92.81 331 GLU A N 1
ATOM 2536 C CA . GLU A 1 331 ? 14.907 -10.852 -4.164 1.00 92.81 331 GLU A CA 1
ATOM 2537 C C . GLU A 1 331 ? 14.992 -11.196 -5.659 1.00 92.81 331 GLU A C 1
ATOM 2539 O O . GLU A 1 331 ? 14.073 -10.853 -6.409 1.00 92.81 331 GLU A O 1
ATOM 2544 N N . PRO A 1 332 ? 16.066 -11.864 -6.122 1.00 94.00 332 PRO A N 1
ATOM 2545 C CA . PRO A 1 332 ? 16.168 -12.292 -7.511 1.00 94.00 332 PRO A CA 1
ATOM 2546 C C . PRO A 1 332 ? 15.096 -13.326 -7.845 1.00 94.00 332 PRO A C 1
ATOM 2548 O O . PRO A 1 332 ? 14.797 -14.226 -7.059 1.00 94.00 332 PRO A O 1
ATOM 2551 N N . VAL A 1 333 ? 14.544 -13.211 -9.047 1.00 94.00 333 VAL A N 1
ATOM 2552 C CA . VAL A 1 333 ? 13.576 -14.158 -9.594 1.00 94.00 333 VAL A CA 1
ATOM 2553 C C . VAL A 1 333 ? 14.277 -15.026 -10.617 1.00 94.00 333 VAL A C 1
ATOM 2555 O O . VAL A 1 333 ? 15.128 -14.568 -11.380 1.00 94.00 333 VAL A O 1
ATOM 2558 N N . ARG A 1 334 ? 13.925 -16.310 -10.631 1.00 94.06 334 ARG A N 1
ATOM 2559 C CA . ARG A 1 334 ? 14.495 -17.245 -11.589 1.00 94.06 334 ARG A CA 1
ATOM 2560 C C . ARG A 1 334 ? 14.084 -16.850 -13.004 1.00 94.06 334 ARG A C 1
ATOM 2562 O O . ARG A 1 334 ? 12.906 -16.868 -13.347 1.00 94.06 334 ARG A O 1
ATOM 2569 N N . THR A 1 335 ? 15.083 -16.593 -13.829 1.00 95.44 335 THR A N 1
ATOM 2570 C CA . THR A 1 335 ? 14.933 -16.361 -15.258 1.00 95.44 335 THR A CA 1
ATOM 2571 C C . THR A 1 335 ? 15.300 -17.617 -16.049 1.00 95.44 335 THR A C 1
ATOM 2573 O O . THR A 1 335 ? 16.107 -18.441 -15.608 1.00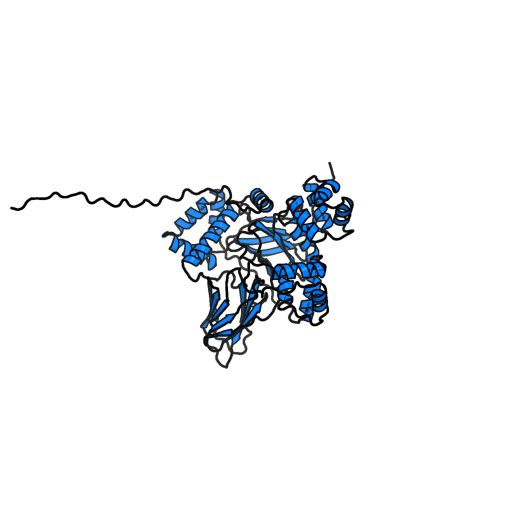 95.44 335 THR A O 1
ATOM 2576 N N . TRP A 1 336 ? 14.714 -17.789 -17.232 1.00 96.19 336 TRP A N 1
ATOM 2577 C CA . TRP A 1 336 ? 15.162 -18.782 -18.209 1.00 96.19 336 TRP A CA 1
ATOM 2578 C C . TRP A 1 336 ? 15.177 -18.184 -19.608 1.00 96.19 336 TRP A C 1
ATOM 2580 O O . TRP A 1 336 ? 14.403 -17.290 -19.948 1.00 96.19 336 TRP A O 1
ATOM 2590 N N . ARG A 1 337 ? 16.093 -18.683 -20.432 1.00 96.19 337 ARG A N 1
ATOM 2591 C CA . ARG A 1 337 ? 16.237 -18.240 -21.813 1.00 96.19 337 A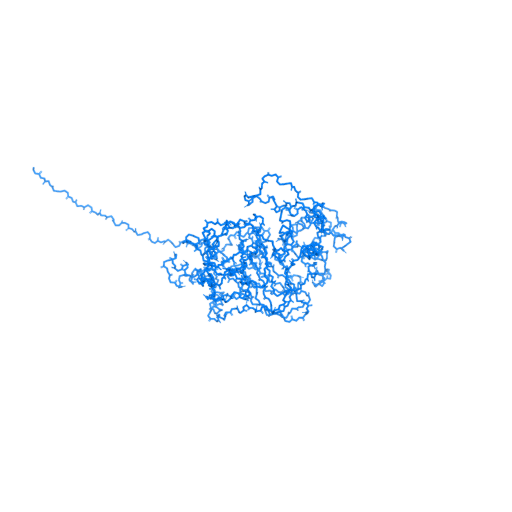RG A CA 1
ATOM 2592 C C . ARG A 1 337 ? 15.137 -18.872 -22.668 1.00 96.19 337 ARG A C 1
ATOM 2594 O O . ARG A 1 337 ? 15.007 -20.093 -22.689 1.00 96.19 337 ARG A O 1
ATOM 2601 N N . VAL A 1 338 ? 14.366 -18.043 -23.369 1.00 94.94 338 VAL A N 1
ATOM 2602 C CA . VAL A 1 338 ? 13.333 -18.476 -24.329 1.00 94.94 338 VAL A CA 1
ATOM 2603 C C . VAL A 1 338 ? 13.891 -18.466 -25.751 1.00 94.94 338 VAL A C 1
ATOM 2605 O O . VAL A 1 338 ? 13.619 -19.371 -26.535 1.00 94.94 338 VAL A O 1
ATOM 2608 N N . ARG A 1 339 ? 14.699 -17.450 -26.081 1.00 94.25 339 ARG A N 1
ATOM 2609 C CA . ARG A 1 339 ? 15.431 -17.299 -27.352 1.00 94.25 339 ARG A CA 1
ATOM 2610 C C . ARG A 1 339 ? 16.821 -16.739 -27.080 1.00 94.25 339 ARG A C 1
ATOM 2612 O O . ARG A 1 339 ? 17.109 -16.356 -25.952 1.00 94.25 339 ARG A O 1
ATOM 2619 N N . HIS A 1 340 ? 17.686 -16.677 -28.091 1.00 91.75 340 HIS A N 1
ATOM 2620 C CA . HIS A 1 340 ? 19.039 -16.131 -27.926 1.00 91.75 340 HIS A CA 1
ATOM 2621 C C . HIS A 1 340 ? 19.039 -14.724 -27.295 1.00 91.75 340 HIS A C 1
ATOM 2623 O O . HIS A 1 340 ? 19.831 -14.455 -26.398 1.00 91.75 340 HIS A O 1
ATOM 2629 N N . ASP A 1 341 ? 18.080 -13.895 -27.698 1.00 94.06 341 ASP A N 1
ATOM 2630 C CA . ASP A 1 341 ? 17.878 -12.499 -27.310 1.00 94.06 341 ASP A CA 1
ATOM 2631 C C . ASP A 1 341 ? 16.729 -12.302 -26.305 1.00 94.06 341 ASP A C 1
ATOM 2633 O O . ASP A 1 341 ? 16.325 -11.173 -26.042 1.00 94.06 341 ASP A O 1
ATOM 2637 N N . SER A 1 342 ? 16.149 -13.379 -25.762 1.00 96.25 342 SER A N 1
ATOM 2638 C CA . SER A 1 342 ? 14.946 -13.277 -24.936 1.00 96.25 342 SER A CA 1
ATOM 2639 C C . SER A 1 342 ? 14.973 -14.170 -23.705 1.00 96.25 342 SER A C 1
ATOM 2641 O O . SER A 1 342 ? 15.286 -15.363 -23.759 1.00 96.25 342 SER A O 1
ATOM 2643 N N . VAL A 1 343 ? 14.587 -13.573 -22.585 1.00 96.88 343 VAL A N 1
ATOM 2644 C CA . VAL A 1 343 ? 14.513 -14.177 -21.263 1.00 96.88 343 VAL A CA 1
ATOM 2645 C C . VAL A 1 343 ? 13.082 -14.058 -20.755 1.00 96.88 343 VAL A C 1
ATOM 2647 O O . VAL A 1 343 ? 12.475 -13.001 -20.878 1.00 96.88 343 VAL A O 1
ATOM 2650 N N . ALA A 1 344 ? 12.552 -15.118 -20.157 1.00 96.31 344 ALA A N 1
ATOM 2651 C CA . ALA A 1 344 ? 11.289 -15.067 -19.434 1.00 96.31 344 ALA A CA 1
ATOM 2652 C C . ALA A 1 344 ? 11.501 -15.311 -17.940 1.00 96.31 344 ALA A C 1
ATOM 2654 O O . ALA A 1 344 ? 12.518 -15.872 -17.516 1.00 96.31 344 ALA A O 1
ATOM 2655 N N . THR A 1 345 ? 10.548 -14.840 -17.142 1.00 94.88 345 THR A N 1
ATOM 2656 C CA . THR A 1 345 ? 10.526 -15.026 -15.693 1.00 94.88 345 THR A CA 1
ATOM 2657 C C . THR A 1 345 ? 9.100 -15.259 -15.193 1.00 94.88 345 THR A C 1
ATOM 2659 O O . THR A 1 345 ? 8.161 -14.592 -15.638 1.00 94.88 345 THR A O 1
ATOM 2662 N N . VAL A 1 346 ? 8.953 -16.215 -14.267 1.00 91.31 346 VAL A N 1
ATOM 2663 C CA . VAL A 1 346 ? 7.712 -16.505 -13.542 1.00 91.31 346 VAL A CA 1
ATOM 2664 C C . VAL A 1 346 ? 7.878 -15.882 -12.170 1.00 91.31 346 VAL A C 1
ATOM 2666 O O . VAL A 1 346 ? 8.777 -16.256 -11.412 1.00 91.31 346 VAL A O 1
ATOM 2669 N N . PHE A 1 347 ? 6.992 -14.960 -11.826 1.00 91.75 347 PHE A N 1
ATOM 2670 C CA . PHE A 1 347 ? 6.936 -14.428 -10.474 1.00 91.75 347 PHE A CA 1
ATOM 2671 C C . PHE A 1 347 ? 6.086 -15.335 -9.588 1.00 91.75 347 PHE A C 1
ATOM 2673 O O . PHE A 1 347 ? 5.042 -15.810 -10.041 1.00 91.75 347 PHE A O 1
ATOM 2680 N N . PRO A 1 348 ? 6.466 -15.527 -8.312 1.00 90.06 348 PRO A N 1
ATOM 2681 C CA . PRO A 1 348 ? 5.599 -16.161 -7.344 1.00 90.06 348 PRO A CA 1
ATOM 2682 C C . PRO A 1 348 ? 4.264 -15.450 -7.313 1.00 90.06 348 PRO A C 1
ATOM 2684 O O . PRO A 1 348 ? 4.173 -14.236 -7.208 1.00 90.06 348 PRO A O 1
ATOM 2687 N N . ASP A 1 349 ? 3.219 -16.223 -7.403 1.00 85.50 349 ASP A N 1
ATOM 2688 C CA . ASP A 1 349 ? 1.857 -15.773 -7.561 1.00 85.50 349 ASP A CA 1
ATOM 2689 C C . ASP A 1 349 ? 1.364 -14.749 -6.525 1.00 85.50 349 ASP A C 1
ATOM 2691 O O . ASP A 1 349 ? 0.768 -13.735 -6.882 1.00 85.50 349 ASP A O 1
ATOM 2695 N N . PHE A 1 350 ? 1.735 -14.913 -5.258 1.00 88.12 350 PHE A N 1
ATOM 2696 C CA . PHE A 1 350 ? 1.416 -13.937 -4.213 1.00 88.12 350 PHE A CA 1
ATOM 2697 C C . PHE A 1 350 ? 2.058 -12.547 -4.440 1.00 88.12 350 PHE A C 1
ATOM 2699 O O . PHE A 1 350 ? 1.695 -11.582 -3.757 1.00 88.12 350 PHE A O 1
ATOM 2706 N N . TRP A 1 351 ? 3.063 -12.440 -5.323 1.00 91.69 351 TRP A N 1
ATOM 2707 C CA . TRP A 1 351 ? 3.798 -11.205 -5.578 1.00 91.69 351 TRP A CA 1
ATOM 2708 C C . TRP A 1 351 ? 3.021 -10.275 -6.500 1.00 91.69 351 TRP A C 1
ATOM 2710 O O . TRP A 1 351 ? 3.069 -10.391 -7.724 1.00 91.69 351 TRP A O 1
ATOM 2720 N N . LEU A 1 352 ? 2.364 -9.296 -5.897 1.00 87.56 352 LEU A N 1
ATOM 2721 C CA . LEU A 1 352 ? 1.771 -8.168 -6.597 1.00 87.56 352 LEU A CA 1
ATOM 2722 C C . LEU A 1 352 ? 2.460 -6.912 -6.074 1.00 87.56 352 LEU A C 1
ATOM 2724 O O . LEU A 1 352 ? 2.427 -6.632 -4.871 1.00 87.56 352 LEU A O 1
ATOM 2728 N N . GLY A 1 353 ? 3.170 -6.209 -6.948 1.00 89.69 353 GLY A N 1
ATOM 2729 C CA . GLY A 1 353 ? 4.083 -5.165 -6.507 1.00 89.69 353 GLY A CA 1
ATOM 2730 C C . GLY A 1 353 ? 5.200 -4.873 -7.501 1.00 89.69 353 GLY A C 1
ATOM 2731 O O . GLY A 1 353 ? 5.189 -5.381 -8.631 1.00 89.69 353 GLY A O 1
ATOM 2732 N N . PRO A 1 354 ? 6.141 -4.006 -7.106 1.00 92.81 354 PRO A N 1
ATOM 2733 C CA . PRO A 1 354 ? 7.195 -3.562 -7.991 1.00 92.81 354 PRO A CA 1
ATOM 2734 C C . PRO A 1 354 ? 8.133 -4.713 -8.361 1.00 92.81 354 PRO A C 1
ATOM 2736 O O . PRO A 1 354 ? 8.423 -5.623 -7.580 1.00 92.81 354 PRO A O 1
ATOM 2739 N N . VAL A 1 355 ? 8.588 -4.655 -9.599 1.00 94.88 355 VAL A N 1
ATOM 2740 C CA . VAL A 1 355 ? 9.556 -5.538 -10.224 1.00 94.88 355 VAL A CA 1
ATOM 2741 C C . VAL A 1 355 ? 10.660 -4.646 -10.749 1.00 94.88 355 VAL A C 1
ATOM 2743 O O . VAL A 1 355 ? 10.402 -3.705 -11.500 1.00 94.88 355 VAL A O 1
ATOM 2746 N N . THR A 1 356 ? 11.889 -4.967 -10.377 1.00 95.50 356 THR A N 1
ATOM 2747 C CA . THR A 1 356 ? 13.067 -4.249 -10.848 1.00 95.50 356 THR A CA 1
ATOM 2748 C C . THR A 1 356 ? 13.840 -5.132 -11.817 1.00 95.50 356 THR A C 1
ATOM 2750 O O . THR A 1 356 ? 14.167 -6.277 -11.507 1.00 95.50 356 THR A O 1
ATOM 2753 N N . LEU A 1 357 ? 14.156 -4.587 -12.985 1.00 96.44 357 LEU A N 1
ATOM 2754 C CA . LEU A 1 357 ? 15.052 -5.171 -13.967 1.00 96.44 357 LEU A CA 1
ATOM 2755 C C . LEU A 1 357 ? 16.363 -4.396 -13.921 1.00 96.44 357 LEU A C 1
ATOM 2757 O O . LEU A 1 357 ? 16.376 -3.185 -14.120 1.00 96.44 357 LEU A O 1
ATOM 2761 N N . VAL A 1 358 ? 17.463 -5.095 -13.668 1.00 95.75 358 VAL A N 1
ATOM 2762 C CA . VAL A 1 358 ? 18.808 -4.526 -13.698 1.00 95.75 358 VAL A CA 1
ATOM 2763 C C . VAL A 1 358 ? 19.492 -5.009 -14.967 1.00 95.75 358 VAL A C 1
ATOM 2765 O O . VAL A 1 358 ? 19.873 -6.178 -15.075 1.00 95.75 358 VAL A O 1
ATOM 2768 N N . VAL A 1 359 ? 19.619 -4.108 -15.934 1.00 95.62 359 VAL A N 1
ATOM 2769 C CA . VAL A 1 359 ? 20.155 -4.379 -17.267 1.00 95.62 359 VAL A CA 1
ATOM 2770 C C . VAL A 1 359 ? 21.628 -3.975 -17.310 1.00 95.62 359 VAL A C 1
ATOM 2772 O O . VAL A 1 359 ? 22.006 -2.889 -16.862 1.00 95.62 359 VAL A O 1
ATOM 2775 N N . ARG A 1 360 ? 22.481 -4.879 -17.798 1.00 95.19 360 ARG A N 1
ATOM 2776 C CA . ARG A 1 360 ? 23.942 -4.717 -17.830 1.00 95.19 360 ARG A CA 1
ATOM 2777 C C . ARG A 1 360 ? 24.495 -5.078 -19.196 1.00 95.19 360 ARG A C 1
ATOM 2779 O O . ARG A 1 360 ? 24.116 -6.110 -19.750 1.00 95.19 360 ARG A O 1
ATOM 2786 N N . ALA A 1 361 ? 25.430 -4.274 -19.685 1.00 93.31 361 ALA A N 1
ATOM 2787 C CA . ALA A 1 361 ? 26.262 -4.648 -20.817 1.00 93.31 361 ALA A CA 1
ATOM 2788 C C . ALA A 1 361 ? 27.095 -5.896 -20.474 1.00 93.31 361 ALA A C 1
ATOM 2790 O O . ALA A 1 361 ? 27.573 -6.058 -19.349 1.00 93.31 361 ALA A O 1
ATOM 2791 N N . SER A 1 362 ? 27.251 -6.785 -21.445 1.00 90.69 362 SER A N 1
ATOM 2792 C CA . SER A 1 362 ? 28.060 -7.996 -21.384 1.00 90.69 362 SER A CA 1
ATOM 2793 C C . SER A 1 362 ? 28.906 -8.099 -22.653 1.00 90.69 362 SER A C 1
ATOM 2795 O O . SER A 1 362 ? 28.351 -8.227 -23.742 1.00 90.69 362 SER A O 1
ATOM 2797 N N . GLY A 1 363 ? 30.231 -8.099 -22.509 1.00 84.94 363 GLY A N 1
ATOM 2798 C CA . GLY A 1 363 ? 31.171 -8.073 -23.640 1.00 84.94 363 GLY A CA 1
ATOM 2799 C C . GLY A 1 363 ? 31.667 -6.662 -23.967 1.00 84.94 363 GLY A C 1
ATOM 2800 O O . GLY A 1 363 ? 31.186 -5.702 -23.383 1.00 84.94 363 GLY A O 1
ATOM 2801 N N . GLU A 1 364 ? 32.657 -6.550 -24.856 1.00 80.12 364 GLU A N 1
ATOM 2802 C CA . GLU A 1 364 ? 33.395 -5.296 -25.108 1.00 80.12 364 GLU A CA 1
ATOM 2803 C C . GLU A 1 364 ? 32.554 -4.189 -25.756 1.00 80.12 364 GLU A C 1
ATOM 2805 O O . GLU A 1 364 ? 32.720 -3.020 -25.410 1.00 80.12 364 GLU A O 1
ATOM 2810 N N . GLU A 1 365 ? 31.597 -4.555 -26.612 1.00 86.88 365 GLU A N 1
ATOM 2811 C CA . GLU A 1 365 ? 30.772 -3.608 -27.369 1.00 86.88 365 GLU A CA 1
ATOM 2812 C C . GLU A 1 365 ? 29.300 -4.066 -27.399 1.00 86.88 365 GLU A C 1
ATOM 2814 O O . GLU A 1 365 ? 28.899 -4.812 -28.294 1.00 86.88 365 GLU A O 1
ATOM 2819 N N . PRO A 1 366 ? 28.472 -3.682 -26.407 1.00 90.44 366 PRO A N 1
ATOM 2820 C CA . PRO A 1 366 ? 27.038 -3.957 -26.445 1.00 90.44 366 PRO A CA 1
ATOM 2821 C C . PRO A 1 366 ? 26.373 -3.167 -27.583 1.00 90.44 366 PRO A C 1
ATOM 2823 O O . PRO A 1 366 ? 26.567 -1.955 -27.704 1.00 90.44 366 PRO A O 1
ATOM 2826 N N . GLU A 1 367 ? 25.547 -3.826 -28.397 1.00 91.88 367 GLU A N 1
ATOM 2827 C CA . GLU A 1 367 ? 24.832 -3.135 -29.471 1.00 91.88 367 GLU A CA 1
ATOM 2828 C C . GLU A 1 367 ? 23.717 -2.255 -28.878 1.00 91.88 367 GLU A C 1
ATOM 2830 O O . GLU A 1 367 ? 22.960 -2.712 -28.008 1.00 91.88 367 GLU A O 1
ATOM 2835 N N . PRO A 1 368 ? 23.572 -0.990 -29.314 1.00 93.12 368 PRO A N 1
ATOM 2836 C CA . PRO A 1 368 ? 22.427 -0.180 -28.926 1.00 93.12 368 PRO A CA 1
ATOM 2837 C C . PRO A 1 368 ? 21.139 -0.778 -29.493 1.00 93.12 368 PRO A C 1
ATOM 2839 O O . PRO A 1 368 ? 21.100 -1.300 -30.607 1.00 93.12 368 PRO A O 1
ATOM 2842 N N . GLY A 1 369 ? 20.046 -0.659 -28.749 1.00 93.06 369 GLY A N 1
ATOM 2843 C CA . GLY A 1 369 ? 18.758 -1.160 -29.208 1.00 93.06 369 GLY A CA 1
ATOM 2844 C C . GLY A 1 369 ? 17.668 -1.079 -28.146 1.00 93.06 369 GLY A C 1
ATOM 2845 O O . GLY A 1 369 ? 17.932 -0.711 -27.002 1.00 93.06 369 GLY A O 1
ATOM 2846 N N . PRO A 1 370 ? 16.417 -1.402 -28.502 1.00 94.44 370 PRO A N 1
ATOM 2847 C CA . PRO A 1 370 ? 15.321 -1.370 -27.551 1.00 94.44 370 PRO A CA 1
ATOM 2848 C C . PRO A 1 370 ? 15.348 -2.599 -26.632 1.00 94.44 370 PRO A C 1
ATOM 2850 O O . PRO A 1 370 ? 15.305 -3.740 -27.092 1.00 94.44 370 PRO A O 1
ATOM 2853 N N . LEU A 1 371 ? 15.324 -2.362 -25.322 1.00 95.19 371 LEU A N 1
ATOM 2854 C CA . LEU A 1 371 ? 14.853 -3.328 -24.335 1.00 95.19 371 LEU A CA 1
ATOM 2855 C C . LEU A 1 371 ? 13.336 -3.449 -24.492 1.00 95.19 371 LEU A C 1
ATOM 2857 O O . LEU A 1 371 ? 12.617 -2.487 -24.219 1.00 95.19 371 LEU A O 1
ATOM 2861 N N . ARG A 1 372 ? 12.833 -4.615 -24.904 1.00 95.88 372 ARG A N 1
ATOM 2862 C CA . ARG A 1 372 ? 11.383 -4.842 -24.989 1.00 95.88 372 ARG A CA 1
ATOM 2863 C C . ARG A 1 372 ? 10.909 -5.664 -23.810 1.00 95.88 372 ARG A C 1
ATOM 2865 O O . ARG A 1 372 ? 11.370 -6.784 -23.608 1.00 95.88 372 ARG A O 1
ATOM 2872 N N . LEU A 1 373 ? 9.959 -5.131 -23.057 1.00 95.00 373 LEU A N 1
ATOM 2873 C CA . LEU A 1 373 ? 9.293 -5.857 -21.984 1.00 95.00 373 LEU A CA 1
ATOM 2874 C C . LEU A 1 373 ? 7.883 -6.201 -22.436 1.00 95.00 373 LEU A C 1
ATOM 2876 O O . LEU A 1 373 ? 7.210 -5.387 -23.067 1.00 95.00 373 LEU A O 1
ATOM 2880 N N . SER A 1 374 ? 7.422 -7.401 -22.112 1.00 92.75 374 SER A N 1
ATOM 2881 C CA . SER A 1 374 ? 6.059 -7.820 -22.410 1.00 92.75 374 SER A CA 1
ATOM 2882 C C . SER A 1 374 ? 5.490 -8.693 -21.303 1.00 92.75 374 SER A C 1
ATOM 2884 O O . SER A 1 374 ? 6.093 -9.681 -20.894 1.00 92.75 374 SER A O 1
ATOM 2886 N N . TRP A 1 375 ? 4.304 -8.311 -20.851 1.00 90.50 375 TRP A N 1
ATOM 2887 C CA . TRP A 1 375 ? 3.370 -9.147 -20.112 1.00 90.50 375 TRP A CA 1
ATOM 2888 C C . TRP A 1 375 ? 2.205 -9.487 -21.033 1.00 90.50 375 TRP A C 1
ATOM 2890 O O . TRP A 1 375 ? 1.966 -8.782 -22.013 1.00 90.50 375 TRP A O 1
ATOM 2900 N N . ARG A 1 376 ? 1.448 -10.539 -20.719 1.00 84.88 376 ARG A N 1
ATOM 2901 C CA . ARG A 1 376 ? 0.405 -11.136 -21.574 1.00 84.88 376 ARG A CA 1
ATOM 2902 C C . ARG A 1 376 ? -0.376 -10.150 -22.457 1.00 84.88 376 ARG A C 1
ATOM 2904 O O . ARG A 1 376 ? -0.603 -10.429 -23.632 1.00 84.88 376 ARG A O 1
ATOM 2911 N N . HIS A 1 377 ? -0.793 -9.010 -21.903 1.00 80.19 377 HIS A N 1
ATOM 2912 C CA . HIS A 1 377 ? -1.621 -8.018 -22.591 1.00 80.19 377 HIS A CA 1
ATOM 2913 C C . HIS A 1 377 ? -0.960 -6.660 -22.836 1.00 80.19 377 HIS A C 1
ATOM 2915 O O . HIS A 1 377 ? -1.595 -5.788 -23.433 1.00 80.19 377 HIS A O 1
ATOM 2921 N N . ARG A 1 378 ? 0.289 -6.459 -22.413 1.00 85.50 378 ARG A N 1
ATOM 2922 C CA . ARG A 1 378 ? 0.961 -5.158 -22.464 1.00 85.50 378 ARG A CA 1
ATOM 2923 C C . ARG A 1 378 ? 2.445 -5.289 -22.778 1.00 85.50 378 ARG A C 1
ATOM 2925 O O . ARG A 1 378 ? 3.096 -6.232 -22.350 1.00 85.50 378 ARG A O 1
ATOM 2932 N N . ARG A 1 379 ? 2.986 -4.330 -23.513 1.00 89.69 379 ARG A N 1
ATOM 2933 C CA . ARG A 1 379 ? 4.403 -4.258 -23.861 1.00 89.69 379 ARG A CA 1
ATOM 2934 C C . ARG A 1 379 ? 4.938 -2.850 -23.678 1.00 89.69 379 ARG A C 1
ATOM 2936 O O . ARG A 1 379 ? 4.165 -1.900 -23.663 1.00 89.69 379 ARG A O 1
ATOM 2943 N N . ILE A 1 380 ? 6.247 -2.727 -23.600 1.00 89.06 380 ILE A N 1
ATOM 2944 C CA . ILE A 1 380 ? 6.947 -1.450 -23.595 1.00 89.06 380 ILE A CA 1
ATOM 2945 C C . ILE A 1 380 ? 8.317 -1.624 -24.236 1.00 89.06 380 ILE A C 1
ATOM 2947 O O . ILE A 1 380 ? 8.912 -2.700 -24.156 1.00 89.06 380 ILE A O 1
ATOM 2951 N N . GLU A 1 381 ? 8.799 -0.568 -24.881 1.00 90.88 381 GLU A N 1
ATOM 2952 C CA . GLU A 1 381 ? 10.147 -0.495 -25.424 1.00 90.88 381 GLU A CA 1
ATOM 2953 C C . GLU A 1 381 ? 10.906 0.630 -24.726 1.00 90.88 381 GLU A C 1
ATOM 2955 O O . GLU A 1 381 ? 10.435 1.764 -24.678 1.00 90.88 381 GLU A O 1
ATOM 2960 N N . VAL A 1 382 ? 12.076 0.309 -24.184 1.00 89.44 382 VAL A N 1
ATOM 2961 C CA . VAL A 1 382 ? 12.981 1.273 -23.560 1.00 89.44 382 VAL A CA 1
ATOM 2962 C C . VAL A 1 382 ? 14.247 1.347 -24.404 1.00 89.44 382 VAL A C 1
ATOM 2964 O O . VAL A 1 382 ? 14.895 0.315 -24.594 1.00 89.44 382 VAL A O 1
ATOM 2967 N N . PRO A 1 383 ? 14.631 2.522 -24.926 1.00 89.06 383 PRO A N 1
ATOM 2968 C CA . PRO A 1 383 ? 15.870 2.645 -25.679 1.00 89.06 383 PRO A CA 1
ATOM 2969 C C . PRO A 1 383 ? 17.070 2.423 -24.749 1.00 89.06 383 PRO A C 1
ATOM 2971 O O . PRO A 1 383 ? 17.216 3.120 -23.745 1.00 89.06 383 PRO A O 1
ATOM 2974 N N . LEU A 1 384 ? 17.938 1.466 -25.085 1.00 89.06 384 LEU A N 1
ATOM 2975 C CA . LEU A 1 384 ? 19.238 1.319 -24.436 1.00 89.06 384 LEU A CA 1
ATOM 2976 C C . LEU A 1 384 ? 20.275 2.142 -25.212 1.00 89.06 384 LEU A C 1
ATOM 2978 O O . LEU A 1 384 ? 20.417 1.942 -26.424 1.00 89.06 384 LEU A O 1
ATOM 2982 N N . PRO A 1 385 ? 20.980 3.077 -24.552 1.00 84.88 385 PRO A N 1
ATOM 2983 C CA . PRO A 1 385 ? 21.988 3.888 -25.218 1.00 84.88 385 PRO A CA 1
ATOM 2984 C C . PRO A 1 385 ? 23.210 3.050 -25.616 1.00 84.88 385 PRO A C 1
ATOM 2986 O O . PRO A 1 385 ? 23.484 2.008 -25.022 1.00 84.88 385 PRO A O 1
ATOM 2989 N N . SER A 1 386 ? 23.984 3.536 -26.589 1.00 79.44 386 SER A N 1
ATOM 2990 C CA . SER A 1 386 ? 25.357 3.066 -26.793 1.00 79.44 386 SER A CA 1
ATOM 2991 C C . SER A 1 386 ? 26.186 3.552 -25.609 1.00 79.44 386 SER A C 1
ATOM 2993 O O . SER A 1 386 ? 26.456 4.750 -25.511 1.00 79.44 386 SER A O 1
ATOM 2995 N N . VAL A 1 387 ? 26.545 2.666 -24.679 1.00 74.25 387 VAL A N 1
ATOM 2996 C CA . VAL A 1 387 ? 27.306 3.059 -23.485 1.00 74.25 387 VAL A CA 1
ATOM 2997 C C . VAL A 1 387 ? 28.606 2.269 -23.392 1.00 74.25 387 VAL A C 1
ATOM 2999 O O . VAL A 1 387 ? 28.574 1.052 -23.576 1.00 74.25 387 VAL A O 1
ATOM 3002 N N . PRO A 1 388 ? 29.748 2.917 -23.089 1.00 70.75 388 PRO A N 1
ATOM 3003 C CA . PRO A 1 388 ? 30.967 2.191 -22.756 1.00 70.75 388 PRO A CA 1
ATOM 3004 C C . PRO A 1 388 ? 30.745 1.281 -21.541 1.00 70.75 388 PRO A C 1
ATOM 3006 O O . PRO A 1 388 ? 30.055 1.655 -20.592 1.00 70.75 388 PRO A O 1
ATOM 3009 N N . LEU A 1 389 ? 31.395 0.114 -21.541 1.00 60.22 389 LEU A N 1
ATOM 3010 C CA . LEU A 1 389 ? 31.297 -0.935 -20.513 1.00 60.22 389 LEU A CA 1
ATOM 3011 C C . LEU A 1 389 ? 31.411 -0.467 -19.052 1.00 60.22 389 LEU A C 1
ATOM 3013 O O . LEU A 1 389 ? 30.936 -1.157 -18.152 1.00 60.22 389 LEU A O 1
ATOM 3017 N N . SER A 1 390 ? 32.051 0.678 -18.793 1.00 59.34 390 SER A N 1
ATOM 3018 C CA . SER A 1 390 ? 32.217 1.215 -17.438 1.00 59.34 390 SER A CA 1
ATOM 3019 C C . SER A 1 390 ? 30.973 1.926 -16.889 1.00 59.34 390 SER A C 1
ATOM 3021 O O . SER A 1 390 ? 31.039 2.499 -15.799 1.00 59.34 390 SER A O 1
ATOM 3023 N N . SER A 1 391 ? 29.859 1.965 -17.621 1.00 74.94 391 SER A N 1
ATOM 3024 C CA . SER A 1 391 ? 28.644 2.617 -17.140 1.00 74.94 391 SER A CA 1
ATOM 3025 C C . SER A 1 391 ? 27.949 1.834 -16.037 1.00 74.94 391 SER A C 1
ATOM 3027 O O . SER A 1 391 ? 27.915 0.603 -16.040 1.00 74.94 391 SER A O 1
ATOM 3029 N N . ALA A 1 392 ? 27.334 2.572 -15.115 1.00 84.88 392 ALA A N 1
ATOM 3030 C CA . ALA A 1 392 ? 26.445 2.002 -14.116 1.00 84.88 392 ALA A CA 1
ATOM 3031 C C . ALA A 1 392 ? 25.324 1.173 -14.783 1.00 84.88 392 ALA A C 1
ATOM 3033 O O . ALA A 1 392 ? 24.874 1.524 -15.876 1.00 84.88 392 ALA A O 1
ATOM 3034 N N . PRO A 1 393 ? 24.862 0.083 -14.142 1.00 90.25 393 PRO A N 1
ATOM 3035 C CA . PRO A 1 393 ? 23.729 -0.688 -14.642 1.00 90.25 393 PRO A CA 1
ATOM 3036 C C . PRO A 1 393 ? 22.490 0.200 -14.807 1.00 90.25 393 PRO A C 1
ATOM 3038 O O . PRO A 1 393 ? 22.237 1.071 -13.974 1.00 90.25 393 PRO A O 1
ATOM 3041 N N . LEU A 1 394 ? 21.687 -0.069 -15.839 1.00 90.56 394 LEU A N 1
ATOM 3042 C CA . LEU A 1 394 ? 20.380 0.562 -15.992 1.00 90.56 394 LEU A CA 1
ATOM 3043 C C . LEU A 1 394 ? 19.360 -0.214 -15.152 1.00 90.56 394 LEU A C 1
ATOM 3045 O O . LEU A 1 394 ? 19.052 -1.368 -15.453 1.00 90.56 394 LEU A O 1
ATOM 3049 N N . SER A 1 395 ? 18.834 0.421 -14.107 1.00 92.00 395 SER A N 1
ATOM 3050 C CA . SER A 1 395 ? 17.718 -0.114 -13.326 1.00 92.00 395 SER A CA 1
ATOM 3051 C C . SER A 1 395 ? 16.394 0.401 -13.883 1.00 92.00 395 SER A C 1
ATOM 3053 O O . SER A 1 395 ? 16.210 1.598 -14.100 1.00 92.00 395 SER A O 1
ATOM 3055 N N . VAL A 1 396 ? 15.450 -0.509 -14.082 1.00 91.81 396 VAL A N 1
ATOM 3056 C CA . VAL A 1 396 ? 14.133 -0.237 -14.653 1.00 91.81 396 VAL A CA 1
ATOM 3057 C C . VAL A 1 396 ? 13.065 -0.858 -13.758 1.00 91.81 396 VAL A C 1
ATOM 3059 O O . VAL A 1 396 ? 13.125 -2.044 -13.448 1.00 91.81 396 VAL A O 1
ATOM 3062 N N . GLY A 1 397 ? 12.093 -0.061 -13.329 1.00 89.94 397 GLY A N 1
ATOM 3063 C CA . GLY A 1 397 ? 11.033 -0.448 -12.408 1.00 89.94 397 GLY A CA 1
ATOM 3064 C C . GLY A 1 397 ? 9.701 -0.578 -13.131 1.00 89.94 397 GLY A C 1
ATOM 3065 O O . GLY A 1 397 ? 9.290 0.310 -13.869 1.00 89.94 397 GLY A O 1
ATOM 3066 N N . CYS A 1 398 ? 8.991 -1.671 -12.905 1.00 90.12 398 CYS A N 1
ATOM 3067 C CA . CYS A 1 398 ? 7.641 -1.880 -13.414 1.00 90.12 398 CYS A CA 1
ATOM 3068 C C . CYS A 1 398 ? 6.766 -2.509 -12.325 1.00 90.12 398 CYS A C 1
ATOM 3070 O O . CYS A 1 398 ? 7.268 -2.950 -11.297 1.00 90.12 398 CYS A O 1
ATOM 3072 N N . LEU A 1 399 ? 5.449 -2.517 -12.508 1.00 88.19 399 LEU A N 1
ATOM 3073 C CA . LEU A 1 399 ? 4.507 -3.033 -11.513 1.00 88.19 399 LEU A CA 1
ATOM 3074 C C . LEU A 1 399 ? 3.873 -4.318 -12.036 1.00 88.19 399 LEU A C 1
ATOM 3076 O O . LEU A 1 399 ? 3.196 -4.257 -13.061 1.00 88.19 399 LEU A O 1
ATOM 3080 N N . ARG A 1 400 ? 4.051 -5.450 -11.342 1.00 88.56 400 ARG A N 1
ATOM 3081 C CA . ARG A 1 400 ? 3.315 -6.684 -11.657 1.00 88.56 400 ARG A CA 1
ATOM 3082 C C . ARG A 1 400 ? 1.881 -6.579 -11.153 1.00 88.56 400 ARG A C 1
ATOM 3084 O O . ARG A 1 400 ? 1.648 -6.252 -9.989 1.00 88.56 400 ARG A O 1
ATOM 3091 N N . LEU A 1 401 ? 0.950 -6.908 -12.035 1.00 81.56 401 LEU A N 1
ATOM 3092 C CA . LEU A 1 401 ? -0.486 -6.927 -11.820 1.00 81.56 401 LEU A CA 1
ATOM 3093 C C . LEU A 1 401 ? -1.007 -8.365 -11.752 1.00 81.56 401 LEU A C 1
ATOM 3095 O O . LEU A 1 401 ? -0.368 -9.286 -12.275 1.00 81.56 401 LEU A O 1
ATOM 3099 N N . PRO A 1 402 ? -2.185 -8.563 -11.142 1.00 76.44 402 PRO A N 1
ATOM 3100 C CA . PRO A 1 402 ? -2.972 -9.771 -11.343 1.00 76.44 402 PRO A CA 1
ATOM 3101 C C . PRO A 1 402 ? -3.096 -10.114 -12.835 1.00 76.44 402 PRO A C 1
ATOM 3103 O O . PRO A 1 402 ? -3.243 -9.230 -13.679 1.00 76.44 402 PRO A O 1
ATOM 3106 N N . ASP A 1 403 ? -3.009 -11.405 -13.156 1.00 77.44 403 ASP A N 1
ATOM 3107 C CA . ASP A 1 403 ? -3.187 -11.973 -14.503 1.00 77.44 403 ASP A CA 1
ATOM 3108 C C . ASP A 1 403 ? -2.157 -11.600 -15.587 1.00 77.44 403 ASP A C 1
ATOM 3110 O O . ASP A 1 403 ? -2.304 -12.024 -16.740 1.00 77.44 403 ASP A O 1
ATOM 3114 N N . ASP A 1 404 ? -1.085 -10.876 -15.249 1.00 78.69 404 ASP A N 1
ATOM 3115 C CA . ASP A 1 404 ? -0.031 -10.503 -16.210 1.00 78.69 404 ASP A CA 1
ATOM 3116 C C . ASP A 1 404 ? 0.662 -11.701 -16.883 1.00 78.69 404 ASP A C 1
ATOM 3118 O O . ASP A 1 404 ? 1.258 -11.551 -17.954 1.00 78.69 404 ASP A O 1
ATOM 3122 N N . GLY A 1 405 ? 0.579 -12.885 -16.269 1.00 85.75 405 GLY A N 1
ATOM 3123 C CA . GLY A 1 405 ? 1.348 -14.060 -16.664 1.00 85.75 405 GLY A CA 1
ATOM 3124 C C . GLY A 1 405 ? 2.851 -13.839 -16.489 1.00 85.75 405 GLY A C 1
ATOM 3125 O O . GLY A 1 405 ? 3.289 -13.108 -15.594 1.00 85.75 405 GLY A O 1
ATOM 3126 N N . ASP A 1 406 ? 3.634 -14.478 -17.353 1.00 91.25 406 ASP A N 1
ATOM 3127 C CA . ASP A 1 406 ? 5.092 -14.387 -17.339 1.00 91.25 406 ASP A CA 1
ATOM 3128 C C . ASP A 1 406 ? 5.569 -13.072 -17.964 1.00 91.25 406 ASP A C 1
ATOM 3130 O O . ASP A 1 406 ? 5.038 -12.611 -18.979 1.00 91.25 406 ASP A O 1
ATOM 3134 N N . LEU A 1 407 ? 6.615 -12.482 -17.381 1.00 95.00 407 LEU A N 1
ATOM 3135 C CA . LEU A 1 407 ? 7.317 -11.361 -18.003 1.00 95.00 407 LEU A CA 1
ATOM 3136 C C . LEU A 1 407 ? 8.318 -11.912 -19.009 1.00 95.00 407 LEU A C 1
ATOM 3138 O O . LEU A 1 407 ? 9.214 -12.668 -18.637 1.00 95.00 407 LEU A O 1
ATOM 3142 N N . THR A 1 408 ? 8.205 -11.480 -20.259 1.00 96.56 408 THR A N 1
ATOM 3143 C CA . THR A 1 408 ? 9.213 -11.723 -21.290 1.00 96.56 408 THR A CA 1
ATOM 3144 C C . THR A 1 408 ? 10.003 -10.446 -21.545 1.00 96.56 408 THR A C 1
ATOM 3146 O O . THR A 1 408 ? 9.431 -9.383 -21.793 1.00 96.56 408 THR A O 1
ATOM 3149 N N . VAL A 1 409 ? 11.325 -10.567 -21.494 1.00 97.00 409 VAL A N 1
ATOM 3150 C CA . VAL A 1 409 ? 12.313 -9.512 -21.705 1.00 97.00 409 VAL A CA 1
ATOM 3151 C C . VAL A 1 409 ? 13.103 -9.851 -22.964 1.00 97.00 409 VAL A C 1
ATOM 3153 O O . VAL A 1 409 ? 13.722 -10.911 -23.033 1.00 97.00 409 VAL A O 1
ATOM 3156 N N . GLN A 1 410 ? 13.080 -8.977 -23.964 1.00 97.31 410 GLN A N 1
ATOM 3157 C CA . GLN A 1 410 ? 13.935 -9.062 -25.146 1.00 97.31 410 GLN A CA 1
ATOM 3158 C C . GLN A 1 410 ? 15.051 -8.024 -25.029 1.00 97.31 410 GLN A C 1
ATOM 3160 O O . GLN A 1 410 ? 14.784 -6.849 -24.767 1.00 97.31 410 GLN A O 1
ATOM 3165 N N . LEU A 1 411 ? 16.288 -8.472 -25.210 1.00 96.69 411 LEU A N 1
ATOM 3166 C CA . LEU A 1 411 ? 17.504 -7.687 -25.051 1.00 96.69 411 LEU A CA 1
ATOM 3167 C C . LEU A 1 411 ? 18.222 -7.553 -26.399 1.00 96.69 411 LEU A C 1
ATOM 3169 O O . LEU A 1 411 ? 18.257 -8.526 -27.153 1.00 96.69 411 LEU A O 1
ATOM 3173 N N . PRO A 1 412 ? 18.842 -6.400 -26.695 1.00 95.44 412 PRO A N 1
ATOM 3174 C CA . PRO A 1 412 ? 19.796 -6.307 -27.793 1.00 95.44 412 PRO A CA 1
ATOM 3175 C C . PRO A 1 412 ? 21.028 -7.205 -27.554 1.00 95.44 412 PRO A C 1
ATOM 3177 O O . PRO A 1 412 ? 21.305 -7.583 -26.406 1.00 95.44 412 PRO A O 1
ATOM 3180 N N . PRO A 1 413 ? 21.792 -7.548 -28.606 1.00 94.25 413 PRO A N 1
ATOM 3181 C CA . PRO A 1 413 ? 23.038 -8.297 -28.467 1.00 94.25 413 PRO A CA 1
ATOM 3182 C C . PRO A 1 413 ? 24.022 -7.626 -27.502 1.00 94.25 413 PRO A C 1
ATOM 3184 O O . PRO A 1 413 ? 24.154 -6.405 -27.461 1.00 94.25 413 PRO A O 1
ATOM 3187 N N . GLY A 1 414 ? 24.714 -8.437 -26.700 1.00 92.88 414 GLY A N 1
ATOM 3188 C CA . GLY A 1 414 ? 25.670 -7.931 -25.714 1.00 92.88 414 GLY A CA 1
ATOM 3189 C C . GLY A 1 414 ? 25.032 -7.347 -24.450 1.00 92.88 414 GLY A C 1
ATOM 3190 O O . GLY A 1 414 ? 25.720 -6.674 -23.692 1.00 92.88 414 GLY A O 1
ATOM 3191 N N . TRP A 1 415 ? 23.753 -7.614 -24.174 1.00 95.06 415 TRP A N 1
ATOM 3192 C CA . TRP A 1 415 ? 23.105 -7.226 -22.918 1.00 95.06 415 TRP A CA 1
ATOM 3193 C C . TRP A 1 415 ? 22.640 -8.429 -22.095 1.00 95.06 415 TRP A C 1
ATOM 3195 O O . TRP A 1 415 ? 22.244 -9.474 -22.611 1.00 95.06 415 TRP A O 1
ATOM 3205 N N . THR A 1 416 ? 22.632 -8.250 -20.776 1.00 95.75 416 THR A N 1
ATOM 3206 C CA . THR A 1 416 ? 22.092 -9.196 -19.794 1.00 95.75 416 THR A CA 1
ATOM 3207 C C . THR A 1 416 ? 21.086 -8.502 -18.887 1.00 95.75 416 THR A C 1
ATOM 3209 O O . THR A 1 416 ? 21.155 -7.292 -18.670 1.00 95.75 416 THR A O 1
ATOM 3212 N N . VAL A 1 417 ? 20.151 -9.275 -18.335 1.00 96.75 417 VAL A N 1
ATOM 3213 C CA . VAL A 1 417 ? 19.147 -8.777 -17.392 1.00 96.75 417 VAL A CA 1
ATOM 3214 C C . VAL A 1 417 ? 19.113 -9.638 -16.141 1.00 96.75 417 VAL A C 1
ATOM 3216 O O . VAL A 1 417 ? 19.126 -10.867 -16.211 1.00 96.75 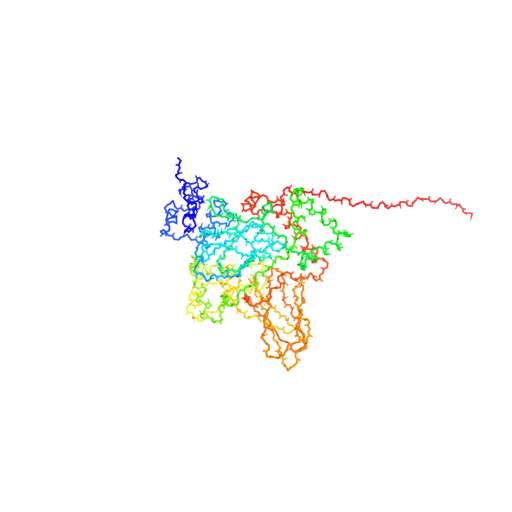417 VAL A O 1
ATOM 3219 N N . ASP A 1 418 ? 19.041 -8.974 -14.996 1.00 96.25 418 ASP A N 1
ATOM 3220 C CA . ASP A 1 418 ? 18.713 -9.574 -13.711 1.00 96.25 418 ASP A CA 1
ATOM 3221 C C . ASP A 1 418 ? 17.345 -9.052 -13.268 1.00 96.25 418 ASP A C 1
ATOM 3223 O O . ASP A 1 418 ? 17.134 -7.840 -13.218 1.00 96.25 418 ASP A O 1
ATOM 3227 N N . VAL A 1 419 ? 16.405 -9.953 -12.990 1.00 96.56 419 VAL A N 1
ATOM 3228 C CA . VAL A 1 419 ? 15.026 -9.586 -12.647 1.00 96.56 419 VAL A CA 1
ATOM 3229 C C . VAL A 1 419 ? 14.779 -9.867 -11.175 1.00 96.56 419 VAL A C 1
ATOM 3231 O O . VAL A 1 419 ? 15.061 -10.960 -10.688 1.00 96.56 419 VAL A O 1
ATOM 3234 N N . ARG A 1 420 ? 14.236 -8.882 -10.462 1.00 96.06 420 ARG A N 1
ATOM 3235 C CA . ARG A 1 420 ? 14.050 -8.918 -9.011 1.00 96.06 420 ARG A CA 1
ATOM 3236 C C . ARG A 1 420 ? 12.627 -8.534 -8.626 1.00 96.06 420 ARG A C 1
ATOM 3238 O O . ARG A 1 420 ? 12.042 -7.623 -9.210 1.00 96.06 420 ARG A O 1
ATOM 3245 N N . MET A 1 421 ? 12.090 -9.205 -7.612 1.00 95.56 421 MET A N 1
ATOM 3246 C CA . MET A 1 421 ? 10.945 -8.713 -6.848 1.00 95.56 421 MET A CA 1
ATOM 3247 C C . MET A 1 421 ? 11.438 -7.608 -5.931 1.00 95.56 421 MET A C 1
ATOM 3249 O O . MET A 1 421 ? 12.395 -7.827 -5.186 1.00 95.56 421 MET A O 1
ATOM 3253 N N . GLY A 1 422 ? 10.797 -6.447 -5.980 1.00 94.00 422 GLY A N 1
ATOM 3254 C CA . GLY A 1 422 ? 11.160 -5.342 -5.112 1.00 94.00 422 GLY A CA 1
ATOM 3255 C C . GLY A 1 422 ? 11.210 -3.999 -5.806 1.00 94.00 422 GLY A C 1
ATOM 3256 O O . GLY A 1 422 ? 11.260 -3.890 -7.033 1.00 94.00 422 GLY A O 1
ATOM 3257 N N . PHE A 1 423 ? 11.228 -2.975 -4.969 1.00 91.56 423 PHE A N 1
ATOM 3258 C CA . PHE A 1 423 ? 11.386 -1.588 -5.354 1.00 91.56 423 PHE A CA 1
ATOM 3259 C C . PHE A 1 423 ? 12.866 -1.213 -5.311 1.00 91.56 423 PHE A C 1
ATOM 3261 O O . PHE A 1 423 ? 13.504 -1.371 -4.275 1.00 91.56 423 PHE A O 1
ATOM 3268 N N . ASP A 1 424 ? 13.390 -0.664 -6.402 1.00 90.69 424 ASP A N 1
ATOM 3269 C CA . ASP A 1 424 ? 14.691 0.002 -6.435 1.00 90.69 424 ASP A CA 1
ATOM 3270 C C . ASP A 1 424 ? 14.466 1.518 -6.587 1.00 90.69 424 ASP A C 1
ATOM 3272 O O . ASP A 1 424 ? 13.884 1.942 -7.588 1.00 90.69 424 ASP A O 1
ATOM 3276 N N . PRO A 1 425 ? 14.881 2.354 -5.614 1.00 87.31 425 PRO A N 1
ATOM 3277 C CA . PRO A 1 425 ? 14.681 3.802 -5.675 1.00 87.31 425 PRO A CA 1
ATOM 3278 C C . PRO A 1 425 ? 15.397 4.455 -6.856 1.00 87.31 425 PRO A C 1
ATOM 3280 O O . PRO A 1 425 ? 14.958 5.516 -7.299 1.00 87.31 425 PRO A O 1
ATOM 3283 N N . ASP A 1 426 ? 16.464 3.823 -7.350 1.00 86.81 426 ASP A N 1
ATOM 3284 C CA . ASP A 1 426 ? 17.278 4.319 -8.455 1.00 86.81 426 ASP A CA 1
ATOM 3285 C C . ASP A 1 426 ? 16.736 3.830 -9.817 1.00 86.81 426 ASP A C 1
ATOM 3287 O O . ASP A 1 426 ? 17.234 4.236 -10.867 1.00 86.81 426 ASP A O 1
ATOM 3291 N N . ALA A 1 427 ? 15.702 2.977 -9.827 1.00 88.94 427 ALA A N 1
ATOM 3292 C CA . ALA A 1 427 ? 15.107 2.485 -11.059 1.00 88.94 427 ALA A CA 1
ATOM 3293 C C . ALA A 1 427 ? 14.258 3.545 -11.768 1.00 88.94 427 ALA A C 1
ATOM 3295 O O . ALA A 1 427 ? 13.472 4.274 -11.155 1.00 88.94 427 ALA A O 1
ATOM 3296 N N . MET A 1 428 ? 14.376 3.573 -13.094 1.00 86.94 428 MET A N 1
ATOM 3297 C CA . MET A 1 428 ? 13.482 4.324 -13.964 1.00 86.94 428 MET A CA 1
ATOM 3298 C C . MET A 1 428 ? 12.096 3.677 -13.948 1.00 86.94 428 MET A C 1
ATOM 3300 O O . MET A 1 428 ? 11.941 2.520 -14.332 1.00 86.94 428 MET A O 1
ATOM 3304 N N . GLU A 1 429 ? 11.093 4.410 -13.481 1.00 84.31 429 GLU A N 1
ATOM 3305 C CA . GLU A 1 429 ? 9.726 3.918 -13.337 1.00 84.31 429 GLU A CA 1
ATOM 3306 C C . GLU A 1 429 ? 8.997 3.896 -14.686 1.00 84.31 429 GLU A C 1
ATOM 3308 O O . GLU A 1 429 ? 8.794 4.934 -15.302 1.00 84.31 429 GLU A O 1
ATOM 3313 N N . LEU A 1 430 ? 8.570 2.711 -15.122 1.00 82.62 430 LEU A N 1
ATOM 3314 C CA . LEU A 1 430 ? 7.866 2.480 -16.388 1.00 82.62 430 LEU A CA 1
ATOM 3315 C C . LEU A 1 430 ? 6.351 2.325 -16.223 1.00 82.62 430 LEU A C 1
ATOM 3317 O O . LEU A 1 430 ? 5.691 1.724 -17.069 1.00 82.62 430 LEU A O 1
ATOM 3321 N N . ILE A 1 431 ? 5.776 2.748 -15.097 1.00 67.94 431 ILE A N 1
ATOM 3322 C CA . ILE A 1 431 ? 4.374 2.437 -14.772 1.00 67.94 431 ILE A CA 1
ATOM 3323 C C . ILE A 1 431 ? 3.398 3.017 -15.817 1.00 67.94 431 ILE A C 1
ATOM 3325 O O . ILE A 1 431 ? 2.394 2.374 -16.129 1.00 67.94 431 ILE A O 1
ATOM 3329 N N . THR A 1 432 ? 3.714 4.169 -16.410 1.00 63.75 432 THR A N 1
ATOM 3330 C CA . THR A 1 432 ? 2.857 4.912 -17.355 1.00 63.75 432 THR A CA 1
ATOM 3331 C C . THR A 1 432 ? 3.080 4.583 -18.827 1.00 63.75 432 THR A C 1
ATOM 3333 O O . THR A 1 432 ? 2.346 5.072 -19.674 1.00 63.75 432 THR A O 1
ATOM 3336 N N . ASP A 1 433 ? 4.055 3.743 -19.163 1.00 67.56 433 ASP A N 1
ATOM 3337 C CA . ASP A 1 433 ? 4.550 3.660 -20.545 1.00 67.56 433 ASP A CA 1
ATOM 3338 C C . ASP A 1 433 ? 4.136 2.349 -21.250 1.00 67.56 433 ASP A C 1
ATOM 3340 O O . ASP A 1 433 ? 4.550 2.041 -22.371 1.00 67.56 433 ASP A O 1
ATOM 3344 N N . TRP A 1 434 ? 3.301 1.543 -20.587 1.00 76.88 434 TRP A N 1
ATOM 3345 C CA . TRP A 1 434 ? 2.830 0.260 -21.102 1.00 76.88 434 TRP A CA 1
ATOM 3346 C C . TRP A 1 434 ? 1.770 0.434 -22.186 1.00 76.88 434 TRP A C 1
ATOM 3348 O O . TRP A 1 434 ? 0.697 0.987 -21.952 1.00 76.88 434 TRP A O 1
ATOM 3358 N N . VAL A 1 435 ? 2.020 -0.155 -23.355 1.00 77.31 435 VAL A N 1
ATOM 3359 C CA . VAL A 1 435 ? 1.075 -0.187 -24.471 1.00 77.31 435 VAL A CA 1
ATOM 3360 C C . VAL A 1 435 ? 0.384 -1.553 -24.573 1.00 77.31 435 VAL A C 1
ATOM 3362 O O . VAL A 1 435 ? 1.049 -2.585 -24.469 1.00 77.31 435 VAL A O 1
ATOM 3365 N N . PRO A 1 436 ? -0.938 -1.628 -24.802 1.00 79.38 436 PRO A N 1
ATOM 3366 C CA . PRO A 1 436 ? -1.628 -2.889 -25.026 1.00 79.38 436 PRO A CA 1
ATOM 3367 C C . PRO A 1 436 ? -1.086 -3.615 -26.260 1.00 79.38 436 PRO A C 1
ATOM 3369 O O . PRO A 1 436 ? -0.838 -3.004 -27.300 1.00 79.38 436 PRO A O 1
ATOM 3372 N N . VAL A 1 437 ? -0.940 -4.938 -26.173 1.00 81.25 437 VAL A N 1
ATOM 3373 C CA . VAL A 1 437 ? -0.428 -5.762 -27.288 1.00 81.25 437 VAL A CA 1
ATOM 3374 C C . VAL A 1 437 ? -1.466 -6.015 -28.383 1.00 81.25 437 VAL A C 1
ATOM 3376 O O . VAL A 1 437 ? -1.109 -6.455 -29.472 1.00 81.25 437 VAL A O 1
ATOM 3379 N N . SER A 1 438 ? -2.751 -5.765 -28.110 1.00 79.06 438 SER A N 1
ATOM 3380 C CA . SER A 1 438 ? -3.839 -5.982 -29.064 1.00 79.06 438 SER A CA 1
ATOM 3381 C C . SER A 1 438 ? -4.938 -4.923 -28.942 1.00 79.06 438 SER A C 1
ATOM 3383 O O . SER A 1 438 ? -5.100 -4.320 -27.876 1.00 79.06 438 SER A O 1
ATOM 3385 N N . PRO A 1 439 ? -5.756 -4.728 -29.995 1.00 75.12 439 PRO A N 1
ATOM 3386 C CA . PRO A 1 439 ? -6.919 -3.853 -29.921 1.00 75.12 439 PRO A CA 1
ATOM 3387 C C . PRO A 1 439 ? -7.877 -4.253 -28.785 1.00 75.12 439 PRO A C 1
ATOM 3389 O O . PRO A 1 439 ? -8.341 -3.400 -28.038 1.00 75.12 439 PRO A O 1
ATOM 3392 N N . GLN A 1 440 ? -8.154 -5.546 -28.599 1.00 77.94 440 GLN A N 1
ATOM 3393 C CA . GLN A 1 440 ? -9.051 -6.006 -27.532 1.00 77.94 440 GLN A CA 1
ATOM 3394 C C . GLN A 1 440 ? -8.512 -5.660 -26.136 1.00 77.94 440 GLN A C 1
ATOM 3396 O O . GLN A 1 440 ? -9.270 -5.191 -25.287 1.00 77.94 440 GLN A O 1
ATOM 3401 N N . ALA A 1 441 ? -7.207 -5.844 -25.910 1.00 73.06 441 ALA A N 1
ATOM 3402 C CA . ALA A 1 441 ? -6.559 -5.433 -24.669 1.00 73.06 441 ALA A CA 1
ATOM 3403 C C . ALA A 1 441 ? -6.656 -3.911 -24.475 1.00 73.06 441 ALA A C 1
ATOM 3405 O O . ALA A 1 441 ? -6.984 -3.455 -23.382 1.00 73.06 441 ALA A O 1
ATOM 3406 N N . ALA A 1 442 ? -6.461 -3.131 -25.544 1.00 69.81 442 ALA A N 1
ATOM 3407 C CA . ALA A 1 442 ? -6.622 -1.682 -25.502 1.00 69.81 442 ALA A CA 1
ATOM 3408 C C . ALA A 1 442 ? -8.047 -1.265 -25.129 1.00 69.81 442 ALA A C 1
ATOM 3410 O O . ALA A 1 442 ? -8.222 -0.415 -24.260 1.00 69.81 442 ALA A O 1
ATOM 3411 N N . ARG A 1 443 ? -9.067 -1.911 -25.703 1.00 69.19 443 ARG A N 1
ATOM 3412 C CA . ARG A 1 443 ? -10.469 -1.670 -25.343 1.00 69.19 443 ARG A CA 1
ATOM 3413 C C . ARG A 1 443 ? -10.736 -1.963 -23.867 1.00 69.19 443 ARG A C 1
ATOM 3415 O O . ARG A 1 443 ? -11.332 -1.135 -23.193 1.00 69.19 443 ARG A O 1
ATOM 3422 N N . ALA A 1 444 ? -10.235 -3.081 -23.343 1.00 73.06 444 ALA A N 1
ATOM 3423 C CA . ALA A 1 444 ? -10.394 -3.425 -21.930 1.00 73.06 444 ALA A CA 1
ATOM 3424 C C . ALA A 1 444 ? -9.682 -2.441 -20.981 1.00 73.06 444 ALA A C 1
ATOM 3426 O O . ALA A 1 444 ? -10.140 -2.223 -19.859 1.00 73.06 444 ALA A O 1
ATOM 3427 N N . VAL A 1 445 ? -8.556 -1.854 -21.400 1.00 69.81 445 VAL A N 1
ATOM 3428 C CA . VAL A 1 445 ? -7.883 -0.778 -20.651 1.00 69.81 445 VAL A CA 1
ATOM 3429 C C . VAL A 1 445 ? -8.715 0.502 -20.699 1.00 69.81 445 VAL A C 1
ATOM 3431 O O . VAL A 1 445 ? -8.980 1.092 -19.655 1.00 69.81 445 VAL A O 1
ATOM 3434 N N . VAL A 1 446 ? -9.185 0.897 -21.884 1.00 69.25 446 VAL A N 1
ATOM 3435 C CA . VAL A 1 446 ? -10.030 2.082 -22.082 1.00 69.25 446 VAL A CA 1
ATOM 3436 C C . VAL A 1 446 ? -11.317 1.994 -21.270 1.00 69.25 446 VAL A C 1
ATOM 3438 O O . VAL A 1 446 ? -11.621 2.928 -20.537 1.00 69.25 446 VAL A O 1
ATOM 3441 N N . ASP A 1 447 ? -12.051 0.886 -21.355 1.00 70.81 447 ASP A N 1
ATOM 3442 C CA . ASP A 1 447 ? -13.314 0.711 -20.633 1.00 70.81 447 ASP A CA 1
ATOM 3443 C C . ASP A 1 447 ? -13.085 0.806 -19.114 1.00 70.81 447 ASP A C 1
ATOM 3445 O O . ASP A 1 447 ? -13.849 1.471 -18.411 1.00 70.81 447 ASP A O 1
ATOM 3449 N N . ARG A 1 448 ? -11.972 0.252 -18.607 1.00 70.69 448 ARG A N 1
ATOM 3450 C CA . ARG A 1 448 ? -11.562 0.402 -17.201 1.00 70.69 448 ARG A CA 1
ATOM 3451 C C . ARG A 1 448 ? -11.214 1.842 -16.831 1.00 70.69 448 ARG A C 1
ATOM 3453 O O . ARG A 1 448 ? -11.604 2.284 -15.752 1.00 70.69 448 ARG A O 1
ATOM 3460 N N . VAL A 1 449 ? -10.508 2.578 -17.690 1.00 70.12 449 VAL A N 1
ATOM 3461 C CA . VAL A 1 449 ? -10.152 3.990 -17.455 1.00 70.12 449 VAL A CA 1
ATOM 3462 C C . VAL A 1 449 ? -11.384 4.893 -17.513 1.00 70.12 449 VAL A C 1
ATOM 3464 O O . VAL A 1 449 ? -11.543 5.755 -16.658 1.00 70.12 449 VAL A O 1
ATOM 3467 N N . VAL A 1 450 ? -12.295 4.680 -18.462 1.00 67.69 450 VAL A N 1
ATOM 3468 C CA . VAL A 1 450 ? -13.552 5.436 -18.564 1.00 67.69 450 VAL A CA 1
ATOM 3469 C C . VAL A 1 450 ? -14.453 5.152 -17.365 1.00 67.69 450 VAL A C 1
ATOM 3471 O O . VAL A 1 450 ? -15.005 6.089 -16.796 1.00 67.69 450 VAL A O 1
ATOM 3474 N N . CYS A 1 451 ? -14.561 3.891 -16.938 1.00 69.81 451 CYS A N 1
ATOM 3475 C CA . CYS A 1 451 ? -15.258 3.532 -15.702 1.00 69.81 451 CYS A CA 1
ATOM 3476 C C . CYS A 1 451 ? -14.614 4.224 -14.490 1.00 69.81 451 CYS A C 1
ATOM 3478 O O . CYS A 1 451 ? -15.300 4.849 -13.683 1.00 69.81 451 CYS A O 1
ATOM 3480 N N . SER A 1 452 ? -13.279 4.207 -14.433 1.00 68.06 452 SER A N 1
ATOM 3481 C CA . SER A 1 452 ? -12.495 4.882 -13.399 1.00 68.06 452 SER A CA 1
ATOM 3482 C C . SER A 1 452 ? -12.775 6.393 -13.355 1.00 68.06 452 SER A C 1
ATOM 3484 O O . SER A 1 452 ? -13.010 6.948 -12.289 1.00 68.06 452 SER A O 1
ATOM 3486 N N . LEU A 1 453 ? -12.807 7.055 -14.513 1.00 67.50 453 LEU A N 1
ATOM 3487 C CA . LEU A 1 453 ? -13.157 8.471 -14.657 1.00 67.50 453 LEU A CA 1
ATOM 3488 C C . LEU A 1 453 ? -14.599 8.761 -14.259 1.00 67.50 453 LEU A C 1
ATOM 3490 O O . LEU A 1 453 ? -14.830 9.683 -13.485 1.00 67.50 453 LEU A O 1
ATOM 3494 N N . GLY A 1 454 ? -15.560 7.969 -14.730 1.00 65.25 454 GLY A N 1
ATOM 3495 C CA . GLY A 1 454 ? -16.964 8.138 -14.360 1.00 65.25 454 GLY A CA 1
ATOM 3496 C C . GLY A 1 454 ? -17.168 8.073 -12.847 1.00 65.25 454 GLY A C 1
ATOM 3497 O O . GLY A 1 454 ? -17.869 8.907 -12.284 1.00 65.25 454 GLY A O 1
ATOM 3498 N N . LEU A 1 455 ? -16.483 7.146 -12.177 1.00 65.56 455 LEU A N 1
ATOM 3499 C CA . LEU A 1 455 ? -16.513 7.039 -10.723 1.00 65.56 455 LEU A CA 1
ATOM 3500 C C . LEU A 1 455 ? -15.748 8.189 -10.049 1.00 65.56 455 LEU A C 1
ATOM 3502 O O . LEU A 1 455 ? -16.300 8.862 -9.191 1.00 65.56 455 LEU A O 1
ATOM 3506 N N . ALA A 1 456 ? -14.518 8.507 -10.453 1.00 65.81 456 ALA A N 1
ATOM 3507 C CA . ALA A 1 456 ? -13.769 9.609 -9.839 1.00 65.81 456 ALA A CA 1
ATOM 3508 C C . ALA A 1 456 ? -14.492 10.959 -9.941 1.00 65.81 456 ALA A C 1
ATOM 3510 O O . ALA A 1 456 ? -14.464 11.743 -8.995 1.00 65.81 456 ALA A O 1
ATOM 3511 N N . VAL A 1 457 ? -15.168 11.217 -11.064 1.00 63.62 457 VAL A N 1
ATOM 3512 C CA . VAL A 1 457 ? -15.862 12.485 -11.280 1.00 63.62 457 VAL A CA 1
ATOM 3513 C C . VAL A 1 457 ? -17.299 12.475 -10.753 1.00 63.62 457 VAL A C 1
ATOM 3515 O O . VAL A 1 457 ? -17.795 13.519 -10.332 1.00 63.62 457 VAL A O 1
ATOM 3518 N N . GLY A 1 458 ? -17.991 11.336 -10.786 1.00 57.53 458 GLY A N 1
ATOM 3519 C CA . GLY A 1 458 ? -19.393 11.222 -10.378 1.00 57.53 458 GLY A CA 1
ATOM 3520 C C . GLY A 1 458 ? -19.598 11.102 -8.870 1.00 57.53 458 GLY A C 1
ATOM 3521 O O . GLY A 1 458 ? -20.677 11.413 -8.376 1.00 57.53 458 GLY A O 1
ATOM 3522 N N . VAL A 1 459 ? -18.571 10.688 -8.132 1.00 62.09 459 VAL A N 1
ATOM 3523 C CA . VAL A 1 459 ? -18.717 10.258 -6.742 1.00 62.09 459 VAL A CA 1
ATOM 3524 C C . VAL A 1 459 ? -18.507 11.442 -5.786 1.00 62.09 459 VAL A C 1
ATOM 3526 O O . VAL A 1 459 ? -17.447 12.073 -5.739 1.00 62.09 459 VAL A O 1
ATOM 3529 N N . SER A 1 460 ? -19.550 11.774 -5.022 1.00 68.06 460 SER A N 1
ATOM 3530 C CA . SER A 1 460 ? -19.452 12.661 -3.861 1.00 68.06 460 SER A CA 1
ATOM 3531 C C . SER A 1 460 ? -18.749 11.953 -2.699 1.00 68.06 460 SER A C 1
ATOM 3533 O O . SER A 1 460 ? -18.626 10.732 -2.669 1.00 68.06 460 SER A O 1
ATOM 3535 N N . GLU A 1 461 ? -18.325 12.690 -1.675 1.00 66.25 461 GLU A N 1
ATOM 3536 C CA . GLU A 1 461 ? -17.771 12.046 -0.478 1.00 66.25 461 GLU A CA 1
ATOM 3537 C C . GLU A 1 461 ? -18.779 11.094 0.194 1.00 66.25 461 GLU A C 1
ATOM 3539 O O . GLU A 1 461 ? -18.400 10.041 0.707 1.00 66.25 461 GLU A O 1
ATOM 3544 N N . SER A 1 462 ? -20.072 11.427 0.133 1.00 70.81 462 SER A N 1
ATOM 3545 C CA . SER A 1 462 ? -21.140 10.553 0.632 1.00 70.81 462 SER A CA 1
ATOM 3546 C C . SER A 1 462 ? -21.212 9.244 -0.157 1.00 70.81 462 SER A C 1
ATOM 3548 O O . SER A 1 462 ? -21.380 8.184 0.441 1.00 70.81 462 SER A O 1
ATOM 3550 N N . ASP A 1 463 ? -20.999 9.300 -1.472 1.00 67.00 463 ASP A N 1
ATOM 3551 C CA . ASP A 1 463 ? -20.970 8.115 -2.331 1.00 67.00 463 ASP A CA 1
ATOM 3552 C C . ASP A 1 463 ? -19.733 7.245 -2.047 1.00 67.00 463 ASP A C 1
ATOM 3554 O O . ASP A 1 463 ? -19.855 6.023 -1.979 1.00 67.00 463 ASP A O 1
ATOM 3558 N N . LEU A 1 464 ? -18.557 7.847 -1.789 1.00 64.19 464 LEU A N 1
ATOM 3559 C CA . LEU A 1 464 ? -17.368 7.092 -1.352 1.00 64.19 464 LEU A CA 1
ATOM 3560 C C . LEU A 1 464 ? -17.635 6.371 -0.025 1.00 64.19 464 LEU A C 1
ATOM 3562 O O . LEU A 1 464 ? -17.289 5.199 0.115 1.00 64.19 464 LEU A O 1
ATOM 3566 N N . ARG A 1 465 ? -18.264 7.050 0.943 1.00 68.25 465 ARG A N 1
ATOM 3567 C CA . ARG A 1 465 ? -18.619 6.445 2.238 1.00 68.25 465 ARG A CA 1
ATOM 3568 C C . ARG A 1 465 ? -19.606 5.294 2.066 1.00 68.25 465 ARG A C 1
ATOM 3570 O O . ARG A 1 465 ? -19.418 4.243 2.667 1.00 68.25 465 ARG A O 1
ATOM 3577 N N . TRP A 1 466 ? -20.624 5.467 1.226 1.00 69.88 466 TRP A N 1
ATOM 3578 C CA . TRP A 1 466 ? -21.597 4.412 0.948 1.00 69.88 466 TRP A CA 1
ATOM 3579 C C . TRP A 1 466 ? -20.953 3.193 0.274 1.00 69.88 466 TRP A C 1
ATOM 3581 O O . TRP A 1 466 ? -21.202 2.063 0.691 1.00 69.88 466 TRP A O 1
ATOM 3591 N N . ALA A 1 467 ? -20.071 3.409 -0.705 1.00 63.53 467 ALA A N 1
ATOM 3592 C CA . ALA A 1 467 ? -19.334 2.333 -1.364 1.00 63.53 467 ALA A CA 1
ATOM 3593 C C . ALA A 1 467 ? -18.411 1.576 -0.391 1.00 63.53 467 ALA A C 1
ATOM 3595 O O . ALA A 1 467 ? -18.310 0.353 -0.451 1.00 63.53 467 ALA A O 1
ATOM 3596 N N . ALA A 1 468 ? -17.774 2.288 0.548 1.00 59.75 468 ALA A N 1
ATOM 3597 C CA . ALA A 1 468 ? -16.955 1.671 1.592 1.00 59.75 468 ALA A CA 1
ATOM 3598 C C . ALA A 1 468 ? -17.769 0.757 2.524 1.00 59.75 468 ALA A C 1
ATOM 3600 O O . ALA A 1 468 ? -17.265 -0.269 2.972 1.00 59.75 468 ALA A O 1
ATOM 3601 N N . LEU A 1 469 ? -19.015 1.134 2.823 1.00 69.38 469 LEU A N 1
ATOM 3602 C CA . LEU A 1 469 ? -19.902 0.390 3.720 1.00 69.38 469 LEU A CA 1
ATOM 3603 C C . LEU A 1 469 ? -20.483 -0.869 3.080 1.00 69.38 469 LEU A C 1
ATOM 3605 O O . LEU A 1 469 ? -20.654 -1.882 3.752 1.00 69.38 469 LEU A O 1
ATOM 3609 N N . THR A 1 470 ? -20.840 -0.791 1.803 1.00 71.69 470 THR A N 1
ATOM 3610 C CA . THR A 1 470 ? -21.564 -1.869 1.121 1.00 71.69 470 THR A CA 1
ATOM 3611 C C . THR A 1 470 ? -20.641 -2.840 0.397 1.00 71.69 470 THR A C 1
ATOM 3613 O O . THR A 1 470 ? -21.078 -3.932 0.041 1.00 71.69 470 THR A O 1
ATOM 3616 N N . GLY A 1 471 ? -19.383 -2.450 0.149 1.00 58.12 471 GLY A N 1
ATOM 3617 C CA . GLY A 1 471 ? -18.480 -3.173 -0.753 1.00 58.12 471 GLY A CA 1
ATOM 3618 C C . GLY A 1 471 ? -18.960 -3.171 -2.209 1.00 58.12 471 GLY A C 1
ATOM 3619 O O . GLY A 1 471 ? -18.296 -3.726 -3.083 1.00 58.12 471 GLY A O 1
ATOM 3620 N N . ASP A 1 472 ? -20.100 -2.536 -2.473 1.00 60.47 472 ASP A N 1
ATOM 3621 C CA . ASP A 1 472 ? -20.676 -2.354 -3.782 1.00 60.47 472 ASP A CA 1
ATOM 3622 C C . ASP A 1 472 ? -20.276 -0.951 -4.222 1.00 60.47 472 ASP A C 1
ATOM 3624 O O . ASP A 1 472 ? -20.873 0.053 -3.838 1.00 60.47 472 ASP A O 1
ATOM 3628 N N . VAL A 1 473 ? -19.261 -0.858 -5.077 1.00 50.38 473 VAL A N 1
ATOM 3629 C CA . VAL A 1 473 ? -19.196 0.273 -6.005 1.00 50.38 473 VAL A CA 1
ATOM 3630 C C . VAL A 1 473 ? -20.180 -0.061 -7.118 1.00 50.38 473 VAL A C 1
ATOM 3632 O O . VAL A 1 473 ? -19.796 -0.203 -8.281 1.00 50.38 473 VAL A O 1
ATOM 3635 N N . GLY A 1 474 ? -21.451 -0.273 -6.760 1.00 45.50 474 GLY A N 1
ATOM 3636 C CA . GLY A 1 474 ? -22.503 -0.442 -7.744 1.00 45.50 474 GLY A CA 1
ATOM 3637 C C . GLY A 1 474 ? -22.344 0.732 -8.694 1.00 45.50 474 GLY A C 1
ATOM 3638 O O . GLY A 1 474 ? -22.004 1.820 -8.205 1.00 45.50 474 GLY A O 1
ATOM 3639 N N . PRO A 1 475 ? -22.475 0.546 -10.026 1.00 43.28 475 PRO A N 1
ATOM 3640 C CA . PRO A 1 475 ? -22.435 1.681 -10.926 1.00 43.28 475 PRO A CA 1
ATOM 3641 C C . PRO A 1 475 ? -23.395 2.667 -10.303 1.00 43.28 475 PRO A C 1
ATOM 3643 O O . PRO A 1 475 ? -24.578 2.352 -10.123 1.00 43.28 475 PRO A O 1
ATOM 3646 N N . ALA A 1 476 ? -22.845 3.785 -9.821 1.00 42.53 476 ALA A N 1
ATOM 3647 C CA . ALA A 1 476 ? -23.654 4.790 -9.187 1.00 42.53 476 ALA A CA 1
ATOM 3648 C C . ALA A 1 476 ? -24.828 5.003 -10.138 1.00 42.53 476 ALA A C 1
ATOM 3650 O O . ALA A 1 476 ? -24.705 4.819 -11.354 1.00 42.53 476 ALA A O 1
ATOM 3651 N N . ARG A 1 477 ? -25.975 5.420 -9.627 1.00 41.31 477 ARG A N 1
ATOM 3652 C CA . ARG A 1 477 ? -27.091 5.862 -10.468 1.00 41.31 477 ARG A CA 1
ATOM 3653 C C . ARG A 1 477 ? -26.713 6.978 -11.479 1.00 41.31 477 ARG A C 1
ATOM 3655 O O . ARG A 1 477 ? -27.605 7.575 -12.067 1.00 41.31 477 ARG A O 1
ATOM 3662 N N . CYS A 1 478 ? -25.428 7.274 -11.703 1.00 37.31 478 CYS A N 1
ATOM 3663 C CA . CYS A 1 478 ? -24.807 7.573 -12.993 1.00 37.31 478 CYS A CA 1
ATOM 3664 C C . CYS A 1 478 ? -25.358 6.698 -14.130 1.00 37.31 478 CYS A C 1
ATOM 3666 O O . CYS A 1 478 ? -24.737 5.746 -14.589 1.00 37.31 478 CYS A O 1
ATOM 3668 N N . VAL A 1 479 ? -26.546 7.100 -14.582 1.00 38.03 479 VAL A N 1
ATOM 3669 C CA . VAL A 1 479 ? -26.958 7.151 -15.978 1.00 38.03 479 VAL A CA 1
ATOM 3670 C C . VAL A 1 479 ? -26.578 5.878 -16.728 1.00 38.03 479 VAL A C 1
ATOM 3672 O O . VAL A 1 479 ? -25.509 5.775 -17.329 1.00 38.03 479 VAL A O 1
ATOM 3675 N N . ALA A 1 480 ? -27.525 4.939 -16.786 1.00 34.66 480 ALA A N 1
ATOM 3676 C CA . ALA A 1 480 ? -27.712 4.179 -18.010 1.00 34.66 480 ALA A CA 1
ATOM 3677 C C . ALA A 1 480 ? -27.848 5.210 -19.140 1.00 34.66 480 ALA A C 1
ATOM 3679 O O . ALA A 1 480 ? -28.937 5.698 -19.433 1.00 34.66 480 ALA A O 1
ATOM 3680 N N . ALA A 1 481 ? -26.715 5.636 -19.699 1.00 36.38 481 ALA A N 1
ATOM 3681 C CA . ALA A 1 481 ? -26.681 6.406 -20.915 1.00 36.38 481 ALA A CA 1
ATOM 3682 C C . ALA A 1 481 ? -27.345 5.474 -21.906 1.00 36.38 481 ALA A C 1
ATOM 3684 O O . ALA A 1 481 ? -26.804 4.401 -22.188 1.00 36.38 481 ALA A O 1
ATOM 3685 N N . ALA A 1 482 ? -28.565 5.831 -22.316 1.00 33.62 482 ALA A N 1
ATOM 3686 C CA . ALA A 1 482 ? -29.256 5.169 -23.399 1.00 33.62 482 ALA A CA 1
ATOM 3687 C C . ALA A 1 482 ? -28.202 4.906 -24.470 1.00 33.62 482 ALA A C 1
ATOM 3689 O O . ALA A 1 482 ? -27.560 5.846 -24.949 1.00 33.62 482 ALA A O 1
ATOM 3690 N N . ALA A 1 483 ? -27.930 3.626 -24.738 1.00 33.16 483 ALA A N 1
ATOM 3691 C CA . ALA A 1 483 ? -27.024 3.265 -25.806 1.00 33.16 483 ALA A CA 1
ATOM 3692 C C . ALA A 1 483 ? -27.490 4.061 -27.029 1.00 33.16 483 ALA A C 1
ATOM 3694 O O . ALA A 1 483 ? -28.687 4.005 -27.331 1.00 33.16 483 ALA A O 1
ATOM 3695 N N . PRO A 1 484 ? -26.631 4.853 -27.695 1.00 32.59 484 PRO A N 1
ATOM 3696 C CA . PRO A 1 484 ? -27.036 5.446 -28.950 1.00 32.59 484 PRO A CA 1
ATOM 3697 C C . PRO A 1 484 ? -27.378 4.267 -29.855 1.00 32.59 484 PRO A C 1
ATOM 3699 O O . PRO A 1 484 ? -26.500 3.490 -30.231 1.00 32.59 484 PRO A O 1
ATOM 3702 N N . THR A 1 485 ? -28.669 4.080 -30.127 1.00 34.78 485 THR A N 1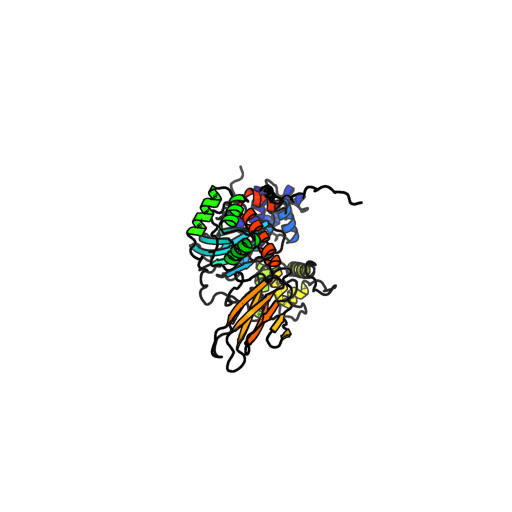
ATOM 3703 C CA . THR A 1 485 ? -29.145 3.200 -31.184 1.00 34.78 485 THR A CA 1
ATOM 3704 C C . THR A 1 485 ? -28.467 3.692 -32.446 1.00 34.78 485 THR A C 1
ATOM 3706 O O . THR A 1 485 ? -28.850 4.714 -33.013 1.00 34.78 485 THR A O 1
ATOM 3709 N N . LEU A 1 486 ? -27.397 3.002 -32.840 1.00 34.59 486 LEU A N 1
ATOM 3710 C CA . LEU A 1 486 ? -26.842 3.134 -34.173 1.00 34.59 486 LEU A CA 1
ATOM 3711 C C . LEU A 1 486 ? -28.012 2.902 -35.133 1.00 34.59 486 LEU A C 1
ATOM 3713 O O . LEU A 1 486 ? -28.730 1.912 -34.952 1.00 34.59 486 LEU A O 1
ATOM 3717 N N . PRO A 1 487 ? -28.252 3.794 -36.107 1.00 33.16 487 PRO A N 1
ATOM 3718 C CA . PRO A 1 487 ? -29.283 3.557 -37.096 1.00 33.16 487 PRO A CA 1
ATOM 3719 C C . PRO A 1 487 ? -28.919 2.258 -37.810 1.00 33.16 487 PRO A C 1
ATOM 3721 O O . PRO A 1 487 ? -27.911 2.172 -38.513 1.00 33.16 487 PRO A O 1
ATOM 3724 N N . THR A 1 488 ? -29.716 1.218 -37.579 1.00 36.44 488 THR A N 1
ATOM 3725 C CA . THR A 1 488 ? -29.680 0.011 -38.386 1.00 36.44 488 THR A CA 1
ATOM 3726 C C . THR A 1 488 ? -30.032 0.445 -39.799 1.00 36.44 488 THR A C 1
ATOM 3728 O O . THR A 1 488 ? -31.162 0.834 -40.090 1.00 36.44 488 THR A O 1
ATOM 3731 N N . GLY A 1 489 ? -29.024 0.454 -40.670 1.00 36.66 489 GLY A N 1
ATOM 3732 C CA . GLY A 1 489 ? -29.209 0.668 -42.094 1.00 36.66 489 GLY A CA 1
ATOM 3733 C C . GLY A 1 489 ? -30.236 -0.333 -42.603 1.00 36.66 489 GLY A C 1
ATOM 3734 O O . GLY A 1 489 ? -29.971 -1.531 -42.670 1.00 36.66 489 GLY A O 1
ATOM 3735 N N . SER A 1 490 ? -31.424 0.180 -42.907 1.00 36.59 490 SER A N 1
ATOM 3736 C CA . SER A 1 490 ? -32.495 -0.515 -43.604 1.00 36.59 490 SER A CA 1
ATOM 3737 C C . SER A 1 490 ? -31.926 -1.157 -44.867 1.00 36.59 490 SER A C 1
ATOM 3739 O O . SER A 1 490 ? -31.540 -0.464 -45.811 1.00 36.59 490 SER A O 1
ATOM 3741 N N . THR A 1 491 ? -31.911 -2.485 -44.898 1.00 42.28 491 THR A N 1
ATOM 3742 C CA . THR A 1 491 ? -31.750 -3.268 -46.117 1.00 42.28 491 THR A CA 1
ATOM 3743 C C . THR A 1 491 ? -32.890 -2.918 -47.070 1.00 42.28 491 THR A C 1
ATOM 3745 O O . THR A 1 491 ? -34.048 -3.281 -46.861 1.00 42.28 491 THR A O 1
ATOM 3748 N N . GLY A 1 492 ? -32.562 -2.169 -48.124 1.00 37.56 492 GLY A N 1
ATOM 3749 C CA . GLY A 1 492 ? -33.476 -1.902 -49.225 1.00 37.56 492 GLY A CA 1
ATOM 3750 C C . GLY A 1 492 ? -33.961 -3.218 -49.827 1.00 37.56 492 GLY A C 1
ATOM 3751 O O . GLY A 1 492 ? -33.193 -3.957 -50.442 1.00 37.56 492 GLY A O 1
ATOM 3752 N N . ARG A 1 493 ? -35.249 -3.513 -49.628 1.00 37.38 493 ARG A N 1
ATOM 3753 C CA . ARG A 1 493 ? -35.982 -4.563 -50.336 1.00 37.38 493 ARG A CA 1
ATOM 3754 C C . ARG A 1 493 ? -35.963 -4.257 -51.834 1.00 37.38 493 ARG A C 1
ATOM 3756 O O . ARG A 1 493 ? -36.560 -3.277 -52.270 1.00 37.38 493 ARG A O 1
ATOM 3763 N N . CYS A 1 494 ? -35.328 -5.134 -52.609 1.00 38.53 494 CYS A N 1
ATOM 3764 C CA . CYS A 1 494 ? -35.576 -5.272 -54.041 1.00 38.53 494 CYS A CA 1
ATOM 3765 C C . CYS A 1 494 ? -37.045 -5.657 -54.257 1.00 38.53 494 CYS A C 1
ATOM 3767 O O . CYS A 1 494 ? -37.485 -6.728 -53.834 1.00 38.53 494 CYS A O 1
ATOM 3769 N N . THR A 1 495 ? -37.802 -4.777 -54.904 1.00 42.97 495 THR A N 1
ATOM 3770 C CA . THR A 1 495 ? -39.145 -5.059 -55.397 1.00 42.97 495 THR A CA 1
ATOM 3771 C C . THR A 1 495 ? -39.075 -5.780 -56.746 1.00 42.97 495 THR A C 1
ATOM 3773 O O . THR A 1 495 ? -38.350 -5.406 -57.663 1.00 42.97 495 THR A O 1
ATOM 3776 N N . SER A 1 496 ? -39.847 -6.860 -56.802 1.00 45.88 496 SER A N 1
ATOM 3777 C CA . SER A 1 496 ? -40.324 -7.649 -57.941 1.00 45.88 496 SER A CA 1
ATOM 3778 C C . SER A 1 496 ? -40.361 -6.975 -59.322 1.00 45.88 496 SER A C 1
ATOM 3780 O O . SER A 1 496 ? -40.921 -5.889 -59.476 1.00 45.88 496 SER A O 1
ATOM 3782 N N . ARG A 1 497 ? -39.946 -7.726 -60.354 1.00 39.16 497 ARG A N 1
ATOM 3783 C CA . ARG A 1 497 ? -40.351 -7.532 -61.759 1.00 39.16 497 ARG A CA 1
ATOM 3784 C C . ARG A 1 497 ? -41.076 -8.800 -62.263 1.00 39.16 497 ARG A C 1
ATOM 3786 O O . ARG A 1 497 ? -40.640 -9.891 -61.894 1.00 39.16 497 ARG A O 1
ATOM 3793 N N . PRO A 1 498 ? -42.169 -8.689 -63.047 1.00 53.41 498 PRO A N 1
ATOM 3794 C CA . PRO A 1 498 ? -43.039 -9.814 -63.379 1.00 53.41 498 PRO A CA 1
ATOM 3795 C C . PRO A 1 498 ? -42.579 -10.590 -64.625 1.00 53.41 498 PRO A C 1
ATOM 3797 O O . PRO A 1 498 ? -41.861 -10.070 -65.478 1.00 53.41 498 PRO A O 1
ATOM 3800 N N . GLN A 1 499 ? -43.026 -11.847 -64.693 1.00 55.25 499 GLN A N 1
ATOM 3801 C CA . GLN A 1 499 ? -42.862 -12.788 -65.804 1.00 55.25 499 GLN A CA 1
ATOM 3802 C C . GLN A 1 499 ? -43.544 -12.304 -67.095 1.00 55.25 499 GLN A C 1
ATOM 3804 O O . GLN A 1 499 ? -44.632 -11.734 -67.055 1.00 55.25 499 GLN A O 1
ATOM 3809 N N . ALA A 1 500 ? -42.939 -12.643 -68.235 1.00 49.34 500 ALA A N 1
ATOM 3810 C CA . ALA A 1 500 ? -43.605 -12.732 -69.533 1.00 49.34 500 ALA A CA 1
ATOM 3811 C C . ALA A 1 500 ? -43.529 -14.190 -70.033 1.00 49.34 500 ALA A C 1
ATOM 3813 O O . ALA A 1 500 ? -42.532 -14.864 -69.751 1.00 49.34 500 ALA A O 1
ATOM 3814 N N . PRO A 1 501 ? -44.554 -14.695 -70.744 1.00 62.78 501 PRO A N 1
ATOM 3815 C CA . PRO A 1 501 ? -44.627 -16.091 -71.152 1.00 62.78 501 PRO A CA 1
ATOM 3816 C C . PRO A 1 501 ? -43.837 -16.326 -72.445 1.00 62.78 501 PRO A C 1
ATOM 3818 O O . PRO A 1 501 ? -43.663 -15.415 -73.257 1.00 62.78 501 PRO A O 1
ATOM 3821 N N . ARG A 1 502 ? -43.397 -17.564 -72.665 1.00 47.03 502 ARG A N 1
ATOM 3822 C CA . ARG A 1 502 ? -43.011 -18.049 -73.995 1.00 47.03 502 ARG A CA 1
ATOM 3823 C C . ARG A 1 502 ? -43.940 -19.194 -74.412 1.00 47.03 502 ARG A C 1
ATOM 3825 O O . ARG A 1 502 ? -44.360 -19.934 -73.521 1.00 47.03 502 ARG A O 1
ATOM 3832 N N . PRO A 1 503 ? -44.258 -19.317 -75.712 1.00 65.19 503 PRO A N 1
ATOM 3833 C CA . PRO A 1 503 ? -44.748 -20.565 -76.287 1.00 65.19 503 PRO A CA 1
ATOM 3834 C C . PRO A 1 503 ? -43.675 -21.660 -76.263 1.00 65.19 503 PRO A C 1
ATOM 3836 O O . PRO A 1 503 ? -42.466 -21.312 -76.268 1.00 65.19 503 PRO A O 1
#